Protein 4CCY (pdb70)

Sequence (569 aa):
VESGLRFYQAYDQSLSLWPIESEAFYVSTRFGKTHIIASGPKDAPSLILLHGGLFSSAMWYPNIAAWSSQFRTYAVDIIGDKNKSIPSAAMETRADFAEWMKDVFDSLGLETAHLAGLSLGGSHIVNFLLRAPERVERAVVISPAEAFISFHPDVYKYAAELTGARGAESYIKWITGDSYDLHPLLQRQIVAGVEWQDEQRSLKPTENGFPYVFTDQELKSIQVPVLLMFGEHEAMYHQQMAFERASVLVPGIQAEIVKNAGHLLSLEQPEYVNQRVLSFLGGIVESGLRFYQAYDQSLSLWPIESEAFYVSTRFGKTHIIASGPKDAPSLILLHGGLFSSAMWYPNIAAWSSQFRTYAVDIIGDKNKSIPSAAMETRADFAEWMKDVFDSLGLETAHLAGLSLGGSHIVNFLLRAPERVERAVVISPAEAFISFHPDVYKYAAELTGARGAESYIKWITGDSYDLHPLLQRQIVAGVEWQDEQRSLKPTENGFPYVFTDQELKSIQVPVLLMFGEHEAMYHQQMAFERASVLVPGIQAEIVKNAGHLLSLEQPEYVNQRVLSFLCGGI

Foldseek 3Di:
DVLLVQLVVLLVVLCVLQPDDWDWDWFDAPFFTKIKTWAADPPAAEEEEAEAALQALSLCSLQCVLVRPRHTYIYIGDFLALDDTDTDPAQFALVSLLRRVVRVCVRVVAQAHEYAYAADSLLSQLSNCLVPVRRYAAYEHALYNAQQHAWDPVVVVLLVQLQAQVSQVVNQPQQFDPQDDDDVSSSSSSRSSSHDDDNSNRDDHHDNHDDDHDDLVSQLPRDHEYEAEAEPAARTDDVVSSQVRNVVRHPNYHYDYDYPGYRSCCNRPVVVVSVVVVVRSVDD/DVLLVVLVVLLVVLCVLQPDDWDWDWFDAPFFTKIKIWAADPPAAEEEEEEAALQALSLCSLQCVLVRDRHGYIYIGDFLALYDTDTDPAQFALVSLLRRVVRVCVRVPAQAHEYEYAACSLLSQLSNCLVPVRRYAEYEHALHNAQQHAWDPVVVVLLVQLQALVSQVVNQPQQFDDPDDDDVSSNSSSRSSSHDDDNSNRDDDHDRHDDDHDDLVSQLPRDYEYEYEAEPAARTDDVVSSQVRSVVRHPNYHYDYDYPGYRSCCNRPVVCVNVVVVCRSPPDD

InterPro domains:
  IPR000073 Alpha/beta hydrolase fold-1 [PF12697] (57-285)
  IPR029058 Alpha/Beta hydrolase fold [G3DSA:3.40.50.1820] (1-296)
  IPR029058 Alpha/Beta hydrolase fold [SSF53474] (20-291)
  IPR050266 AB hydrolase superfamily [PTHR43798] (46-291)

B-factor: mean 20.13, std 6.88, range [7.76, 64.16]

CATH classification: 3.40.50.1820

Nearest PDB structures (foldseek):
  4ccy-assembly2_B  TM=1.004E+00  e=2.437E-64  Bacillus subtilis subsp. subtilis str. 168
  4ccw-assembly1_A  TM=9.733E-01  e=5.005E-43  Bacillus subtilis
  2r11-assembly1_A  TM=9.712E-01  e=9.746E-43  Bacillus subtilis
  6i8w-assembly2_B  TM=8.049E-01  e=2.258E-19  Pseudomonas aeruginosa
  4dmf-assembly2_D  TM=7.284E-01  e=9.651E-15  Pseudomonas aeruginosa UCBPP-PA14

Secondary structure (DSSP, 8-state):
-HHHHHHHHHHHHHGGG--S--EEEEE--TTEEEEEEEES-TTSPEEEEEPPTTT-GGGGHHHHHHHHHHSEEEEEPPTTSSSS-EESS---SHHHHHHHHHHHHHHHT-S-EEEEEETHHHHHHHHHHHH-GGGEEEEEEES-SEESSPPPTHHHHHHHTTTSHHHHHHHHHHHH-TT----HHHHHHHHHHHHS--GGGS----TTSSSEEPPHHHHHT--S-EEEEEETT-SSS-HHHHHHHHHHHSTT-EEEEETT--S-HHHHSHHHHHHHHHHH----/-HHHHHHHHHHHHHGGG--S--EEEEE--TTEEEEEEEES-TTSPEEEEEPPTTT-GGGGTTTHHHHTTTSEEEEEPPTTSSSS-EESS---SHHHHHHHHHHHHHHHT-S-EEEEEETHHHHHHHHHHHH-GGGEEEEEEES-SSBSSPPPTHHHHHHHTTTSHHHHHHHHHHHH-TT----HHHHHHHHHHHHS--GGGS----TTSSS-BPPHHHHHT--S-EEEEEETT-SSS-HHHHHHHHHHHSTT-EEEEETT--S-HHHHSHHHHHHHHHHHHT---

Solvent-accessible surface area: 22686 Å² total

Organism: Bacillus subtilis (strain 168) (NCBI:txid224308)

Radius of gyration: 26.54 Å; Cα contacts (8 Å, |Δi|>4): 1241; chains: 2; bounding box: 63×43×78 Å

Structure (mmCIF, N/CA/C/O backbone):
data_4CCY
#
_entry.id   4CCY
#
_cell.length_a   82.110
_cell.length_b   44.010
_cell.length_c   108.660
_cell.angle_alpha   90.00
_cell.angle_beta   91.87
_cell.angle_gamma   90.00
#
_symmetry.space_group_name_H-M   'P 1 2 1'
#
loop_
_entity.id
_entity.type
_entity.pdbx_description
1 polymer 'CARBOXYLESTERASE YBFK'
2 polymer 'CARBOXYLESTERASE YBFK'
3 non-polymer 'SODIUM ION'
4 water water
#
loop_
_atom_site.group_PDB
_atom_site.id
_atom_site.type_symbol
_atom_site.label_atom_id
_atom_site.label_alt_id
_atom_site.label_comp_id
_atom_site.label_asym_id
_atom_site.label_entity_id
_atom_site.label_seq_id
_atom_site.pdbx_PDB_ins_code
_atom_site.Cartn_x
_atom_site.Cartn_y
_atom_site.Cartn_z
_atom_site.occupancy
_atom_site.B_iso_or_equiv
_atom_site.auth_seq_id
_atom_site.auth_comp_id
_atom_site.auth_asym_id
_atom_site.auth_atom_id
_atom_site.pdbx_PDB_model_num
ATOM 1 N N . VAL A 1 11 ? 39.350 -12.823 51.171 1.00 41.51 12 VAL A N 1
ATOM 2 C CA . VAL A 1 11 ? 38.573 -14.005 50.665 1.00 41.76 12 VAL A CA 1
ATOM 3 C C . VAL A 1 11 ? 39.357 -15.318 50.831 1.00 39.52 12 VAL A C 1
ATOM 4 O O . VAL A 1 11 ? 40.225 -15.423 51.700 1.00 37.54 12 VAL A O 1
ATOM 8 N N . GLU A 1 12 ? 39.028 -16.310 50.004 1.00 40.26 13 GLU A N 1
ATOM 9 C CA . GLU A 1 12 ? 39.729 -17.592 49.957 1.00 39.36 13 GLU A CA 1
ATOM 10 C C . GLU A 1 12 ? 41.226 -17.404 49.646 1.00 35.50 13 GLU A C 1
ATOM 11 O O . GLU A 1 12 ? 42.094 -17.966 50.320 1.00 34.05 13 GLU A O 1
ATOM 17 N N . SER A 1 13 ? 41.513 -16.599 48.625 1.00 34.17 14 SER A N 1
ATOM 18 C CA . SER A 1 13 ? 42.881 -16.217 48.276 1.00 31.19 14 SER A CA 1
ATOM 19 C C . SER A 1 13 ? 43.579 -15.477 49.419 1.00 28.17 14 SER A C 1
ATOM 20 O O . SER A 1 13 ? 44.788 -15.647 49.630 1.00 26.03 14 SER A O 1
ATOM 23 N N . GLY A 1 14 ? 42.811 -14.657 50.141 1.00 27.78 15 GLY A N 1
ATOM 24 C CA . GLY A 1 14 ? 43.331 -13.881 51.263 1.00 25.74 15 GLY A CA 1
ATOM 25 C C . GLY A 1 14 ? 43.855 -14.777 52.363 1.00 24.65 15 GLY A C 1
ATOM 26 O O . GLY A 1 14 ? 44.928 -14.527 52.936 1.00 22.63 15 GLY A O 1
ATOM 27 N N . LEU A 1 15 ? 43.091 -15.829 52.654 1.00 25.96 16 LEU A N 1
ATOM 28 C CA . LEU A 1 15 ? 43.485 -16.823 53.639 1.00 26.43 16 LEU A CA 1
ATOM 29 C C . LEU A 1 15 ? 44.787 -17.509 53.229 1.00 25.01 16 LEU A C 1
ATOM 30 O O . LEU A 1 15 ? 45.688 -17.677 54.043 1.00 24.56 16 LEU A O 1
ATOM 35 N N . ARG A 1 16 ? 44.884 -17.890 51.960 1.00 25.58 17 ARG A N 1
ATOM 36 C CA . ARG A 1 16 ? 46.080 -18.545 51.457 1.00 25.48 17 ARG A CA 1
ATOM 37 C C . ARG A 1 16 ? 47.308 -17.634 51.573 1.00 22.85 17 ARG A C 1
ATOM 38 O O . ARG A 1 16 ? 48.408 -18.110 51.877 1.00 22.35 17 ARG A O 1
ATOM 46 N N . PHE A 1 17 ? 47.107 -16.333 51.353 1.00 21.24 18 PHE A N 1
ATOM 47 C CA . PHE A 1 17 ? 48.182 -15.355 51.523 1.00 20.22 18 PHE A CA 1
ATOM 48 C C . PHE A 1 17 ? 48.633 -15.196 52.986 1.00 19.39 18 PHE A C 1
ATOM 49 O O . PHE A 1 17 ? 49.829 -15.277 53.286 1.00 18.31 18 PHE A O 1
ATOM 57 N N . TYR A 1 18 ? 47.671 -14.957 53.875 1.00 20.41 19 TYR A N 1
ATOM 58 C CA . TYR A 1 18 ? 47.931 -14.893 55.310 1.00 21.20 19 TYR A CA 1
ATOM 59 C C . TYR A 1 18 ? 48.638 -16.165 55.785 1.00 20.93 19 TYR A C 1
ATOM 60 O O . TYR A 1 18 ? 49.588 -16.095 56.555 1.00 20.50 19 TYR A O 1
ATOM 69 N N . GLN A 1 19 ? 48.201 -17.321 55.284 1.00 21.85 20 GLN A N 1
ATOM 70 C CA . GLN A 1 19 ? 48.852 -18.584 55.611 1.00 22.85 20 GLN A CA 1
ATOM 71 C C . GLN A 1 19 ? 50.300 -18.610 55.118 1.00 21.07 20 GLN A C 1
ATOM 72 O O . GLN A 1 19 ? 51.199 -18.972 55.871 1.00 21.04 20 GLN A O 1
ATOM 78 N N . ALA A 1 20 ? 50.524 -18.205 53.869 1.00 19.71 21 ALA A N 1
ATOM 79 C CA . ALA A 1 20 ? 51.877 -18.144 53.319 1.00 19.52 21 ALA A CA 1
ATOM 80 C C . ALA A 1 20 ? 52.792 -17.183 54.103 1.00 18.14 21 ALA A C 1
ATOM 81 O O . ALA A 1 20 ? 53.952 -17.507 54.350 1.00 18.74 21 ALA A O 1
ATOM 83 N N . TYR A 1 21 ? 52.264 -16.007 54.470 1.00 17.16 22 TYR A N 1
ATOM 84 C CA . TYR A 1 21 ? 52.958 -15.014 55.311 1.00 16.38 22 TYR A CA 1
ATOM 85 C C . TYR A 1 21 ? 53.394 -15.635 56.645 1.00 16.93 22 TYR A C 1
ATOM 86 O O . TYR A 1 21 ? 54.540 -15.488 57.058 1.00 16.52 22 TYR A O 1
ATOM 95 N N . ASP A 1 22 ? 52.475 -16.318 57.326 1.00 18.60 23 ASP A N 1
ATOM 96 C CA . ASP A 1 22 ? 52.824 -16.988 58.584 1.00 20.64 23 ASP A CA 1
ATOM 97 C C . ASP A 1 22 ? 53.917 -18.040 58.387 1.00 21.11 23 ASP A C 1
ATOM 98 O O . ASP A 1 22 ? 54.808 -18.164 59.226 1.00 22.11 23 ASP A O 1
ATOM 103 N N . GLN A 1 23 ? 53.865 -18.772 57.273 1.00 21.09 24 GLN A N 1
ATOM 104 C CA . GLN A 1 23 ? 54.948 -19.702 56.917 1.00 22.89 24 GLN A CA 1
ATOM 105 C C . GLN A 1 23 ? 56.265 -18.961 56.832 1.00 21.45 24 GLN A C 1
ATOM 106 O O . GLN A 1 23 ? 57.253 -19.387 57.420 1.00 22.65 24 GLN A O 1
ATOM 112 N N . SER A 1 24 ? 56.267 -17.857 56.078 1.00 19.26 25 SER A N 1
ATOM 113 C CA . SER A 1 24 ? 57.495 -17.108 55.818 1.00 19.06 25 SER A CA 1
ATOM 114 C C . SER A 1 24 ? 58.134 -16.662 57.116 1.00 18.82 25 SER A C 1
ATOM 115 O O . SER A 1 24 ? 59.360 -16.603 57.216 1.00 19.83 25 SER A O 1
ATOM 118 N N . LEU A 1 25 ? 57.295 -16.389 58.114 1.00 18.08 26 LEU A N 1
ATOM 119 C CA . LEU A 1 25 ? 57.747 -15.876 59.400 1.00 18.80 26 LEU A CA 1
ATOM 120 C C . LEU A 1 25 ? 58.452 -16.908 60.294 1.00 20.91 26 LEU A C 1
ATOM 121 O O . LEU A 1 25 ? 59.082 -16.544 61.287 1.00 22.45 26 LEU A O 1
ATOM 126 N N . SER A 1 26 ? 58.369 -18.189 59.934 1.00 18.90 27 SER A N 1
ATOM 127 C CA . SER A 1 26 ? 59.186 -19.214 60.578 1.00 19.82 27 SER A CA 1
ATOM 128 C C . SER A 1 26 ? 60.686 -18.949 60.361 1.00 19.53 27 SER A C 1
ATOM 129 O O . SER A 1 26 ? 61.519 -19.479 61.086 1.00 20.35 27 SER A O 1
ATOM 132 N N . LEU A 1 27 ? 61.018 -18.127 59.370 1.00 18.66 28 LEU A N 1
ATOM 133 C CA . LEU A 1 27 ? 62.409 -17.774 59.099 1.00 18.61 28 LEU A CA 1
ATOM 134 C C . LEU A 1 27 ? 62.938 -16.711 60.061 1.00 18.25 28 LEU A C 1
ATOM 135 O O . LEU A 1 27 ? 64.132 -16.457 60.091 1.00 18.38 28 LEU A O 1
ATOM 140 N N . TRP A 1 28 ? 62.050 -16.090 60.836 1.00 17.93 29 TRP A N 1
ATOM 141 C CA . TRP A 1 28 ? 62.459 -15.079 61.809 1.00 17.79 29 TRP A CA 1
ATOM 142 C C . TRP A 1 28 ? 63.361 -15.726 62.836 1.00 18.63 29 TRP A C 1
ATOM 143 O O . TRP A 1 28 ? 62.935 -16.630 63.539 1.00 20.05 29 TRP A O 1
ATOM 154 N N . PRO A 1 29 ? 64.629 -15.291 62.914 1.00 18.51 30 PRO A N 1
ATOM 155 C CA . PRO A 1 29 ? 65.657 -15.965 63.697 1.00 19.44 30 PRO A CA 1
ATOM 156 C C . PRO A 1 29 ? 65.642 -15.622 65.197 1.00 20.34 30 PRO A C 1
ATOM 157 O O . PRO A 1 29 ? 66.393 -16.222 65.971 1.00 20.91 30 PRO A O 1
ATOM 161 N N . ILE A 1 30 ? 64.821 -14.652 65.593 1.00 20.22 31 ILE A N 1
ATOM 162 C CA . ILE A 1 30 ? 64.752 -14.208 66.987 1.00 21.47 31 ILE A CA 1
ATOM 163 C C . ILE A 1 30 ? 63.294 -14.048 67.426 1.00 22.12 31 ILE A C 1
ATOM 164 O O . ILE A 1 30 ? 62.383 -14.104 66.600 1.00 21.41 31 ILE A O 1
ATOM 169 N N . GLU A 1 31 ? 63.087 -13.853 68.727 1.00 23.75 32 GLU A N 1
ATOM 170 C CA . GLU A 1 31 ? 61.758 -13.577 69.288 1.00 25.11 32 GLU A CA 1
ATOM 171 C C . GLU A 1 31 ? 61.285 -12.202 68.854 1.00 23.71 32 GLU A C 1
ATOM 172 O O . GLU A 1 31 ? 62.095 -11.306 68.634 1.00 23.60 32 GLU A O 1
ATOM 178 N N . SER A 1 32 ? 59.976 -12.032 68.731 1.00 23.20 33 SER A N 1
ATOM 179 C CA . SER A 1 32 ? 59.419 -10.752 68.314 1.00 22.39 33 SER A CA 1
ATOM 180 C C . SER A 1 32 ? 57.968 -10.635 68.723 1.00 22.67 33 SER A C 1
ATOM 181 O O . SER A 1 32 ? 57.326 -11.627 69.061 1.00 23.63 33 SER A O 1
ATOM 184 N N . GLU A 1 33 ? 57.458 -9.414 68.683 1.00 22.49 34 GLU A N 1
ATOM 185 C CA . GLU A 1 33 ? 56.078 -9.135 69.052 1.00 23.01 34 GLU A CA 1
ATOM 186 C C . GLU A 1 33 ? 55.380 -8.589 67.822 1.00 20.98 34 GLU A C 1
ATOM 187 O O . GLU A 1 33 ? 55.818 -7.593 67.263 1.00 20.28 34 GLU A O 1
ATOM 193 N N . ALA A 1 34 ? 54.304 -9.238 67.396 1.00 20.02 35 ALA A N 1
ATOM 194 C CA . ALA A 1 34 ? 53.512 -8.720 66.276 1.00 18.60 35 ALA A CA 1
ATOM 195 C C . ALA A 1 34 ? 52.279 -8.030 66.838 1.00 18.36 35 ALA A C 1
ATOM 196 O O . ALA A 1 34 ? 51.668 -8.541 67.761 1.00 19.07 35 ALA A O 1
ATOM 198 N N . PHE A 1 35 ? 51.930 -6.858 66.311 1.00 17.61 36 PHE A N 1
ATOM 199 C CA . PHE A 1 35 ? 50.720 -6.125 66.756 1.00 17.96 36 PHE A CA 1
ATOM 200 C C . PHE A 1 35 ? 50.324 -5.058 65.730 1.00 17.45 36 PHE A C 1
ATOM 201 O O . PHE A 1 35 ? 51.031 -4.853 64.753 1.00 16.49 36 PHE A O 1
ATOM 209 N N . TYR A 1 36 ? 49.191 -4.393 65.946 1.00 18.14 37 TYR A N 1
ATOM 210 C CA . TYR A 1 36 ? 48.781 -3.318 65.047 1.00 18.23 37 TYR A CA 1
ATOM 211 C C . TYR A 1 36 ? 48.853 -1.981 65.749 1.00 18.31 37 TYR A C 1
ATOM 212 O O . TYR A 1 36 ? 48.645 -1.897 66.957 1.00 18.66 37 TYR A O 1
ATOM 221 N N . VAL A 1 37 ? 49.154 -0.939 64.982 1.00 17.71 38 VAL A N 1
ATOM 222 C CA . VAL A 1 37 ? 49.015 0.422 65.486 1.00 18.09 38 VAL A CA 1
ATOM 223 C C . VAL A 1 37 ? 47.984 1.182 64.671 1.00 18.24 38 VAL A C 1
ATOM 224 O O . VAL A 1 37 ? 47.784 0.905 63.479 1.00 17.61 38 VAL A O 1
ATOM 228 N N . SER A 1 38 ? 47.331 2.142 65.320 1.00 19.04 39 SER A N 1
ATOM 229 C CA . SER A 1 38 ? 46.328 2.963 64.661 1.00 18.93 39 SER A CA 1
ATOM 230 C C . SER A 1 38 ? 46.947 4.083 63.854 1.00 17.99 39 SER A C 1
ATOM 231 O O . SER A 1 38 ? 47.931 4.688 64.263 1.00 17.70 39 SER A O 1
ATOM 234 N N . THR A 1 39 ? 46.370 4.332 62.683 1.00 17.51 40 THR A N 1
ATOM 235 C CA . THR A 1 39 ? 46.774 5.445 61.828 1.00 17.04 40 THR A CA 1
ATOM 236 C C . THR A 1 39 ? 45.530 5.885 61.070 1.00 17.30 40 THR A C 1
ATOM 237 O O . THR A 1 39 ? 44.573 5.115 60.952 1.00 17.30 40 THR A O 1
ATOM 241 N N . ARG A 1 40 ? 45.536 7.104 60.542 1.00 17.49 41 ARG A N 1
ATOM 242 C CA . ARG A 1 40 ? 44.355 7.596 59.840 1.00 18.22 41 ARG A CA 1
ATOM 243 C C . ARG A 1 40 ? 44.159 6.916 58.476 1.00 17.91 41 ARG A C 1
ATOM 244 O O . ARG A 1 40 ? 43.203 7.202 57.759 1.00 18.29 41 ARG A O 1
ATOM 252 N N . PHE A 1 41 ? 45.066 6.008 58.135 1.00 17.04 42 PHE A N 1
ATOM 253 C CA . PHE A 1 41 ? 44.972 5.246 56.895 1.00 17.02 42 PHE A CA 1
ATOM 254 C C . PHE A 1 41 ? 44.757 3.767 57.171 1.00 16.60 42 PHE A C 1
ATOM 255 O O . PHE A 1 41 ? 44.798 2.952 56.249 1.00 16.73 42 PHE A O 1
ATOM 263 N N . GLY A 1 42 ? 44.506 3.442 58.438 1.00 16.69 43 GLY A N 1
ATOM 264 C CA . GLY A 1 42 ? 44.204 2.073 58.851 1.00 16.50 43 GLY A CA 1
ATOM 265 C C . GLY A 1 42 ? 45.169 1.432 59.835 1.00 16.29 43 GLY A C 1
ATOM 266 O O . GLY A 1 42 ? 46.282 1.938 60.079 1.00 15.82 43 GLY A O 1
ATOM 267 N N . LYS A 1 43 ? 44.738 0.292 60.376 1.00 16.57 44 LYS A N 1
ATOM 268 C CA . LYS A 1 43 ? 45.525 -0.521 61.298 1.00 16.44 44 LYS A CA 1
ATOM 269 C C . LYS A 1 43 ? 46.773 -1.047 60.589 1.00 15.40 44 LYS A C 1
ATOM 270 O O . LYS A 1 43 ? 46.678 -1.760 59.588 1.00 14.87 44 LYS A O 1
ATOM 276 N N . THR A 1 44 ? 47.939 -0.682 61.116 1.00 14.49 45 THR A N 1
ATOM 277 C CA . THR A 1 44 ? 49.224 -0.953 60.465 1.00 13.37 45 THR A CA 1
ATOM 278 C C . THR A 1 44 ? 49.952 -2.010 61.274 1.00 13.20 45 THR A C 1
ATOM 279 O O . THR A 1 44 ? 50.127 -1.850 62.490 1.00 13.17 45 THR A O 1
ATOM 283 N N . HIS A 1 45 ? 50.369 -3.083 60.596 1.00 12.79 46 HIS A N 1
ATOM 284 C CA . HIS A 1 45 ? 51.023 -4.218 61.254 1.00 13.04 46 HIS A CA 1
ATOM 285 C C . HIS A 1 45 ? 52.471 -3.938 61.530 1.00 12.78 46 HIS A C 1
ATOM 286 O O . HIS A 1 45 ? 53.184 -3.407 60.665 1.00 12.06 46 HIS A O 1
ATOM 293 N N . ILE A 1 46 ? 52.899 -4.269 62.755 1.00 13.12 47 ILE A N 1
ATOM 294 C CA . ILE A 1 46 ? 54.293 -4.100 63.198 1.00 13.07 47 ILE A CA 1
ATOM 295 C C . ILE A 1 46 ? 54.854 -5.427 63.711 1.00 13.38 47 ILE A C 1
ATOM 296 O O . ILE A 1 46 ? 54.187 -6.127 64.469 1.00 13.56 47 ILE A O 1
ATOM 301 N N . ILE A 1 47 ? 56.081 -5.763 63.311 1.00 13.08 48 ILE A N 1
ATOM 302 C CA .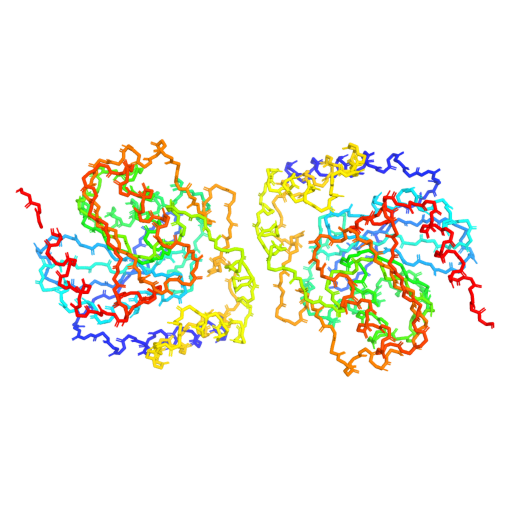 ILE A 1 47 ? 56.834 -6.805 63.987 1.00 13.47 48 ILE A CA 1
ATOM 303 C C . ILE A 1 47 ? 58.014 -6.150 64.710 1.00 13.81 48 ILE A C 1
ATOM 304 O O . ILE A 1 47 ? 58.884 -5.590 64.063 1.00 13.32 48 ILE A O 1
ATOM 309 N N . ALA A 1 48 ? 58.017 -6.219 66.044 1.00 14.55 49 ALA A N 1
ATOM 310 C CA . ALA A 1 48 ? 59.026 -5.550 66.879 1.00 15.40 49 ALA A CA 1
ATOM 311 C C . ALA A 1 48 ? 59.998 -6.534 67.542 1.00 16.19 49 ALA A C 1
ATOM 312 O O . ALA A 1 48 ? 59.586 -7.554 68.104 1.00 16.91 49 ALA A O 1
ATOM 314 N N . SER A 1 49 ? 61.286 -6.225 67.469 1.00 16.49 50 SER A N 1
ATOM 315 C CA . SER A 1 49 ? 62.325 -7.090 68.051 1.00 17.41 50 SER A CA 1
ATOM 316 C C . SER A 1 49 ? 63.423 -6.254 68.704 1.00 17.85 50 SER A C 1
ATOM 317 O O . SER A 1 49 ? 63.474 -5.046 68.516 1.00 17.29 50 SER A O 1
ATOM 320 N N . GLY A 1 50 ? 64.295 -6.899 69.475 1.00 18.76 51 GLY A N 1
ATOM 321 C CA . GLY A 1 50 ? 65.441 -6.205 70.043 1.00 19.84 51 GLY A CA 1
ATOM 322 C C . GLY A 1 50 ? 65.169 -5.624 71.413 1.00 21.05 51 GLY A C 1
ATOM 323 O O . GLY A 1 50 ? 64.025 -5.625 71.860 1.00 21.02 51 GLY A O 1
ATOM 324 N N . PRO A 1 51 ? 66.228 -5.124 72.089 1.00 22.19 52 PRO A N 1
ATOM 325 C CA . PRO A 1 51 ? 66.109 -4.658 73.473 1.00 23.52 52 PRO A CA 1
ATOM 326 C C . PRO A 1 51 ? 65.212 -3.432 73.565 1.00 23.69 52 PRO A C 1
ATOM 327 O O . PRO A 1 51 ? 65.346 -2.506 72.765 1.00 23.10 52 PRO A O 1
ATOM 331 N N . LYS A 1 52 ? 64.304 -3.431 74.537 1.00 24.86 53 LYS A N 1
ATOM 332 C CA . LYS A 1 52 ? 63.264 -2.404 74.602 1.00 25.10 53 LYS A CA 1
ATOM 333 C C . LYS A 1 52 ? 63.781 -1.011 74.978 1.00 26.11 53 LYS A C 1
ATOM 334 O O . LYS A 1 52 ? 63.101 -0.015 74.734 1.00 26.52 53 LYS A O 1
ATOM 340 N N . ASP A 1 53 ? 64.993 -0.943 75.534 1.00 26.77 54 ASP A N 1
ATOM 341 C CA . ASP A 1 53 ? 65.630 0.334 75.859 1.00 27.33 54 ASP A CA 1
ATOM 342 C C . ASP A 1 53 ? 66.642 0.829 74.801 1.00 26.07 54 ASP A C 1
ATOM 343 O O . ASP A 1 53 ? 67.268 1.864 74.986 1.00 26.84 54 ASP A O 1
ATOM 348 N N . ALA A 1 54 ? 66.778 0.108 73.692 1.00 24.32 55 ALA A N 1
ATOM 349 C CA . ALA A 1 54 ? 67.722 0.481 72.627 1.00 23.24 55 ALA A CA 1
ATOM 350 C C . ALA A 1 54 ? 67.122 1.529 71.671 1.00 22.15 55 ALA A C 1
ATOM 351 O O . ALA A 1 54 ? 65.890 1.635 71.577 1.00 21.82 55 ALA A O 1
ATOM 353 N N . PRO A 1 55 ? 67.978 2.308 70.954 1.00 21.48 56 PRO A N 1
ATOM 354 C CA . PRO A 1 55 ? 67.435 3.285 69.998 1.00 20.22 56 PRO A CA 1
ATOM 355 C C . PRO A 1 55 ? 66.516 2.635 68.951 1.00 18.32 56 PRO A C 1
ATOM 356 O O . PRO A 1 55 ? 66.692 1.464 68.596 1.00 17.58 56 PRO A O 1
ATOM 360 N N . SER A 1 56 ? 65.535 3.399 68.480 1.00 17.22 57 SER A N 1
ATOM 361 C CA . SER A 1 56 ? 64.528 2.891 67.551 1.00 15.90 57 SER A CA 1
ATOM 362 C C . SER A 1 56 ? 65.001 2.777 66.089 1.00 14.85 57 SER A C 1
ATOM 363 O O . SER A 1 56 ? 65.711 3.645 65.589 1.00 14.97 57 SER A O 1
ATOM 366 N N . LEU A 1 57 ? 64.605 1.696 65.417 1.00 13.80 58 LEU A N 1
ATOM 367 C CA . LEU A 1 57 ? 64.877 1.539 63.978 1.00 13.04 58 LEU A CA 1
ATOM 368 C C . LEU A 1 57 ? 63.648 1.015 63.252 1.00 12.28 58 LEU A C 1
ATOM 369 O O . LEU A 1 57 ? 63.222 -0.118 63.481 1.00 12.28 58 LEU A O 1
ATOM 374 N N . ILE A 1 58 ? 63.083 1.853 62.385 1.00 12.07 59 ILE A N 1
ATOM 375 C CA . ILE A 1 58 ? 61.913 1.515 61.578 1.00 11.52 59 ILE A CA 1
ATOM 376 C C . ILE A 1 58 ? 62.388 0.835 60.306 1.00 11.08 59 ILE A C 1
ATOM 377 O O . ILE A 1 58 ? 63.293 1.350 59.634 1.00 11.13 59 ILE A O 1
ATOM 382 N N . LEU A 1 59 ? 61.782 -0.305 59.969 1.00 10.32 60 LEU A N 1
ATOM 383 C CA . LEU A 1 59 ? 62.132 -1.013 58.734 1.00 10.04 60 LEU A CA 1
ATOM 384 C C . LEU A 1 59 ? 60.993 -0.989 57.731 1.00 9.86 60 LEU A C 1
ATOM 385 O O . LEU A 1 59 ? 59.858 -1.333 58.078 1.00 9.79 60 LEU A O 1
ATOM 390 N N . LEU A 1 60 ? 61.292 -0.604 56.487 1.00 9.79 61 LEU A N 1
ATOM 391 C CA . LEU A 1 60 ? 60.266 -0.566 55.440 1.00 9.78 61 LEU A CA 1
ATOM 392 C C . LEU A 1 60 ? 60.635 -1.458 54.246 1.00 9.95 61 LEU A C 1
ATOM 393 O O . LEU A 1 60 ? 61.641 -1.223 53.562 1.00 10.16 61 LEU A O 1
ATOM 398 N N . HIS A 1 61 ? 59.817 -2.493 54.034 1.00 9.91 62 HIS A N 1
ATOM 399 C CA . HIS A 1 61 ? 60.043 -3.525 53.004 1.00 10.34 62 HIS A CA 1
ATOM 400 C C . HIS A 1 61 ? 59.812 -3.024 51.593 1.00 10.54 62 HIS A C 1
ATOM 401 O O . HIS A 1 61 ? 59.231 -1.960 51.372 1.00 10.36 62 HIS A O 1
ATOM 408 N N . GLY A 1 62 ? 60.250 -3.802 50.610 1.00 10.93 63 GLY A N 1
ATOM 409 C CA . GLY A 1 62 ? 59.958 -3.485 49.227 1.00 11.35 63 GLY A CA 1
ATOM 410 C C . GLY A 1 62 ? 58.554 -3.937 48.879 1.00 11.50 63 GLY A C 1
ATOM 411 O O . GLY A 1 62 ? 57.951 -4.753 49.590 1.00 11.40 63 GLY A O 1
ATOM 412 N N . GLY A 1 63 ? 58.031 -3.404 47.782 1.00 12.03 64 GLY A N 1
ATOM 413 C CA . GLY A 1 63 ? 56.703 -3.749 47.299 1.00 12.53 64 GLY A CA 1
ATOM 414 C C . GLY A 1 63 ? 56.506 -5.241 47.132 1.00 12.81 64 GLY A C 1
ATOM 415 O O . GLY A 1 63 ? 57.372 -5.934 46.589 1.00 13.25 64 GLY A O 1
ATOM 416 N N . LEU A 1 64 ? 55.359 -5.725 47.612 1.00 12.92 65 LEU A N 1
ATOM 417 C CA . LEU A 1 64 ? 54.948 -7.145 47.512 1.00 13.42 65 LEU A CA 1
ATOM 418 C C . LEU A 1 64 ? 55.601 -8.108 48.520 1.00 13.37 65 LEU A C 1
ATOM 419 O O . LEU A 1 64 ? 55.103 -9.223 48.716 1.00 13.91 65 LEU A O 1
ATOM 424 N N . PHE A 1 65 ? 56.690 -7.682 49.163 1.00 13.15 66 PHE A N 1
ATOM 425 C CA . PHE A 1 65 ? 57.498 -8.565 50.027 1.00 13.08 66 PHE A CA 1
ATOM 426 C C . PHE A 1 65 ? 57.043 -8.663 51.474 1.00 12.69 66 PHE A C 1
ATOM 427 O O . PHE A 1 65 ? 57.265 -9.694 52.113 1.00 13.09 66 PHE A O 1
ATOM 435 N N . SER A 1 66 ? 56.405 -7.611 51.986 1.00 12.08 67 SER A N 1
ATOM 436 C CA . SER A 1 66 ? 56.017 -7.520 53.414 1.00 11.77 67 SER A CA 1
ATOM 437 C C . SER A 1 66 ? 57.246 -7.513 54.326 1.00 11.47 67 SER A C 1
ATOM 438 O O . SER A 1 66 ? 58.370 -7.719 53.866 1.00 11.29 67 SER A O 1
ATOM 441 N N . SER A 1 67 ? 57.013 -7.320 55.622 1.00 11.46 68 SER A N 1
ATOM 442 C CA . SER A 1 67 ? 58.082 -7.336 56.636 1.00 11.62 68 SER A CA 1
ATOM 443 C C . SER A 1 67 ? 58.842 -8.660 56.763 1.00 11.89 68 SER A C 1
ATOM 444 O O . SER A 1 67 ? 59.940 -8.696 57.337 1.00 11.72 68 SER A O 1
ATOM 447 N N . ALA A 1 68 ? 58.258 -9.733 56.228 1.00 12.29 69 ALA A N 1
ATOM 448 C CA . ALA A 1 68 ? 58.891 -11.063 56.225 1.00 12.84 69 ALA A CA 1
ATOM 449 C C . ALA A 1 68 ? 60.300 -11.073 55.593 1.00 12.81 69 ALA A C 1
ATOM 450 O O . ALA A 1 68 ? 61.157 -11.865 55.989 1.00 13.04 69 ALA A O 1
ATOM 452 N N . MET A 1 69 ? 60.528 -10.182 54.628 1.00 12.79 70 MET A N 1
ATOM 453 C CA . MET A 1 69 ? 61.799 -10.119 53.880 1.00 12.83 70 MET A CA 1
ATOM 454 C C . MET A 1 69 ? 63.019 -9.734 54.729 1.00 12.70 70 MET A C 1
ATOM 455 O O . MET A 1 69 ? 64.157 -9.945 54.307 1.00 12.91 70 MET A O 1
ATOM 460 N N . TRP A 1 70 ? 62.789 -9.195 55.922 1.00 12.48 71 TRP A N 1
ATOM 461 C CA . TRP A 1 70 ? 63.894 -8.857 56.821 1.00 12.72 71 TRP A CA 1
ATOM 462 C C . TRP A 1 70 ? 64.507 -10.006 57.601 1.00 13.33 71 TRP A C 1
ATOM 463 O O . TRP A 1 70 ? 65.409 -9.777 58.411 1.00 13.52 71 TRP A O 1
ATOM 474 N N . TYR A 1 71 ? 64.066 -11.244 57.375 1.00 13.63 72 TYR A N 1
ATOM 475 C CA . TYR A 1 71 ? 64.624 -12.383 58.150 1.00 14.38 72 TYR A CA 1
ATOM 476 C C . TYR A 1 71 ? 66.172 -12.490 58.153 1.00 14.50 72 TYR A C 1
ATOM 477 O O . TYR A 1 71 ? 66.742 -12.821 59.180 1.00 15.04 72 TYR A O 1
ATOM 486 N N . PRO A 1 72 ? 66.859 -12.201 57.023 1.00 14.56 73 PRO A N 1
ATOM 487 C CA . PRO A 1 72 ? 68.319 -12.405 57.124 1.00 15.01 73 PRO A CA 1
ATOM 488 C C . PRO A 1 72 ? 69.086 -11.178 57.638 1.00 14.61 73 PRO A C 1
ATOM 489 O O . PRO A 1 72 ? 70.308 -11.203 57.729 1.00 15.23 73 PRO A O 1
ATOM 493 N N . ASN A 1 73 ? 68.368 -10.107 57.955 1.00 13.98 74 ASN A N 1
ATOM 494 C CA . ASN A 1 73 ? 68.988 -8.898 58.478 1.00 13.49 74 ASN A CA 1
ATOM 495 C C . ASN A 1 73 ? 68.606 -8.630 59.933 1.00 13.56 74 ASN A C 1
ATOM 496 O O . ASN A 1 73 ? 69.321 -7.929 60.652 1.00 13.47 74 ASN A O 1
ATOM 501 N N . ILE A 1 74 ? 67.483 -9.204 60.363 1.00 13.36 75 ILE A N 1
ATOM 502 C CA . ILE A 1 74 ? 66.876 -8.796 61.627 1.00 13.59 75 ILE A CA 1
ATOM 503 C C . ILE A 1 74 ? 67.698 -9.135 62.875 1.00 14.30 75 ILE A C 1
ATOM 504 O O . ILE A 1 74 ? 67.731 -8.346 63.821 1.00 14.76 75 ILE A O 1
ATOM 509 N N . ALA A 1 75 ? 68.380 -10.276 62.881 1.00 14.76 76 ALA A N 1
ATOM 510 C CA . ALA A 1 75 ? 69.207 -10.612 64.054 1.00 15.63 76 ALA A CA 1
ATOM 511 C C . ALA A 1 75 ? 70.337 -9.593 64.263 1.00 15.80 76 ALA A C 1
ATOM 512 O O . ALA A 1 75 ? 70.529 -9.105 65.379 1.00 16.39 76 ALA A O 1
ATOM 514 N N . ALA A 1 76 ? 71.068 -9.266 63.198 1.00 15.41 77 ALA A N 1
ATOM 515 C CA . ALA A 1 76 ? 72.158 -8.276 63.295 1.00 15.79 77 ALA A CA 1
ATOM 516 C C . ALA A 1 76 ? 71.670 -6.914 63.810 1.00 15.82 77 ALA A C 1
ATOM 517 O O . ALA A 1 76 ? 72.261 -6.332 64.727 1.00 16.38 77 ALA A O 1
ATOM 519 N N . TRP A 1 77 ? 70.572 -6.420 63.240 1.00 15.25 78 TRP A N 1
ATOM 520 C CA . TRP A 1 77 ? 70.097 -5.080 63.579 1.00 15.48 78 TRP A CA 1
ATOM 521 C C . TRP A 1 77 ? 69.403 -4.982 64.913 1.00 16.39 78 TRP A C 1
ATOM 522 O O . TRP A 1 77 ? 69.384 -3.912 65.532 1.00 16.78 78 TRP A O 1
ATOM 533 N N . SER A 1 78 ? 68.857 -6.100 65.384 1.00 17.03 79 SER A N 1
ATOM 534 C CA . SER A 1 78 ? 68.116 -6.112 66.650 1.00 18.22 79 SER A CA 1
ATOM 535 C C . SER A 1 78 ? 68.974 -6.466 67.857 1.00 19.76 79 SER A C 1
ATOM 536 O O . SER A 1 78 ? 68.440 -6.638 68.951 1.00 20.14 79 SER A O 1
ATOM 539 N N . SER A 1 79 ? 70.293 -6.570 67.663 1.00 20.61 80 SER A N 1
ATOM 540 C CA . SER A 1 79 ? 71.223 -6.651 68.786 1.00 22.59 80 SER A CA 1
ATOM 541 C C . SER A 1 79 ? 71.336 -5.276 69.431 1.00 23.49 80 SER A C 1
ATOM 542 O O . SER A 1 79 ? 71.356 -5.161 70.654 1.00 25.09 80 SER A O 1
ATOM 545 N N . GLN A 1 80 ? 71.411 -4.237 68.604 1.00 23.06 81 GLN A N 1
ATOM 546 C CA . GLN A 1 80 ? 71.728 -2.890 69.079 1.00 23.22 81 GLN A CA 1
ATOM 547 C C . GLN A 1 80 ? 70.559 -1.930 68.975 1.00 21.96 81 GLN A C 1
ATOM 548 O O . GLN A 1 80 ? 70.612 -0.830 69.518 1.00 22.32 81 GLN A O 1
ATOM 554 N N . PHE A 1 81 ? 69.507 -2.343 68.273 1.00 20.06 82 PHE A N 1
ATOM 555 C CA . PHE A 1 81 ? 68.342 -1.483 68.076 1.00 18.90 82 PHE A CA 1
ATOM 556 C C . PHE A 1 81 ? 67.044 -2.191 68.419 1.00 18.02 82 PHE A C 1
ATOM 557 O O . PHE A 1 81 ? 66.917 -3.405 68.254 1.00 17.57 82 PHE A O 1
ATOM 565 N N . ARG A 1 82 ? 66.086 -1.417 68.901 1.00 17.79 83 ARG A N 1
ATOM 566 C CA . ARG A 1 82 ? 64.713 -1.868 68.953 1.00 17.20 83 ARG A CA 1
ATOM 567 C C . ARG A 1 82 ? 64.158 -1.651 67.544 1.00 16.01 83 ARG A C 1
ATOM 568 O O . ARG A 1 82 ? 63.922 -0.510 67.139 1.00 15.54 83 ARG A O 1
ATOM 576 N N . THR A 1 83 ? 64.007 -2.741 66.793 1.00 15.35 84 THR A N 1
ATOM 577 C CA . THR A 1 83 ? 63.533 -2.674 65.407 1.00 14.58 84 THR A CA 1
ATOM 578 C C . THR A 1 83 ? 62.028 -2.836 65.310 1.00 14.13 84 THR A C 1
ATOM 579 O O . THR A 1 83 ? 61.439 -3.705 65.955 1.00 14.48 84 THR A O 1
ATOM 583 N N . TYR A 1 84 ? 61.425 -1.998 64.481 1.00 13.63 85 TYR A N 1
ATOM 584 C CA . TYR A 1 84 ? 60.012 -2.056 64.181 1.00 13.29 85 TYR A CA 1
ATOM 585 C C . TYR A 1 84 ? 59.849 -2.279 62.681 1.00 12.53 85 TYR A C 1
ATOM 586 O O . TYR A 1 84 ? 60.072 -1.370 61.899 1.00 11.88 85 TYR A O 1
ATOM 595 N N . ALA A 1 85 ? 59.465 -3.490 62.287 1.00 12.25 86 ALA A N 1
ATOM 596 C CA . ALA A 1 85 ? 59.269 -3.801 60.875 1.00 11.85 86 ALA A CA 1
ATOM 597 C C . ALA A 1 85 ? 57.816 -3.511 60.512 1.00 11.87 86 ALA A C 1
ATOM 598 O O . ALA A 1 85 ? 56.885 -4.191 60.977 1.00 12.04 86 ALA A O 1
ATOM 600 N N . VAL A 1 86 ? 57.639 -2.496 59.676 1.00 11.67 87 VAL A N 1
ATOM 601 C CA . VAL A 1 86 ? 56.321 -1.922 59.407 1.00 11.59 87 VAL A CA 1
ATOM 602 C C . VAL A 1 86 ? 55.799 -2.394 58.043 1.00 11.31 87 VAL A C 1
ATOM 603 O O . VAL A 1 86 ? 56.492 -2.239 57.022 1.00 10.94 87 VAL A O 1
ATOM 607 N N . ASP A 1 87 ? 54.580 -2.947 58.033 1.00 11.01 88 ASP A N 1
ATOM 608 C CA . ASP A 1 87 ? 53.945 -3.405 56.787 1.00 11.07 88 ASP A CA 1
ATOM 609 C C . ASP A 1 87 ? 53.300 -2.212 56.110 1.00 10.75 88 ASP A C 1
ATOM 610 O O . ASP A 1 87 ? 52.401 -1.601 56.667 1.00 10.61 88 ASP A O 1
ATOM 615 N N . ILE A 1 88 ? 53.776 -1.871 54.918 1.00 10.45 89 ILE A N 1
ATOM 616 C CA . ILE A 1 88 ? 53.288 -0.670 54.239 1.00 10.45 89 ILE A CA 1
ATOM 617 C C . ILE A 1 88 ? 51.821 -0.863 53.878 1.00 10.70 89 ILE A C 1
ATOM 618 O O . ILE A 1 88 ? 51.463 -1.798 53.169 1.00 10.88 89 ILE A O 1
ATOM 623 N N . ILE A 1 89 ? 50.983 0.023 54.401 1.00 11.00 90 ILE A N 1
ATOM 624 C CA . ILE A 1 89 ? 49.555 -0.060 54.218 1.00 11.41 90 ILE A CA 1
ATOM 625 C C . ILE A 1 89 ? 49.207 0.217 52.751 1.00 11.83 90 ILE A C 1
ATOM 626 O O . ILE A 1 89 ? 49.772 1.130 52.131 1.00 11.68 90 ILE A O 1
ATOM 631 N N . GLY A 1 90 ? 48.331 -0.612 52.189 1.00 12.23 91 GLY A N 1
ATOM 632 C CA . GLY A 1 90 ? 47.975 -0.504 50.770 1.00 13.16 91 GLY A CA 1
ATOM 633 C C . GLY A 1 90 ? 48.773 -1.432 49.866 1.00 13.53 91 GLY A C 1
ATOM 634 O O . GLY A 1 90 ? 48.612 -1.421 48.640 1.00 14.18 91 GLY A O 1
ATOM 635 N N . ASP A 1 91 ? 49.622 -2.251 50.474 1.00 13.18 92 ASP A N 1
ATOM 636 C CA . ASP A 1 91 ? 50.355 -3.292 49.757 1.00 13.46 92 ASP A CA 1
ATOM 637 C C . ASP A 1 91 ? 49.930 -4.667 50.313 1.00 13.80 92 ASP A C 1
ATOM 638 O O . ASP A 1 91 ? 49.198 -4.746 51.314 1.00 13.77 92 ASP A O 1
ATOM 643 N N . LYS A 1 92 ? 50.371 -5.740 49.667 1.00 13.99 93 LYS A N 1
ATOM 644 C CA . LYS A 1 92 ? 49.957 -7.089 50.064 1.00 14.27 93 LYS A CA 1
ATOM 645 C C . LYS A 1 92 ? 50.726 -7.562 51.304 1.00 13.91 93 LYS A C 1
ATOM 646 O O . LYS A 1 92 ? 51.886 -7.993 51.224 1.00 13.43 93 LYS A O 1
ATOM 652 N N . ASN A 1 93 ? 50.049 -7.455 52.450 1.00 13.61 94 ASN A N 1
ATOM 653 C CA . ASN A 1 93 ? 50.627 -7.734 53.756 1.00 13.47 94 ASN A CA 1
ATOM 654 C C . ASN A 1 93 ? 49.504 -7.612 54.790 1.00 13.84 94 ASN A C 1
ATOM 655 O O . ASN A 1 93 ? 48.323 -7.606 54.412 1.00 14.27 94 ASN A O 1
ATOM 660 N N . LYS A 1 94 ? 49.850 -7.509 56.067 1.00 13.72 95 LYS A N 1
ATOM 661 C CA . LYS A 1 94 ? 48.846 -7.594 57.139 1.00 14.76 95 LYS A CA 1
ATOM 662 C C . LYS A 1 94 ? 48.246 -6.245 57.569 1.00 14.46 95 LYS A C 1
ATOM 663 O O . LYS A 1 94 ? 47.300 -6.191 58.375 1.00 15.30 95 LYS A O 1
ATOM 669 N N . SER A 1 95 ? 48.784 -5.150 57.051 1.00 13.30 96 SER A N 1
ATOM 670 C CA . SER A 1 95 ? 48.178 -3.849 57.313 1.00 13.02 96 SER A CA 1
ATOM 671 C C . SER A 1 95 ? 46.810 -3.760 56.614 1.00 13.40 96 SER A C 1
ATOM 672 O O . SER A 1 95 ? 46.627 -4.320 55.527 1.00 13.43 96 SER A O 1
ATOM 675 N N . ILE A 1 96 ? 45.847 -3.103 57.269 1.00 13.60 97 ILE A N 1
ATOM 676 C CA . ILE A 1 96 ? 44.440 -3.096 56.825 1.00 13.97 97 ILE A CA 1
ATOM 677 C C . ILE A 1 96 ? 43.976 -1.692 56.420 1.00 13.78 97 ILE A C 1
ATOM 678 O O . ILE A 1 96 ? 43.643 -0.868 57.272 1.00 14.06 97 ILE A O 1
ATOM 683 N N . PRO A 1 97 ? 43.942 -1.418 55.116 1.00 13.56 98 PRO A N 1
ATOM 684 C CA . PRO A 1 97 ? 43.633 -0.057 54.679 1.00 13.70 98 PRO A CA 1
ATOM 685 C C . PRO A 1 97 ? 42.216 0.403 55.057 1.00 14.38 98 PRO A C 1
ATOM 686 O O . PRO A 1 97 ? 41.261 -0.355 54.930 1.00 14.64 98 PRO A O 1
ATOM 690 N N . SER A 1 98 ? 42.117 1.627 55.566 1.00 14.61 99 SER A N 1
ATOM 691 C CA . SER A 1 98 ? 40.850 2.345 55.644 1.00 15.41 99 SER A CA 1
ATOM 692 C C . SER A 1 98 ? 40.847 3.363 54.493 1.00 15.58 99 SER A C 1
ATOM 693 O O . SER A 1 98 ? 40.765 2.956 53.346 1.00 15.37 99 SER A O 1
ATOM 696 N N . ALA A 1 99 ? 40.946 4.663 54.779 1.00 15.88 100 ALA A N 1
ATOM 697 C CA . ALA A 1 99 ? 41.157 5.664 53.724 1.00 16.48 100 ALA A CA 1
ATOM 698 C C . ALA A 1 99 ? 42.399 5.337 52.896 1.00 16.18 100 ALA A C 1
ATOM 699 O O . ALA A 1 99 ? 43.465 5.048 53.447 1.00 15.60 100 ALA A O 1
ATOM 701 N N . ALA A 1 100 ? 42.259 5.379 51.577 1.00 16.86 101 ALA A N 1
ATOM 702 C CA . ALA A 1 100 ? 43.384 5.127 50.686 1.00 17.15 101 ALA A CA 1
ATOM 703 C C . ALA A 1 100 ? 44.486 6.178 50.875 1.00 17.30 101 ALA A C 1
ATOM 704 O O . ALA A 1 100 ? 44.220 7.385 50.932 1.00 17.95 101 ALA A O 1
ATOM 706 N N . MET A 1 101 ? 45.718 5.698 50.976 1.00 16.92 102 MET A N 1
ATOM 707 C CA . MET A 1 101 ? 46.886 6.540 51.105 1.00 17.19 102 MET A CA 1
ATOM 708 C C . MET A 1 101 ? 47.362 6.849 49.694 1.00 18.25 102 MET A C 1
ATOM 709 O O . MET A 1 101 ? 47.771 5.937 48.977 1.00 18.71 102 MET A O 1
ATOM 714 N N . GLU A 1 102 ? 47.288 8.119 49.287 1.00 20.20 103 GLU A N 1
ATOM 715 C CA . GLU A 1 102 ? 47.358 8.483 47.855 1.00 21.43 103 GLU A CA 1
ATOM 716 C C . GLU A 1 102 ? 48.480 9.414 47.405 1.00 20.89 103 GLU A C 1
ATOM 717 O O . GLU A 1 102 ? 49.037 9.240 46.321 1.00 21.28 103 GLU A O 1
ATOM 723 N N . THR A 1 103 ? 48.779 10.426 48.210 1.00 19.45 104 THR A N 1
ATOM 724 C CA . THR A 1 103 ? 49.739 11.451 47.815 1.00 18.20 104 THR A CA 1
ATOM 725 C C . THR A 1 103 ? 50.991 11.287 48.667 1.00 16.99 104 THR A C 1
ATOM 726 O O . THR A 1 103 ? 50.957 10.603 49.692 1.00 16.08 104 THR A O 1
ATOM 730 N N . ARG A 1 104 ? 52.088 11.922 48.261 1.00 16.62 105 ARG A N 1
ATOM 731 C CA . ARG A 1 104 ? 53.323 11.875 49.065 1.00 15.83 105 ARG A CA 1
ATOM 732 C C . ARG A 1 104 ? 53.154 12.522 50.447 1.00 15.65 105 ARG A C 1
ATOM 733 O O . ARG A 1 104 ? 53.823 12.121 51.413 1.00 14.98 105 ARG A O 1
ATOM 741 N N . ALA A 1 105 ? 52.251 13.502 50.540 1.00 16.14 106 ALA A N 1
ATOM 742 C CA . ALA A 1 105 ? 51.873 14.092 51.828 1.00 16.35 106 ALA A CA 1
ATOM 743 C C . ALA A 1 105 ? 51.200 13.037 52.718 1.00 15.90 106 ALA A C 1
ATOM 744 O O . ALA A 1 105 ? 51.561 12.893 53.886 1.00 15.88 106 ALA A O 1
ATOM 746 N N . ASP A 1 106 ? 50.250 12.284 52.157 1.00 15.74 107 ASP A N 1
ATOM 747 C CA . ASP A 1 106 ? 49.639 11.141 52.851 1.00 15.49 107 ASP A CA 1
ATOM 748 C C . ASP A 1 106 ? 50.676 10.157 53.409 1.00 14.77 107 ASP A C 1
ATOM 749 O O . ASP A 1 106 ? 50.584 9.759 54.576 1.00 14.67 107 ASP A O 1
ATOM 754 N N . PHE A 1 107 ? 51.653 9.767 52.580 1.00 14.00 108 PHE A N 1
ATOM 755 C CA . PHE A 1 107 ? 52.660 8.788 52.995 1.00 13.36 108 PHE A CA 1
ATOM 756 C C . PHE A 1 107 ? 53.351 9.242 54.274 1.00 13.38 108 PHE A C 1
ATOM 757 O O . PHE A 1 107 ? 53.519 8.450 55.197 1.00 13.17 108 PHE A O 1
ATOM 765 N N . ALA A 1 108 ? 53.774 10.507 54.304 1.00 13.78 109 ALA A N 1
ATOM 766 C CA . ALA A 1 108 ? 54.466 11.057 55.471 1.00 14.20 109 ALA A CA 1
ATOM 767 C C . ALA A 1 108 ? 53.535 11.190 56.678 1.00 14.67 109 ALA A C 1
ATOM 768 O O . ALA A 1 108 ? 53.959 10.972 57.809 1.00 14.64 109 ALA A O 1
ATOM 770 N N . GLU A 1 109 ? 52.268 11.516 56.439 1.00 15.23 110 GLU A N 1
ATOM 771 C CA . GLU A 1 109 ? 51.286 11.548 57.535 1.00 16.05 110 GLU A CA 1
ATOM 772 C C . GLU A 1 109 ? 51.044 10.159 58.130 1.00 15.35 110 GLU A C 1
ATOM 773 O O . GLU A 1 109 ? 50.975 10.012 59.354 1.00 15.27 110 GLU A O 1
ATOM 779 N N . TRP A 1 110 ? 50.938 9.149 57.265 1.00 14.57 111 TRP A N 1
ATOM 780 C CA . TRP A 1 110 ? 50.846 7.751 57.694 1.00 14.30 111 TRP A CA 1
ATOM 781 C C . TRP A 1 110 ? 51.987 7.394 58.630 1.00 13.97 111 TRP A C 1
ATOM 782 O O . TRP A 1 110 ? 51.757 6.849 59.699 1.00 13.64 111 TRP A O 1
ATOM 793 N N . MET A 1 111 ? 53.220 7.724 58.235 1.00 14.11 112 MET A N 1
ATOM 794 C CA . MET A 1 111 ? 54.399 7.394 59.041 1.00 14.38 112 MET A CA 1
ATOM 795 C C . MET A 1 111 ? 54.465 8.158 60.359 1.00 14.86 112 MET A C 1
ATOM 796 O O . MET A 1 111 ? 54.917 7.597 61.359 1.00 14.66 112 MET A O 1
ATOM 801 N N . LYS A 1 112 ? 54.035 9.427 60.363 1.00 15.26 113 LYS A N 1
ATOM 802 C CA . LYS A 1 112 ? 53.921 10.191 61.614 1.00 16.07 113 LYS A CA 1
ATOM 803 C C . LYS A 1 112 ? 52.975 9.508 62.601 1.00 15.90 113 LYS A C 1
ATOM 804 O O . LYS A 1 112 ? 53.295 9.411 63.782 1.00 16.21 113 LYS A O 1
ATOM 810 N N . ASP A 1 113 ? 51.833 9.022 62.111 1.00 15.54 114 ASP A N 1
ATOM 811 C CA . ASP A 1 113 ? 50.880 8.266 62.944 1.00 15.69 114 ASP A CA 1
ATOM 812 C C . ASP A 1 113 ? 51.517 6.989 63.502 1.00 15.02 114 ASP A C 1
ATOM 813 O O . ASP A 1 113 ? 51.298 6.632 64.657 1.00 15.15 114 ASP A O 1
ATOM 818 N N . VAL A 1 114 ? 52.272 6.280 62.661 1.00 14.47 115 VAL A N 1
ATOM 819 C CA . VAL A 1 114 ? 52.985 5.078 63.113 1.00 14.13 115 VAL A CA 1
ATOM 820 C C . VAL A 1 114 ? 53.943 5.451 64.252 1.00 14.18 115 VAL A C 1
ATOM 821 O O . VAL A 1 114 ? 53.878 4.873 65.325 1.00 14.35 115 VAL A O 1
ATOM 825 N N . PHE A 1 115 ? 54.804 6.439 64.012 1.00 14.23 116 PHE A N 1
ATOM 826 C CA . PHE A 1 115 ? 55.707 6.971 65.045 1.00 14.75 116 PHE A CA 1
ATOM 827 C C . PHE A 1 115 ? 54.946 7.312 66.329 1.00 15.52 116 PHE A C 1
ATOM 828 O O . PHE A 1 115 ? 55.337 6.877 67.421 1.00 15.55 116 PHE A O 1
ATOM 836 N N . ASP A 1 116 ? 53.865 8.086 66.175 1.00 15.99 117 ASP A N 1
ATOM 837 C CA . ASP A 1 116 ? 53.036 8.527 67.300 1.00 17.16 117 ASP A CA 1
ATOM 838 C C . ASP A 1 116 ? 52.446 7.368 68.100 1.00 17.19 117 ASP A C 1
ATOM 839 O O . ASP A 1 116 ? 52.575 7.330 69.330 1.00 17.72 117 ASP A O 1
ATOM 844 N N . SER A 1 117 ? 51.821 6.422 67.405 1.00 16.85 118 SER A N 1
ATOM 845 C CA . SER A 1 117 ? 51.238 5.243 68.056 1.00 17.37 118 SER A CA 1
ATOM 846 C C . SER A 1 117 ? 52.288 4.343 68.726 1.00 17.53 118 SER A C 1
ATOM 847 O O . SER A 1 117 ? 51.968 3.579 69.645 1.00 18.30 118 SER A O 1
ATOM 850 N N . LEU A 1 118 ? 53.527 4.427 68.251 1.00 16.90 119 LEU A N 1
ATOM 851 C CA . LEU A 1 118 ? 54.649 3.682 68.833 1.00 17.14 119 LEU A CA 1
ATOM 852 C C . LEU A 1 118 ? 55.315 4.444 69.992 1.00 18.12 119 LEU A C 1
ATOM 853 O O . LEU A 1 118 ? 56.138 3.880 70.716 1.00 18.72 119 LEU A O 1
ATOM 858 N N . GLY A 1 119 ? 54.947 5.716 70.162 1.00 18.60 120 GLY A N 1
ATOM 859 C CA . GLY A 1 119 ? 55.486 6.570 71.216 1.00 19.56 120 GLY A CA 1
ATOM 860 C C . GLY A 1 119 ? 56.877 7.087 70.880 1.00 20.15 120 GLY A C 1
ATOM 861 O O . GLY A 1 119 ? 57.673 7.361 71.778 1.00 20.69 120 GLY A O 1
ATOM 862 N N . LEU A 1 120 ? 57.180 7.220 69.589 1.00 19.67 121 LEU A N 1
ATOM 863 C CA . LEU A 1 120 ? 58.521 7.599 69.177 1.00 20.11 121 LEU A CA 1
ATOM 864 C C . LEU A 1 120 ? 58.589 9.048 68.753 1.00 20.99 121 LEU A C 1
ATOM 865 O O . LEU A 1 120 ? 57.785 9.505 67.927 1.00 20.80 121 LEU A O 1
ATOM 870 N N . GLU A 1 121 ? 59.556 9.766 69.316 1.00 21.67 122 GLU A N 1
ATOM 871 C CA . GLU A 1 121 ? 59.843 11.118 68.880 1.00 22.15 122 GLU A CA 1
ATOM 872 C C . GLU A 1 121 ? 60.705 11.068 67.609 1.00 20.67 122 GLU A C 1
ATOM 873 O O . GLU A 1 121 ? 60.375 11.703 66.600 1.00 19.94 122 GLU A O 1
ATOM 879 N N . THR A 1 122 ? 61.799 10.306 67.654 1.00 19.33 123 THR A N 1
ATOM 880 C CA . THR A 1 122 ? 62.647 10.104 66.467 1.00 17.87 123 THR A CA 1
ATOM 881 C C . THR A 1 122 ? 63.025 8.631 66.284 1.00 16.77 123 THR A C 1
ATOM 882 O O . THR A 1 122 ? 62.802 7.802 67.183 1.00 16.61 123 THR A O 1
ATOM 886 N N . ALA A 1 123 ? 63.591 8.310 65.119 1.00 15.42 124 ALA A N 1
ATOM 887 C CA . ALA A 1 123 ? 64.063 6.960 64.835 1.00 14.79 124 ALA A CA 1
ATOM 888 C C . ALA A 1 123 ? 65.033 6.936 63.665 1.00 14.21 124 ALA A C 1
ATOM 889 O O . ALA A 1 123 ? 65.019 7.819 62.799 1.00 13.70 124 ALA A O 1
ATOM 891 N N . HIS A 1 124 ? 65.850 5.892 63.637 1.00 14.06 125 HIS A N 1
ATOM 892 C CA . HIS A 1 124 ? 66.539 5.501 62.413 1.00 13.68 125 HIS A CA 1
ATOM 893 C C . HIS A 1 124 ? 65.534 4.831 61.508 1.00 12.99 125 HIS A C 1
ATOM 894 O O . HIS A 1 124 ? 64.561 4.224 61.980 1.00 12.58 125 HIS A O 1
ATOM 901 N N . LEU A 1 125 ? 65.739 4.936 60.201 1.00 12.57 126 LEU A N 1
ATOM 902 C CA . LEU A 1 125 ? 64.916 4.198 59.254 1.00 12.12 126 LEU A CA 1
ATOM 903 C C . LEU A 1 125 ? 65.787 3.448 58.240 1.00 12.24 126 LEU A C 1
ATOM 904 O O . LEU A 1 125 ? 66.837 3.953 57.819 1.00 12.11 126 LEU A O 1
ATOM 909 N N . ALA A 1 126 ? 65.372 2.235 57.872 1.00 12.04 127 ALA A N 1
ATOM 910 C CA . ALA A 1 126 ? 66.052 1.502 56.794 1.00 12.04 127 ALA A CA 1
ATOM 911 C C . ALA A 1 126 ? 65.002 0.882 55.917 1.00 11.75 127 ALA A C 1
ATOM 912 O O . ALA A 1 126 ? 64.026 0.331 56.423 1.00 11.83 127 ALA A O 1
ATOM 914 N N . GLY A 1 127 ? 65.185 0.984 54.607 1.00 11.65 128 GLY A N 1
ATOM 915 C CA . GLY A 1 127 ? 64.170 0.506 53.689 1.00 11.75 128 GLY A CA 1
ATOM 916 C C . GLY A 1 127 ? 64.663 0.090 52.323 1.00 11.88 128 GLY A C 1
ATOM 917 O O . GLY A 1 127 ? 65.683 0.581 51.836 1.00 11.88 128 GLY A O 1
ATOM 918 N N . LEU A 1 128 ? 63.902 -0.801 51.697 1.00 12.00 129 LEU A N 1
ATOM 919 C CA . LEU A 1 128 ? 64.226 -1.299 50.377 1.00 12.31 129 LEU A CA 1
ATOM 920 C C . LEU A 1 128 ? 63.149 -0.937 49.364 1.00 12.40 129 LEU A C 1
ATOM 921 O O . LEU A 1 128 ? 61.964 -1.087 49.643 1.00 12.62 129 LEU A O 1
ATOM 926 N N . SER A 1 129 ? 63.569 -0.477 48.183 1.00 12.54 130 SER A N 1
ATOM 927 C CA . SER A 1 129 ? 62.661 -0.260 47.060 1.00 12.74 130 SER A CA 1
ATOM 928 C C . SER A 1 129 ? 61.556 0.737 47.443 1.00 12.64 130 SER A C 1
ATOM 929 O O . SER A 1 129 ? 61.871 1.880 47.790 1.00 12.50 130 SER A O 1
ATOM 932 N N . LEU A 1 130 ? 60.285 0.326 47.386 1.00 12.78 131 LEU A N 1
ATOM 933 C CA . LEU A 1 130 ? 59.163 1.164 47.878 1.00 12.75 131 LEU A CA 1
ATOM 934 C C . LEU A 1 130 ? 59.380 1.778 49.270 1.00 12.62 131 LEU A C 1
ATOM 935 O O . LEU A 1 130 ? 59.187 2.982 49.471 1.00 12.43 131 LEU A O 1
ATOM 940 N N . GLY A 1 131 ? 59.750 0.957 50.244 1.00 12.72 132 GLY A N 1
ATOM 941 C CA . GLY A 1 131 ? 60.047 1.488 51.567 1.00 12.57 132 GLY A CA 1
ATOM 942 C C . GLY A 1 131 ? 61.236 2.442 51.555 1.00 12.22 132 GLY A C 1
ATOM 943 O O . GLY A 1 131 ? 61.307 3.365 52.355 1.00 12.75 132 GLY A O 1
ATOM 944 N N . GLY A 1 132 ? 62.188 2.205 50.661 1.00 12.27 133 GLY A N 1
ATOM 945 C CA . GLY A 1 132 ? 63.291 3.144 50.472 1.00 11.76 133 GLY A CA 1
ATOM 946 C C . GLY A 1 132 ? 62.773 4.490 49.991 1.00 11.63 133 GLY A C 1
ATOM 947 O O . GLY A 1 132 ? 63.177 5.538 50.504 1.00 11.73 133 GLY A O 1
ATOM 948 N N . SER A 1 133 ? 61.870 4.472 49.010 1.00 11.55 134 SER A N 1
ATOM 949 C CA . SER A 1 133 ? 61.245 5.712 48.521 1.00 11.67 134 SER A CA 1
ATOM 950 C C . SER A 1 133 ? 60.362 6.374 49.573 1.00 11.40 134 SER A C 1
ATOM 951 O O . SER A 1 133 ? 60.323 7.587 49.652 1.00 11.88 134 SER A O 1
ATOM 954 N N . HIS A 1 134 ? 59.693 5.589 50.415 1.00 11.21 135 HIS A N 1
ATOM 955 C CA . HIS A 1 134 ? 58.986 6.167 51.576 1.00 11.38 135 HIS A CA 1
ATOM 956 C C . HIS A 1 134 ? 59.927 6.928 52.480 1.00 11.33 135 HIS A C 1
ATOM 957 O O . HIS A 1 134 ? 59.607 8.028 52.970 1.00 11.53 135 HIS A O 1
ATOM 964 N N . ILE A 1 135 ? 61.106 6.353 52.705 1.00 10.97 136 ILE A N 1
ATOM 965 C CA . ILE A 1 135 ? 62.078 6.956 53.610 1.00 10.95 136 ILE A CA 1
ATOM 966 C C . ILE A 1 135 ? 62.613 8.280 53.082 1.00 11.28 136 ILE A C 1
ATOM 967 O O . ILE A 1 135 ? 62.711 9.237 53.849 1.00 11.76 136 ILE A O 1
ATOM 972 N N . VAL A 1 136 ? 62.922 8.355 51.791 1.00 11.34 137 VAL A N 1
ATOM 973 C CA . VAL A 1 136 ? 63.376 9.613 51.199 1.00 11.93 137 VAL A CA 1
ATOM 974 C C . VAL A 1 136 ? 62.282 10.668 51.345 1.00 12.45 137 VAL A C 1
ATOM 975 O O . VAL A 1 136 ? 62.555 11.797 51.762 1.00 13.11 137 VAL A O 1
ATOM 979 N N . ASN A 1 137 ? 61.045 10.292 51.031 1.00 12.35 138 ASN A N 1
ATOM 980 C CA . ASN A 1 137 ? 59.897 11.186 51.201 1.00 12.76 138 ASN A CA 1
ATOM 981 C C . ASN A 1 137 ? 59.709 11.641 52.656 1.00 12.97 138 ASN A C 1
ATOM 982 O O . ASN A 1 137 ? 59.476 12.828 52.922 1.00 13.23 138 ASN A O 1
ATOM 987 N N . PHE A 1 138 ? 59.819 10.690 53.588 1.00 12.86 139 PHE A N 1
ATOM 988 C CA . PHE A 1 138 ? 59.713 10.989 55.026 1.00 13.00 139 PHE A CA 1
ATOM 989 C C . PHE A 1 138 ? 60.800 11.936 55.556 1.00 13.60 139 PHE A C 1
ATOM 990 O O . PHE A 1 138 ? 60.489 12.910 56.240 1.00 14.51 139 PHE A O 1
ATOM 998 N N . LEU A 1 139 ? 62.069 11.668 55.248 1.00 13.59 140 LEU A N 1
ATOM 999 C CA . LEU A 1 139 ? 63.153 12.519 55.748 1.00 14.07 140 LEU A CA 1
ATOM 1000 C C . LEU A 1 139 ? 63.080 13.944 55.164 1.00 14.83 140 LEU A C 1
ATOM 1001 O O . LEU A 1 139 ? 63.535 14.896 55.802 1.00 15.59 140 LEU A O 1
ATOM 1006 N N . LEU A 1 140 ? 62.505 14.085 53.965 1.00 14.92 141 LEU A N 1
ATOM 1007 C CA . LEU A 1 140 ? 62.266 15.402 53.369 1.00 15.82 141 LEU A CA 1
ATOM 1008 C C . LEU A 1 140 ? 61.124 16.136 54.056 1.00 16.79 141 LEU A C 1
ATOM 1009 O O . LEU A 1 140 ? 61.217 17.333 54.318 1.00 18.04 141 LEU A O 1
ATOM 1014 N N . ARG A 1 141 ? 60.032 15.430 54.322 1.00 16.50 142 ARG A N 1
ATOM 1015 C CA . ARG A 1 141 ? 58.839 16.071 54.883 1.00 17.18 142 ARG A CA 1
ATOM 1016 C C . ARG A 1 141 ? 58.822 16.087 56.404 1.00 17.26 142 ARG A C 1
ATOM 1017 O O . ARG A 1 141 ? 58.099 16.877 56.996 1.00 18.00 142 ARG A O 1
ATOM 1025 N N . ALA A 1 142 ? 59.577 15.192 57.036 1.00 16.54 143 ALA A N 1
ATOM 1026 C CA . ALA A 1 142 ? 59.602 15.143 58.500 1.00 16.82 143 ALA A CA 1
ATOM 1027 C C . ALA A 1 142 ? 61.003 14.921 59.045 1.00 16.85 143 ALA A C 1
ATOM 1028 O O . ALA A 1 142 ? 61.206 14.021 59.857 1.00 16.71 143 ALA A O 1
ATOM 1030 N N . PRO A 1 143 ? 61.971 15.772 58.627 1.00 17.31 144 PRO A N 1
ATOM 1031 C CA . PRO A 1 143 ? 63.359 15.549 59.029 1.00 17.33 144 PRO A CA 1
ATOM 1032 C C . PRO A 1 143 ? 63.535 15.561 60.538 1.00 17.80 144 PRO A C 1
ATOM 1033 O O . PRO A 1 143 ? 64.434 14.911 61.042 1.00 17.77 144 PRO A O 1
ATOM 1037 N N . GLU A 1 144 ? 62.675 16.294 61.242 1.00 18.37 145 GLU A N 1
ATOM 1038 C CA . GLU A 1 144 ? 62.751 16.401 62.698 1.00 19.17 145 GLU A CA 1
ATOM 1039 C C . GLU A 1 144 ? 62.483 15.073 63.413 1.00 18.37 145 GLU A C 1
ATOM 1040 O O . GLU A 1 144 ? 62.808 14.923 64.593 1.00 18.60 145 GLU A O 1
ATOM 1046 N N . ARG A 1 145 ? 61.893 14.116 62.693 1.00 17.42 146 ARG A N 1
ATOM 1047 C CA . ARG A 1 145 ? 61.558 12.817 63.263 1.00 17.03 146 ARG A CA 1
ATOM 1048 C C . ARG A 1 145 ? 62.575 11.736 62.890 1.00 16.29 146 ARG A C 1
ATOM 1049 O O . ARG A 1 145 ? 62.449 10.593 63.308 1.00 15.93 146 ARG A O 1
ATOM 1057 N N . VAL A 1 146 ? 63.592 12.112 62.126 1.00 16.18 147 VAL A N 1
ATOM 1058 C CA . VAL A 1 146 ? 64.568 11.150 61.613 1.00 15.96 147 VAL A CA 1
ATOM 1059 C C . VAL A 1 146 ? 65.934 11.328 62.262 1.00 16.74 147 VAL A C 1
ATOM 1060 O O . VAL A 1 146 ? 66.465 12.446 62.296 1.00 17.32 147 VAL A O 1
ATOM 1064 N N . GLU A 1 147 ? 66.498 10.224 62.757 1.00 16.90 148 GLU A N 1
ATOM 1065 C CA . GLU A 1 147 ? 67.915 10.172 63.125 1.00 17.52 148 GLU A CA 1
ATOM 1066 C C . GLU A 1 147 ? 68.765 9.958 61.852 1.00 17.03 148 GLU A C 1
ATOM 1067 O O . GLU A 1 147 ? 69.128 10.922 61.189 1.00 17.26 148 GLU A O 1
ATOM 1073 N N . ARG A 1 148 ? 69.051 8.701 61.500 1.00 16.40 149 ARG A N 1
ATOM 1074 C CA . ARG A 1 148 ? 69.813 8.364 60.286 1.00 16.14 149 ARG A CA 1
ATOM 1075 C C . ARG A 1 148 ? 68.981 7.516 59.338 1.00 14.91 149 ARG A C 1
ATOM 1076 O O . ARG A 1 148 ? 68.134 6.745 59.778 1.00 14.87 149 ARG A O 1
ATOM 1084 N N . ALA A 1 149 ? 69.216 7.653 58.039 1.00 13.97 150 ALA A N 1
ATOM 1085 C CA . ALA A 1 149 ? 68.346 7.022 57.051 1.00 12.94 150 ALA A CA 1
ATOM 1086 C C . ALA A 1 149 ? 69.137 6.150 56.076 1.00 12.43 150 ALA A C 1
ATOM 1087 O O . ALA A 1 149 ? 70.153 6.588 55.538 1.00 12.37 150 ALA A O 1
ATOM 1089 N N . VAL A 1 150 ? 68.650 4.928 55.862 1.00 11.75 151 VAL A N 1
ATOM 1090 C CA . VAL A 1 150 ? 69.258 3.963 54.940 1.00 11.73 151 VAL A CA 1
ATOM 1091 C C . VAL A 1 150 ? 68.285 3.631 53.810 1.00 11.36 151 VAL A C 1
ATOM 1092 O O . VAL A 1 150 ? 67.181 3.117 54.046 1.00 11.22 151 VAL A O 1
ATOM 1096 N N . VAL A 1 151 ? 68.709 3.904 52.584 1.00 11.31 152 VAL A N 1
ATOM 1097 C CA . VAL A 1 151 ? 67.880 3.707 51.411 1.00 11.25 152 VAL A CA 1
ATOM 1098 C C . VAL A 1 151 ? 68.525 2.671 50.484 1.00 11.42 152 VAL A C 1
ATOM 1099 O O . VAL A 1 151 ? 69.589 2.913 49.910 1.00 11.73 152 VAL A O 1
ATOM 1103 N N . ILE A 1 152 ? 67.880 1.517 50.349 1.00 11.35 153 ILE A N 1
ATOM 1104 C CA . ILE A 1 152 ? 68.422 0.403 49.542 1.00 11.73 153 ILE A CA 1
ATOM 1105 C C . ILE A 1 152 ? 67.554 0.138 48.305 1.00 11.77 153 ILE A C 1
ATOM 1106 O O . ILE A 1 152 ? 66.352 -0.079 48.427 1.00 11.48 153 ILE A O 1
ATOM 1111 N N . SER A 1 153 ? 68.179 0.175 47.127 1.00 12.30 154 SER A N 1
ATOM 1112 C CA . SER A 1 153 ? 67.524 -0.104 45.844 1.00 12.68 154 SER A CA 1
ATOM 1113 C C . SER A 1 153 ? 66.176 0.605 45.710 1.00 12.76 154 SER A C 1
ATOM 1114 O O . SER A 1 153 ? 65.146 -0.048 45.475 1.00 12.63 154 SER A O 1
ATOM 1117 N N . PRO A 1 154 ? 66.177 1.945 45.853 1.00 12.75 155 PRO A N 1
ATOM 1118 C CA . PRO A 1 154 ? 64.902 2.671 45.933 1.00 12.74 155 PRO A CA 1
ATOM 1119 C C . PRO A 1 154 ? 64.072 2.543 44.647 1.00 13.16 155 PRO A C 1
ATOM 1120 O O . PRO A 1 154 ? 64.624 2.365 43.540 1.00 13.06 155 PRO A O 1
ATOM 1124 N N . ALA A 1 155 ? 62.754 2.555 44.821 1.00 13.32 156 ALA A N 1
ATOM 1125 C CA . ALA A 1 155 ? 61.814 2.547 43.704 1.00 14.04 156 ALA A CA 1
ATOM 1126 C C . ALA A 1 155 ? 61.807 3.965 43.117 1.00 14.44 156 ALA A C 1
ATOM 1127 O O . ALA A 1 155 ? 61.189 4.878 43.687 1.00 14.92 156 ALA A O 1
ATOM 1129 N N . GLU A 1 156 ? 62.519 4.144 42.003 1.00 14.70 157 GLU A N 1
ATOM 1130 C CA . GLU A 1 156 ? 62.824 5.474 41.453 1.00 14.92 157 GLU A CA 1
ATOM 1131 C C . GLU A 1 156 ? 63.495 6.359 42.496 1.00 14.47 157 GLU A C 1
ATOM 1132 O O . GLU A 1 156 ? 64.547 5.992 43.026 1.00 14.45 157 GLU A O 1
ATOM 1138 N N . ALA A 1 157 ? 62.890 7.513 42.788 1.00 14.45 158 ALA A N 1
ATOM 1139 C CA . ALA A 1 157 ? 63.424 8.477 43.753 1.00 14.23 158 ALA A CA 1
ATOM 1140 C C . ALA A 1 157 ? 64.617 9.265 43.213 1.00 14.79 158 ALA A C 1
ATOM 1141 O O . ALA A 1 157 ? 64.582 10.497 43.203 1.00 14.98 158 ALA A O 1
ATOM 1143 N N . PHE A 1 158 ? 65.664 8.566 42.760 1.00 14.68 159 PHE A N 1
ATOM 1144 C CA . PHE A 1 158 ? 66.865 9.243 42.244 1.00 15.07 159 PHE A CA 1
ATOM 1145 C C . PHE A 1 158 ? 67.000 9.259 40.726 1.00 15.95 159 PHE A C 1
ATOM 1146 O O . PHE A 1 158 ? 67.715 10.100 40.185 1.00 16.57 159 PHE A O 1
ATOM 1154 N N . ILE A 1 159 ? 66.316 8.330 40.055 1.00 16.01 160 ILE A N 1
ATOM 1155 C CA . ILE A 1 159 ? 66.293 8.254 38.600 1.00 16.81 160 ILE A CA 1
ATOM 1156 C C . ILE A 1 159 ? 65.007 7.531 38.144 1.00 16.78 160 ILE A C 1
ATOM 1157 O O . ILE A 1 159 ? 64.376 6.827 38.940 1.00 15.96 160 ILE A O 1
ATOM 1162 N N . SER A 1 160 ? 64.607 7.747 36.886 1.00 17.60 161 SER A N 1
ATOM 1163 C CA . SER A 1 160 ? 63.403 7.127 36.295 1.00 17.61 161 SER A CA 1
ATOM 1164 C C . SER A 1 160 ? 63.565 5.629 36.062 1.00 17.21 161 SER A C 1
ATOM 1165 O O . SER A 1 160 ? 64.670 5.165 35.770 1.00 17.12 161 SER A O 1
ATOM 1168 N N . PHE A 1 161 ? 62.464 4.884 36.170 1.00 17.02 162 PHE A N 1
ATOM 1169 C CA . PHE A 1 161 ? 62.445 3.445 35.856 1.00 17.18 162 PHE A CA 1
ATOM 1170 C C . PHE A 1 161 ? 62.726 3.234 34.380 1.00 18.20 162 PHE A C 1
ATOM 1171 O O . PHE A 1 161 ? 62.450 4.124 33.563 1.00 18.67 162 PHE A O 1
ATOM 1179 N N . HIS A 1 162 ? 63.251 2.056 34.033 1.00 18.48 163 HIS A N 1
ATOM 1180 C CA . HIS A 1 162 ? 63.185 1.596 32.644 1.00 19.83 163 HIS A CA 1
ATOM 1181 C C . HIS A 1 162 ? 61.732 1.440 32.329 1.00 20.57 163 HIS A C 1
ATOM 1182 O O . HIS A 1 162 ? 60.977 1.007 33.193 1.00 19.37 163 HIS A O 1
ATOM 1189 N N . PRO A 1 163 ? 61.316 1.817 31.097 1.00 22.31 164 PRO A N 1
ATOM 1190 C CA . PRO A 1 163 ? 59.966 1.590 30.574 1.00 23.46 164 PRO A CA 1
ATOM 1191 C C . PRO A 1 163 ? 59.410 0.178 30.866 1.00 24.17 164 PRO A C 1
ATOM 1192 O O . PRO A 1 163 ? 58.218 0.048 31.146 1.00 24.93 164 PRO A O 1
ATOM 1196 N N . ASP A 1 164 ? 60.280 -0.840 30.809 1.00 24.87 165 ASP A N 1
ATOM 1197 C CA . ASP A 1 164 ? 59.995 -2.241 31.198 1.00 25.36 165 ASP A CA 1
ATOM 1198 C C . ASP A 1 164 ? 59.222 -2.373 32.503 1.00 24.31 165 ASP A C 1
ATOM 1199 O O . ASP A 1 164 ? 58.307 -3.211 32.615 1.00 23.93 165 ASP A O 1
ATOM 1204 N N . VAL A 1 165 ? 59.614 -1.568 33.498 1.00 22.45 166 VAL A N 1
ATOM 1205 C CA . VAL A 1 165 ? 59.099 -1.719 34.861 1.00 21.54 166 VAL A CA 1
ATOM 1206 C C . VAL A 1 165 ? 57.572 -1.709 34.891 1.00 21.91 166 VAL A C 1
ATOM 1207 O O . VAL A 1 165 ? 56.940 -2.491 35.607 1.00 21.57 166 VAL A O 1
ATOM 1211 N N . TYR A 1 166 ? 56.987 -0.840 34.077 1.00 20.90 167 TYR A N 1
ATOM 1212 C CA . TYR A 1 166 ? 55.542 -0.726 34.007 1.00 20.91 167 TYR A CA 1
ATOM 1213 C C . TYR A 1 166 ? 54.863 -1.952 33.380 1.00 20.75 167 TYR A C 1
ATOM 1214 O O . TYR A 1 166 ? 53.748 -2.285 33.768 1.00 20.34 167 TYR A O 1
ATOM 1223 N N . LYS A 1 167 ? 55.525 -2.627 32.435 1.00 21.40 168 LYS A N 1
ATOM 1224 C CA . LYS A 1 167 ? 54.965 -3.868 31.870 1.00 22.07 168 LYS A CA 1
ATOM 1225 C C . LYS A 1 167 ? 54.881 -4.957 32.948 1.00 20.87 168 LYS A C 1
ATOM 1226 O O . LYS A 1 167 ? 53.853 -5.625 33.074 1.00 20.90 168 LYS A O 1
ATOM 1232 N N . TYR A 1 168 ? 55.960 -5.120 33.711 1.00 19.91 169 TYR A N 1
ATOM 1233 C CA . TYR A 1 168 ? 56.016 -6.083 34.814 1.00 19.43 169 TYR A CA 1
ATOM 1234 C C . TYR A 1 168 ? 54.980 -5.761 35.885 1.00 19.25 169 TYR A C 1
ATOM 1235 O O . TYR A 1 168 ? 54.266 -6.655 36.365 1.00 19.69 169 TYR A O 1
ATOM 1244 N N . ALA A 1 169 ? 54.897 -4.485 36.255 1.00 19.40 170 ALA A N 1
ATOM 1245 C CA . ALA A 1 169 ? 53.883 -4.014 37.201 1.00 19.41 170 ALA A CA 1
ATOM 1246 C C . ALA A 1 169 ? 52.460 -4.300 36.692 1.00 19.95 170 ALA A C 1
ATOM 1247 O O . ALA A 1 169 ? 51.622 -4.820 37.427 1.00 20.79 170 ALA A O 1
ATOM 1249 N N . ALA A 1 170 ? 52.198 -3.997 35.424 1.00 20.58 171 ALA A N 1
ATOM 1250 C CA . ALA A 1 170 ? 50.847 -4.138 34.860 1.00 21.43 171 ALA A CA 1
ATOM 1251 C C . ALA A 1 170 ? 50.366 -5.587 34.809 1.00 21.84 171 ALA A C 1
ATOM 1252 O O . ALA A 1 170 ? 49.163 -5.848 34.808 1.00 22.80 171 ALA A O 1
ATOM 1254 N N . GLU A 1 171 ? 51.310 -6.522 34.767 1.00 21.53 172 GLU A N 1
ATOM 1255 C CA . GLU A 1 171 ? 50.986 -7.947 34.686 1.00 22.32 172 GLU A CA 1
ATOM 1256 C C . GLU A 1 171 ? 50.864 -8.664 36.045 1.00 21.64 172 GLU A C 1
ATOM 1257 O O . GLU A 1 171 ? 50.730 -9.889 36.101 1.00 22.40 172 GLU A O 1
ATOM 1263 N N . LEU A 1 172 ? 50.855 -7.897 37.131 1.00 20.65 173 LEU A N 1
ATOM 1264 C CA . LEU A 1 172 ? 50.706 -8.480 38.470 1.00 20.58 173 LEU A CA 1
ATOM 1265 C C . LEU A 1 172 ? 49.239 -8.739 38.799 1.00 21.32 173 LEU A C 1
ATOM 1266 O O . LEU A 1 172 ? 48.679 -8.177 39.740 1.00 21.55 173 LEU A O 1
ATOM 1271 N N . THR A 1 173 ? 48.624 -9.608 38.006 1.00 22.22 174 THR A N 1
ATOM 1272 C CA . THR A 1 173 ? 47.187 -9.857 38.081 1.00 23.13 174 THR A CA 1
ATOM 1273 C C . THR A 1 173 ? 46.870 -11.300 38.475 1.00 24.21 174 THR A C 1
ATOM 1274 O O . THR A 1 173 ? 45.713 -11.654 38.662 1.00 25.41 174 THR A O 1
ATOM 1278 N N . GLY A 1 174 ? 47.915 -12.116 38.590 1.00 24.02 175 GLY A N 1
ATOM 1279 C CA . GLY A 1 174 ? 47.798 -13.533 38.921 1.00 25.33 175 GLY A CA 1
ATOM 1280 C C . GLY A 1 174 ? 49.175 -14.148 39.063 1.00 25.05 175 GLY A C 1
ATOM 1281 O O . GLY A 1 174 ? 50.179 -13.429 39.063 1.00 23.35 175 GLY A O 1
ATOM 1282 N N . ALA A 1 175 ? 49.225 -15.475 39.164 1.00 26.72 176 ALA A N 1
ATOM 1283 C CA . ALA A 1 175 ? 50.467 -16.208 39.438 1.00 27.29 176 ALA A CA 1
ATOM 1284 C C . ALA A 1 175 ? 51.532 -16.058 38.349 1.00 27.14 176 ALA A C 1
ATOM 1285 O O . ALA A 1 175 ? 52.686 -15.768 38.662 1.00 26.31 176 ALA A O 1
ATOM 1287 N N . ARG A 1 176 ? 51.146 -16.255 37.087 1.00 28.84 177 ARG A N 1
ATOM 1288 C CA . ARG A 1 176 ? 52.053 -16.091 35.946 1.00 29.01 177 ARG A CA 1
ATOM 1289 C C . ARG A 1 176 ? 52.791 -14.760 35.998 1.00 26.23 177 ARG A C 1
ATOM 1290 O O . ARG A 1 176 ? 54.004 -14.711 35.783 1.00 25.38 177 ARG A O 1
ATOM 1298 N N . GLY A 1 177 ? 52.054 -13.685 36.277 1.00 24.62 178 GLY A N 1
ATOM 1299 C CA . GLY A 1 177 ? 52.634 -12.347 36.352 1.00 22.71 178 GLY A CA 1
ATOM 1300 C C . GLY A 1 177 ? 53.635 -12.192 37.487 1.00 21.47 178 GLY A C 1
ATOM 1301 O O . GLY A 1 177 ? 54.682 -11.568 37.326 1.00 20.68 178 GLY A O 1
ATOM 1302 N N . ALA A 1 178 ? 53.302 -12.772 38.636 1.00 21.69 179 ALA A N 1
ATOM 1303 C CA . ALA A 1 178 ? 54.145 -12.714 39.817 1.00 20.75 179 ALA A CA 1
ATOM 1304 C C . ALA A 1 178 ? 55.478 -13.453 39.601 1.00 21.05 179 ALA A C 1
ATOM 1305 O O . ALA A 1 178 ? 56.532 -12.935 39.948 1.00 19.58 179 ALA A O 1
ATOM 1307 N N . GLU A 1 179 ? 55.412 -14.650 39.014 1.00 22.72 180 GLU A N 1
ATOM 1308 C CA . GLU A 1 179 ? 56.605 -15.441 38.692 1.00 24.34 180 GLU A CA 1
ATOM 1309 C C . GLU A 1 179 ? 57.489 -14.710 37.696 1.00 23.77 180 GLU A C 1
ATOM 1310 O O . GLU A 1 179 ? 58.712 -14.705 37.832 1.00 24.06 180 GLU A O 1
ATOM 1316 N N . SER A 1 180 ? 56.863 -14.134 36.672 1.00 23.58 181 SER A N 1
ATOM 1317 C CA . SER A 1 180 ? 57.573 -13.343 35.674 1.00 23.19 181 SER A CA 1
ATOM 1318 C C . SER A 1 180 ? 58.284 -12.156 36.343 1.00 21.15 181 SER A C 1
ATOM 1319 O O . SER A 1 180 ? 59.449 -11.894 36.070 1.00 20.93 181 SER A O 1
ATOM 1322 N N . TYR A 1 181 ? 57.583 -11.469 37.238 1.00 20.13 182 TYR A N 1
ATOM 1323 C CA . TYR A 1 181 ? 58.165 -10.356 37.990 1.00 19.09 182 TYR A CA 1
ATOM 1324 C C . TYR A 1 181 ? 59.360 -10.807 38.814 1.00 18.25 182 TYR A C 1
ATOM 1325 O O . TYR A 1 181 ? 60.410 -10.170 38.808 1.00 17.30 182 TYR A O 1
ATOM 1334 N N . ILE A 1 182 ? 59.172 -11.913 39.529 1.00 18.49 183 ILE A N 1
ATOM 1335 C CA . ILE A 1 182 ? 60.181 -12.445 40.444 1.00 18.55 183 ILE A CA 1
ATOM 1336 C C . ILE A 1 182 ? 61.438 -12.850 39.670 1.00 19.28 183 ILE A C 1
ATOM 1337 O O . ILE A 1 182 ? 62.550 -12.510 40.073 1.00 18.96 183 ILE A O 1
ATOM 1342 N N . LYS A 1 183 ? 61.244 -13.549 38.554 1.00 20.16 184 LYS A N 1
ATOM 1343 C CA . LYS A 1 183 ? 62.340 -14.049 37.736 1.00 22.24 184 LYS A CA 1
ATOM 1344 C C . LYS A 1 183 ? 63.202 -12.888 37.234 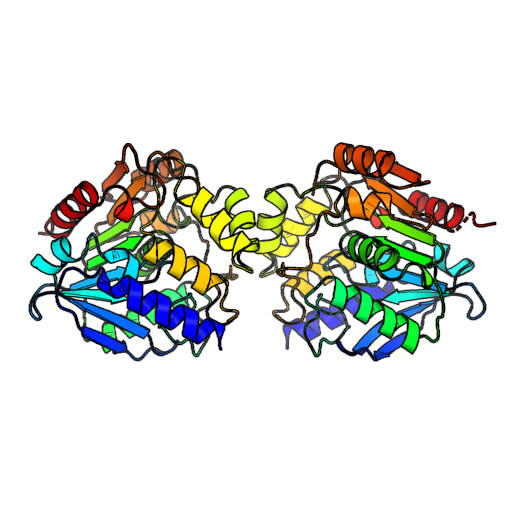1.00 21.84 184 LYS A C 1
ATOM 1345 O O . LYS A 1 183 ? 64.429 -12.971 37.182 1.00 22.56 184 LYS A O 1
ATOM 1351 N N . TRP A 1 184 ? 62.531 -11.798 36.897 1.00 20.62 185 TRP A N 1
ATOM 1352 C CA . TRP A 1 184 ? 63.155 -10.613 36.354 1.00 20.52 185 TRP A CA 1
ATOM 1353 C C . TRP A 1 184 ? 63.869 -9.820 37.413 1.00 19.80 185 TRP A C 1
ATOM 1354 O O . TRP A 1 184 ? 65.005 -9.412 37.217 1.00 20.37 185 TRP A O 1
ATOM 1365 N N . ILE A 1 185 ? 63.206 -9.602 38.546 1.00 22.67 186 ILE A N 1
ATOM 1366 C CA . ILE A 1 185 ? 63.751 -8.764 39.614 1.00 22.31 186 ILE A CA 1
ATOM 1367 C C . ILE A 1 185 ? 64.926 -9.425 40.362 1.00 22.33 186 ILE A C 1
ATOM 1368 O O . ILE A 1 185 ? 65.879 -8.747 40.750 1.00 22.75 186 ILE A O 1
ATOM 1373 N N . THR A 1 186 ? 64.860 -10.744 40.544 1.00 21.78 187 THR A N 1
ATOM 1374 C CA . THR A 1 186 ? 65.934 -11.472 41.225 1.00 22.39 187 THR A CA 1
ATOM 1375 C C . THR A 1 186 ? 67.195 -11.532 40.384 1.00 25.09 187 THR A C 1
ATOM 1376 O O . THR A 1 186 ? 68.290 -11.403 40.918 1.00 26.84 187 THR A O 1
ATOM 1380 N N . GLY A 1 187 ? 67.032 -11.717 39.074 1.00 26.80 188 GLY A N 1
ATOM 1381 C CA . GLY A 1 187 ? 68.157 -11.919 38.164 1.00 29.49 188 GLY A CA 1
ATOM 1382 C C . GLY A 1 187 ? 68.570 -13.379 38.137 1.00 30.61 188 GLY A C 1
ATOM 1383 O O . GLY A 1 187 ? 68.053 -14.199 38.904 1.00 29.36 188 GLY A O 1
ATOM 1384 N N . ASP A 1 188 ? 69.508 -13.714 37.260 1.00 33.07 189 ASP A N 1
ATOM 1385 C CA . ASP A 1 188 ? 69.882 -15.110 37.058 1.00 34.13 189 ASP A CA 1
ATOM 1386 C C . ASP A 1 188 ? 70.766 -15.697 38.159 1.00 33.21 189 ASP A C 1
ATOM 1387 O O . ASP A 1 188 ? 70.998 -16.899 38.181 1.00 33.51 189 ASP A O 1
ATOM 1392 N N . SER A 1 189 ? 71.227 -14.853 39.077 1.00 32.56 190 SER A N 1
ATOM 1393 C CA . SER A 1 189 ? 72.153 -15.278 40.129 1.00 32.16 190 SER A CA 1
ATOM 1394 C C . SER A 1 189 ? 71.507 -15.513 41.490 1.00 29.51 190 SER A C 1
ATOM 1395 O O . SER A 1 189 ? 72.146 -16.053 42.389 1.00 29.86 190 SER A O 1
ATOM 1398 N N . TYR A 1 190 ? 70.256 -15.104 41.656 1.00 26.86 191 TYR A N 1
ATOM 1399 C CA . TYR A 1 190 ? 69.619 -15.217 42.958 1.00 24.15 191 TYR A CA 1
ATOM 1400 C C . TYR A 1 190 ? 68.224 -15.827 42.877 1.00 22.32 191 TYR A C 1
ATOM 1401 O O . TYR A 1 190 ? 67.428 -15.461 42.012 1.00 22.10 191 TYR A O 1
ATOM 1410 N N . ASP A 1 191 ? 67.957 -16.780 43.767 1.00 21.06 192 ASP A N 1
ATOM 1411 C CA . ASP A 1 191 ? 66.618 -17.333 43.970 1.00 19.64 192 ASP A CA 1
ATOM 1412 C C . ASP A 1 191 ? 66.160 -16.951 45.360 1.00 18.50 192 ASP A C 1
ATOM 1413 O O . ASP A 1 191 ? 66.910 -17.100 46.322 1.00 18.62 192 ASP A O 1
ATOM 1418 N N . LEU A 1 192 ? 64.919 -16.487 45.466 1.00 17.22 193 LEU A N 1
ATOM 1419 C CA . LEU A 1 192 ? 64.312 -16.256 46.765 1.00 16.49 193 LEU A CA 1
ATOM 1420 C C . LEU A 1 192 ? 64.258 -17.571 47.527 1.00 16.57 193 LEU A C 1
ATOM 1421 O O . LEU A 1 192 ? 64.232 -18.639 46.911 1.00 16.63 193 LEU A O 1
ATOM 1426 N N . HIS A 1 193 ? 64.246 -17.489 48.860 1.00 16.22 194 HIS A N 1
ATOM 1427 C CA . HIS A 1 193 ? 63.870 -18.643 49.664 1.00 16.58 194 HIS A CA 1
ATOM 1428 C C . HIS A 1 193 ? 62.503 -19.101 49.186 1.00 16.36 194 HIS A C 1
ATOM 1429 O O . HIS A 1 193 ? 61.657 -18.282 48.874 1.00 15.74 194 HIS A O 1
ATOM 1436 N N . PRO A 1 194 ? 62.275 -20.423 49.098 1.00 17.21 195 PRO A N 1
ATOM 1437 C CA . PRO A 1 194 ? 60.961 -20.910 48.636 1.00 17.32 195 PRO A CA 1
ATOM 1438 C C . PRO A 1 194 ? 59.734 -20.334 49.381 1.00 17.08 195 PRO A C 1
ATOM 1439 O O . PRO A 1 194 ? 58.670 -20.161 48.776 1.00 16.68 195 PRO A O 1
ATOM 1443 N N . LEU A 1 195 ? 59.877 -20.052 50.675 1.00 17.35 196 LEU A N 1
ATOM 1444 C CA . LEU A 1 195 ? 58.769 -19.498 51.447 1.00 17.64 196 LEU A CA 1
ATOM 1445 C C . LEU A 1 195 ? 58.398 -18.111 50.950 1.00 17.12 196 LEU A C 1
ATOM 1446 O O . LEU A 1 195 ? 57.214 -17.812 50.786 1.00 17.50 196 LEU A O 1
ATOM 1451 N N . LEU A 1 196 ? 59.403 -17.279 50.673 1.00 17.05 197 LEU A N 1
ATOM 1452 C CA . LEU A 1 196 ? 59.156 -15.935 50.149 1.00 16.98 197 LEU A CA 1
ATOM 1453 C C . LEU A 1 196 ? 58.596 -15.943 48.732 1.00 17.03 197 LEU A C 1
ATOM 1454 O O . LEU A 1 196 ? 57.695 -15.166 48.424 1.00 16.77 197 LEU A O 1
ATOM 1459 N N . GLN A 1 197 ? 59.132 -16.823 47.888 1.00 17.64 198 GLN A N 1
ATOM 1460 C CA . GLN A 1 197 ? 58.611 -17.053 46.541 1.00 17.88 198 GLN A CA 1
ATOM 1461 C C . GLN A 1 197 ? 57.111 -17.309 46.615 1.00 18.55 198 GLN A C 1
ATOM 1462 O O . GLN A 1 197 ? 56.318 -16.658 45.923 1.00 18.75 198 GLN A O 1
ATOM 1468 N N . ARG A 1 198 ? 56.728 -18.229 47.494 1.00 19.08 199 ARG A N 1
ATOM 1469 C CA . ARG A 1 198 ? 55.342 -18.643 47.622 1.00 19.94 199 ARG A CA 1
ATOM 1470 C C . ARG A 1 198 ? 54.434 -17.499 48.089 1.00 18.81 199 ARG A C 1
ATOM 1471 O O . ARG A 1 198 ? 53.358 -17.283 47.523 1.00 18.61 199 ARG A O 1
ATOM 1479 N N . GLN A 1 199 ? 54.890 -16.768 49.108 1.00 17.90 200 GLN A N 1
ATOM 1480 C CA . GLN A 1 199 ? 54.118 -15.691 49.709 1.00 17.25 200 GLN A CA 1
ATOM 1481 C C . GLN A 1 199 ? 53.821 -14.576 48.711 1.00 16.60 200 GLN A C 1
ATOM 1482 O O . GLN A 1 199 ? 52.680 -14.130 48.594 1.00 16.80 200 GLN A O 1
ATOM 1488 N N . ILE A 1 200 ? 54.852 -14.138 47.997 1.00 15.84 201 ILE A N 1
ATOM 1489 C CA . ILE A 1 200 ? 54.715 -13.087 46.997 1.00 15.65 201 ILE A CA 1
ATOM 1490 C C . ILE A 1 200 ? 53.740 -13.489 45.878 1.00 16.00 201 ILE A C 1
ATOM 1491 O O . ILE A 1 200 ? 52.901 -12.679 45.463 1.00 15.91 201 ILE A O 1
ATOM 1496 N N . VAL A 1 201 ? 53.851 -14.733 45.405 1.00 16.55 202 VAL A N 1
ATOM 1497 C CA . VAL A 1 201 ? 52.935 -15.276 44.393 1.00 17.35 202 VAL A CA 1
ATOM 1498 C C . VAL A 1 201 ? 51.501 -15.267 44.912 1.00 17.82 202 VAL A C 1
ATOM 1499 O O . VAL A 1 201 ? 50.602 -14.783 44.233 1.00 18.34 202 VAL A O 1
ATOM 1503 N N . ALA A 1 202 ? 51.308 -15.754 46.137 1.00 18.34 203 ALA A N 1
ATOM 1504 C CA . ALA A 1 202 ? 49.982 -15.812 46.767 1.00 19.03 203 ALA A CA 1
ATOM 1505 C C . ALA A 1 202 ? 49.433 -14.411 47.042 1.00 18.77 203 ALA A C 1
ATOM 1506 O O . ALA A 1 202 ? 48.222 -14.191 47.010 1.00 19.79 203 ALA A O 1
ATOM 1508 N N . GLY A 1 203 ? 50.334 -13.468 47.309 1.00 18.09 204 GLY A N 1
ATOM 1509 C CA . GLY A 1 203 ? 49.970 -12.066 47.485 1.00 17.15 204 GLY A CA 1
ATOM 1510 C C . GLY A 1 203 ? 49.330 -11.505 46.232 1.00 17.43 204 GLY A C 1
ATOM 1511 O O . GLY A 1 203 ? 48.281 -10.869 46.296 1.00 17.27 204 GLY A O 1
ATOM 1512 N N . VAL A 1 204 ? 49.972 -11.759 45.096 1.00 17.47 205 VAL A N 1
ATOM 1513 C CA . VAL A 1 204 ? 49.492 -11.323 43.799 1.00 18.48 205 VAL A CA 1
ATOM 1514 C C . VAL A 1 204 ? 48.190 -12.052 43.402 1.00 19.96 205 VAL A C 1
ATOM 1515 O O . VAL A 1 204 ? 47.288 -11.447 42.825 1.00 20.99 205 VAL A O 1
ATOM 1519 N N . GLU A 1 205 ? 48.089 -13.341 43.724 1.00 21.04 206 GLU A N 1
ATOM 1520 C CA . GLU A 1 205 ? 46.855 -14.104 43.469 1.00 23.04 206 GLU A CA 1
ATOM 1521 C C . GLU A 1 205 ? 45.646 -13.538 44.211 1.00 23.08 206 GLU A C 1
ATOM 1522 O O . GLU A 1 205 ? 44.531 -13.568 43.702 1.00 23.91 206 GLU A O 1
ATOM 1528 N N . TRP A 1 206 ? 45.883 -13.021 45.411 1.00 22.16 207 TRP A N 1
ATOM 1529 C CA . TRP A 1 206 ? 44.834 -12.403 46.199 1.00 22.99 207 TRP A CA 1
ATOM 1530 C C . TRP A 1 206 ? 44.383 -11.133 45.540 1.00 23.30 207 TRP A C 1
ATOM 1531 O O . TRP A 1 206 ? 45.127 -10.168 45.482 1.00 22.13 207 TRP A O 1
ATOM 1542 N N . GLN A 1 207 ? 43.155 -11.134 45.031 1.00 26.18 208 GLN A N 1
ATOM 1543 C CA . GLN A 1 207 ? 42.601 -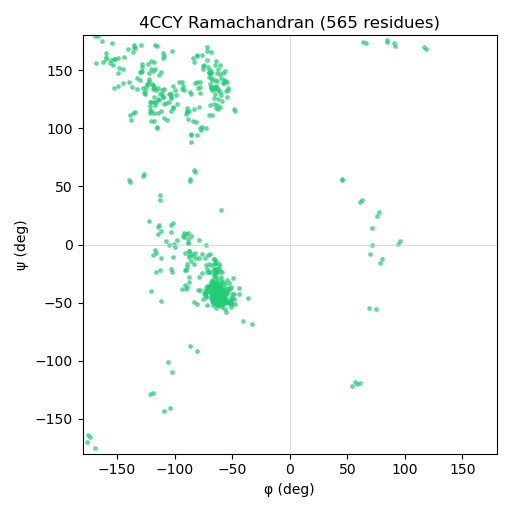9.964 44.363 1.00 28.09 208 GLN A CA 1
ATOM 1544 C C . GLN A 1 207 ? 41.961 -9.012 45.370 1.00 28.13 208 GLN A C 1
ATOM 1545 O O . GLN A 1 207 ? 40.798 -9.170 45.733 1.00 30.30 208 GLN A O 1
ATOM 1551 N N . ASP A 1 208 ? 42.729 -8.028 45.822 1.00 26.41 209 ASP A N 1
ATOM 1552 C CA . ASP A 1 208 ? 42.234 -7.037 46.769 1.00 26.17 209 ASP A CA 1
ATOM 1553 C C . ASP A 1 208 ? 42.747 -5.660 46.344 1.00 24.65 209 ASP A C 1
ATOM 1554 O O . ASP A 1 208 ? 43.938 -5.352 46.472 1.00 22.70 209 ASP A O 1
ATOM 1559 N N . GLU A 1 209 ? 41.848 -4.837 45.818 1.00 25.37 210 GLU A N 1
ATOM 1560 C CA . GLU A 1 209 ? 42.272 -3.575 45.197 1.00 26.03 210 GLU A CA 1
ATOM 1561 C C . GLU A 1 209 ? 42.839 -2.552 46.193 1.00 24.30 210 GLU A C 1
ATOM 1562 O O . GLU A 1 209 ? 43.729 -1.764 45.836 1.00 23.79 210 GLU A O 1
ATOM 1568 N N . GLN A 1 210 ? 42.345 -2.591 47.431 1.00 22.76 211 GLN A N 1
ATOM 1569 C CA . GLN A 1 210 ? 42.841 -1.735 48.511 1.00 21.83 211 GLN A CA 1
ATOM 1570 C C . GLN A 1 210 ? 44.287 -2.042 48.911 1.00 20.30 211 GLN A C 1
ATOM 1571 O O . GLN A 1 210 ? 44.954 -1.213 49.519 1.00 19.26 211 GLN A O 1
ATOM 1577 N N . ARG A 1 211 ? 44.748 -3.246 48.588 1.00 19.68 212 ARG A N 1
ATOM 1578 C CA . ARG A 1 211 ? 46.099 -3.681 48.913 1.00 18.86 212 ARG A CA 1
ATOM 1579 C C . ARG A 1 211 ? 46.937 -3.893 47.641 1.00 18.95 212 ARG A C 1
ATOM 1580 O O . ARG A 1 211 ? 48.014 -4.505 47.680 1.00 18.14 212 ARG A O 1
ATOM 1588 N N . SER A 1 212 ? 46.440 -3.371 46.522 1.00 19.70 213 SER A N 1
ATOM 1589 C CA . SER A 1 212 ? 47.161 -3.428 45.260 1.00 20.68 213 SER A CA 1
ATOM 1590 C C . SER A 1 212 ? 47.889 -2.115 45.039 1.00 21.38 213 SER A C 1
ATOM 1591 O O . SER A 1 212 ? 47.267 -1.052 45.017 1.00 22.24 213 SER A O 1
ATOM 1594 N N . LEU A 1 213 ? 49.208 -2.186 44.902 1.00 24.14 214 LEU A N 1
ATOM 1595 C CA . LEU A 1 213 ? 50.002 -1.006 44.619 1.00 23.43 214 LEU A CA 1
ATOM 1596 C C . LEU A 1 213 ? 49.645 -0.492 43.242 1.00 24.34 214 LEU A C 1
ATOM 1597 O O . LEU A 1 213 ? 49.526 -1.273 42.295 1.00 24.96 214 LEU A O 1
ATOM 1602 N N . LYS A 1 214 ? 49.444 0.815 43.140 1.00 24.87 215 LYS A N 1
ATOM 1603 C CA . LYS A 1 214 ? 49.145 1.453 41.857 1.00 26.41 215 LYS A CA 1
ATOM 1604 C C . LYS A 1 214 ? 49.692 2.882 41.820 1.00 25.43 215 LYS A C 1
ATOM 1605 O O . LYS A 1 214 ? 49.761 3.543 42.860 1.00 25.18 215 LYS A O 1
ATOM 1611 N N . PRO A 1 215 ? 50.101 3.353 40.632 1.00 25.27 216 PRO A N 1
ATOM 1612 C CA . PRO A 1 215 ? 50.551 4.740 40.487 1.00 25.23 216 PRO A CA 1
ATOM 1613 C C . PRO A 1 215 ? 49.421 5.729 40.769 1.00 25.67 216 PRO A C 1
ATOM 1614 O O . PRO A 1 215 ? 48.290 5.521 40.327 1.00 26.21 216 PRO A O 1
ATOM 1618 N N . THR A 1 216 ? 49.718 6.779 41.529 1.00 25.87 217 THR A N 1
ATOM 1619 C CA . THR A 1 216 ? 48.728 7.824 41.812 1.00 26.25 217 THR A CA 1
ATOM 1620 C C . THR A 1 216 ? 49.301 9.196 41.495 1.00 26.59 217 THR A C 1
ATOM 1621 O O . THR A 1 216 ? 50.511 9.425 41.645 1.00 26.41 217 THR A O 1
ATOM 1625 N N . GLU A 1 217 ? 48.417 10.105 41.093 1.00 27.46 218 GLU A N 1
ATOM 1626 C CA . GLU A 1 217 ? 48.768 11.469 40.664 1.00 28.41 218 GLU A CA 1
ATOM 1627 C C . GLU A 1 217 ? 49.990 12.120 41.357 1.00 26.93 218 GLU A C 1
ATOM 1628 O O . GLU A 1 217 ? 51.029 12.359 40.726 1.00 27.80 218 GLU A O 1
ATOM 1634 N N . ASN A 1 218 ? 49.863 12.419 42.640 1.00 24.54 219 ASN A N 1
ATOM 1635 C CA . ASN A 1 218 ? 50.958 13.052 43.358 1.00 22.64 219 ASN A CA 1
ATOM 1636 C C . ASN A 1 218 ? 51.541 12.105 44.409 1.00 20.50 219 ASN A C 1
ATOM 1637 O O . ASN A 1 218 ? 51.820 12.514 45.530 1.00 20.02 219 ASN A O 1
ATOM 1642 N N . GLY A 1 219 ? 51.706 10.837 44.024 1.00 19.22 220 GLY A N 1
ATOM 1643 C CA . GLY A 1 219 ? 52.278 9.802 44.895 1.00 17.84 220 GLY A CA 1
ATOM 1644 C C . GLY A 1 219 ? 53.518 9.156 44.302 1.00 16.89 220 GLY A C 1
ATOM 1645 O O . GLY A 1 219 ? 54.453 9.842 43.903 1.00 16.38 220 GLY A O 1
ATOM 1646 N N . PHE A 1 220 ? 53.519 7.827 44.255 1.00 16.59 221 PHE A N 1
ATOM 1647 C CA . PHE A 1 220 ? 54.597 7.066 43.652 1.00 16.02 221 PHE A CA 1
ATOM 1648 C C . PHE A 1 220 ? 54.129 6.396 42.353 1.00 16.18 221 PHE A C 1
ATOM 1649 O O . PHE A 1 220 ? 52.936 6.255 42.138 1.00 16.77 221 PHE A O 1
ATOM 1657 N N . PRO A 1 221 ? 55.069 6.003 41.472 1.00 16.12 222 PRO A N 1
ATOM 1658 C CA . PRO A 1 221 ? 56.516 6.243 41.597 1.00 15.46 222 PRO A CA 1
ATOM 1659 C C . PRO A 1 221 ? 56.860 7.708 41.387 1.00 15.11 222 PRO A C 1
ATOM 1660 O O . PRO A 1 221 ? 56.126 8.414 40.697 1.00 15.17 222 PRO A O 1
ATOM 1664 N N . TYR A 1 222 ? 57.960 8.156 41.990 1.00 14.25 223 TYR A N 1
ATOM 1665 C CA . TYR A 1 222 ? 58.357 9.549 41.892 1.00 14.44 223 TYR A CA 1
ATOM 1666 C C . TYR A 1 222 ? 59.878 9.712 41.850 1.00 14.26 223 TYR A C 1
ATOM 1667 O O . TYR A 1 222 ? 60.603 9.013 42.547 1.00 14.11 223 TYR A O 1
ATOM 1676 N N . VAL A 1 223 ? 60.346 10.613 40.995 1.00 14.50 224 VAL A N 1
ATOM 1677 C CA . VAL A 1 223 ? 61.759 11.022 40.982 1.00 14.39 224 VAL A CA 1
ATOM 1678 C C . VAL A 1 223 ? 61.872 12.379 41.688 1.00 14.43 224 VAL A C 1
ATOM 1679 O O . VAL A 1 223 ? 61.289 13.374 41.255 1.00 14.71 224 VAL A O 1
ATOM 1683 N N . PHE A 1 224 ? 62.610 12.420 42.785 1.00 14.06 225 PHE A N 1
ATOM 1684 C CA . PHE A 1 224 ? 62.768 13.677 43.520 1.00 14.36 225 PHE A CA 1
ATOM 1685 C C . PHE A 1 224 ? 63.574 14.667 42.687 1.00 14.86 225 PHE A C 1
ATOM 1686 O O . PHE A 1 224 ? 64.499 14.264 41.979 1.00 15.02 225 PHE A O 1
ATOM 1694 N N . THR A 1 225 ? 63.195 15.945 42.731 1.00 15.28 226 THR A N 1
ATOM 1695 C CA . THR A 1 225 ? 63.857 16.964 41.910 1.00 15.96 226 THR A CA 1
ATOM 1696 C C . THR A 1 225 ? 65.210 17.329 42.517 1.00 16.01 226 THR A C 1
ATOM 1697 O O . THR A 1 225 ? 65.458 17.032 43.683 1.00 15.35 226 THR A O 1
ATOM 1701 N N . ASP A 1 226 ? 66.078 17.962 41.725 1.00 16.49 227 ASP A N 1
ATOM 1702 C CA . ASP A 1 226 ? 67.329 18.512 42.258 1.00 16.96 227 ASP A CA 1
ATOM 1703 C C . ASP A 1 226 ? 67.019 19.376 43.472 1.00 17.11 227 ASP A C 1
ATOM 1704 O O . ASP A 1 226 ? 67.665 19.251 44.499 1.00 16.94 227 ASP A O 1
ATOM 1709 N N . GLN A 1 227 ? 66.008 20.231 43.335 1.00 17.59 228 GLN A N 1
ATOM 1710 C CA . GLN A 1 227 ? 65.548 21.118 44.402 1.00 18.23 228 GLN A CA 1
ATOM 1711 C C . GLN A 1 227 ? 65.281 20.371 45.711 1.00 17.52 228 GLN A C 1
ATOM 1712 O O . GLN A 1 227 ? 65.762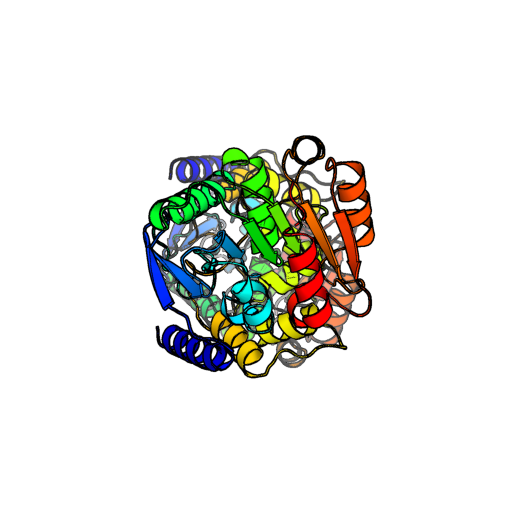 20.782 46.769 1.00 17.69 228 GLN A O 1
ATOM 1718 N N . GLU A 1 228 ? 64.534 19.270 45.642 1.00 16.95 229 GLU A N 1
ATOM 1719 C CA . GLU A 1 228 ? 64.227 18.502 46.847 1.00 16.65 229 GLU A CA 1
ATOM 1720 C C . GLU A 1 228 ? 65.466 17.824 47.410 1.00 16.03 229 GLU A C 1
ATOM 1721 O O . GLU A 1 228 ? 65.706 17.896 48.603 1.00 15.83 229 GLU A O 1
ATOM 1727 N N . LEU A 1 229 ? 66.259 17.200 46.539 1.00 15.74 230 LEU A N 1
ATOM 1728 C CA . LEU A 1 229 ? 67.419 16.414 46.971 1.00 15.51 230 LEU A CA 1
ATOM 1729 C C . LEU A 1 229 ? 68.507 17.275 47.623 1.00 16.33 230 LEU A C 1
ATOM 1730 O O . LEU A 1 229 ? 69.120 16.862 48.615 1.00 16.17 230 LEU A O 1
ATOM 1735 N N . LYS A 1 230 ? 68.731 18.472 47.077 1.00 16.97 231 LYS A N 1
ATOM 1736 C CA . LYS A 1 230 ? 69.709 19.403 47.643 1.00 18.17 231 LYS A CA 1
ATOM 1737 C C . LYS A 1 230 ? 69.320 19.870 49.046 1.00 18.33 231 LYS A C 1
ATOM 1738 O O . LYS A 1 230 ? 70.186 20.302 49.805 1.00 18.88 231 LYS A O 1
ATOM 1744 N N . SER A 1 231 ? 68.027 19.766 49.383 1.00 17.96 232 SER A N 1
ATOM 1745 C CA . SER A 1 231 ? 67.497 20.244 50.669 1.00 18.24 232 SER A CA 1
ATOM 1746 C C . SER A 1 231 ? 67.564 19.223 51.802 1.00 17.93 232 SER A C 1
ATOM 1747 O O . SER A 1 231 ? 67.243 19.551 52.938 1.00 18.22 232 SER A O 1
ATOM 1750 N N . ILE A 1 232 ? 67.974 17.991 51.501 1.00 17.40 233 ILE A N 1
ATOM 1751 C CA . ILE A 1 232 ? 68.090 16.942 52.526 1.00 17.04 233 ILE A CA 1
ATOM 1752 C C . ILE A 1 232 ? 69.080 17.356 53.624 1.00 17.78 233 ILE A C 1
ATOM 1753 O O . ILE A 1 232 ? 70.213 17.755 53.334 1.00 17.92 233 ILE A O 1
ATOM 1758 N N . GLN A 1 233 ? 68.627 17.251 54.873 1.00 18.12 234 GLN A N 1
ATOM 1759 C CA . GLN A 1 233 ? 69.369 17.692 56.046 1.00 19.12 234 GLN A CA 1
ATOM 1760 C C . GLN A 1 233 ? 69.617 16.578 57.075 1.00 18.76 234 GLN A C 1
ATOM 1761 O O . GLN A 1 233 ? 69.854 16.881 58.250 1.00 19.44 234 GLN A O 1
ATOM 1767 N N . VAL A 1 234 ? 69.540 15.311 56.659 1.00 17.54 235 VAL A N 1
ATOM 1768 C CA . VAL A 1 234 ? 69.850 14.181 57.565 1.00 17.18 235 VAL A CA 1
ATOM 1769 C C . VAL A 1 234 ? 70.859 13.236 56.905 1.00 16.41 235 VAL A C 1
ATOM 1770 O O . VAL A 1 234 ? 70.949 13.208 55.678 1.00 15.94 235 VAL A O 1
ATOM 1774 N N . PRO A 1 235 ? 71.628 12.472 57.711 1.00 15.81 236 PRO A N 1
ATOM 1775 C CA . PRO A 1 235 ? 72.556 11.503 57.126 1.00 15.15 236 PRO A CA 1
ATOM 1776 C C . PRO A 1 235 ? 71.836 10.376 56.391 1.00 14.17 236 PRO A C 1
ATOM 1777 O O . PRO A 1 235 ? 70.972 9.690 56.968 1.00 13.78 236 PRO A O 1
ATOM 1781 N N . VAL A 1 236 ? 72.211 10.187 55.128 1.00 13.48 237 VAL A N 1
ATOM 1782 C CA . VAL A 1 236 ? 71.632 9.170 54.285 1.00 12.77 237 VAL A CA 1
ATOM 1783 C C . VAL A 1 236 ? 72.732 8.196 53.848 1.00 12.70 237 VAL A C 1
ATOM 1784 O O . VAL A 1 236 ? 73.825 8.620 53.450 1.00 13.07 237 VAL A O 1
ATOM 1788 N N . LEU A 1 237 ? 72.434 6.901 53.954 1.00 12.16 238 LEU A N 1
ATOM 1789 C CA . LEU A 1 237 ? 73.197 5.852 53.284 1.00 12.04 238 LEU A CA 1
ATOM 1790 C C . LEU A 1 237 ? 72.364 5.302 52.123 1.00 11.81 238 LEU A C 1
ATOM 1791 O O . LEU A 1 237 ? 71.241 4.821 52.332 1.00 11.48 238 LEU A O 1
ATOM 1796 N N . LEU A 1 238 ? 72.915 5.386 50.914 1.00 11.97 239 LEU A N 1
ATOM 1797 C CA . LEU A 1 238 ? 72.245 4.943 49.692 1.00 11.91 239 LEU A CA 1
ATOM 1798 C C . LEU A 1 238 ? 72.993 3.780 49.032 1.00 12.35 239 LEU A C 1
ATOM 1799 O O . LEU A 1 238 ? 74.180 3.906 48.687 1.00 12.70 239 LEU A O 1
ATOM 1804 N N . MET A 1 239 ? 72.294 2.662 48.844 1.00 12.09 240 MET A N 1
ATOM 1805 C CA . MET A 1 239 ? 72.915 1.459 48.308 1.00 12.60 240 MET A CA 1
ATOM 1806 C C . MET A 1 239 ? 72.173 0.938 47.082 1.00 12.46 240 MET A C 1
ATOM 1807 O O . MET A 1 239 ? 70.962 0.773 47.102 1.00 12.26 240 MET A O 1
ATOM 1812 N N . PHE A 1 240 ? 72.916 0.686 46.017 1.00 12.84 241 PHE A N 1
ATOM 1813 C CA . PHE A 1 240 ? 72.374 0.013 44.840 1.00 13.02 241 PHE A CA 1
ATOM 1814 C C . PHE A 1 240 ? 73.154 -1.266 44.597 1.00 13.54 241 PHE A C 1
ATOM 1815 O O . PHE A 1 240 ? 74.310 -1.395 45.030 1.00 13.85 241 PHE A O 1
ATOM 1823 N N . GLY A 1 241 ? 72.533 -2.201 43.882 1.00 13.77 242 GLY A N 1
ATOM 1824 C CA . GLY A 1 241 ? 73.206 -3.412 43.421 1.00 14.33 242 GLY A CA 1
ATOM 1825 C C . GLY A 1 241 ? 73.676 -3.210 41.988 1.00 15.05 242 GLY A C 1
ATOM 1826 O O . GLY A 1 241 ? 72.961 -2.623 41.172 1.00 14.61 242 GLY A O 1
ATOM 1827 N N . GLU A 1 242 ? 74.876 -3.702 41.668 1.00 15.85 243 GLU A N 1
ATOM 1828 C CA . GLU A 1 242 ? 75.421 -3.507 40.313 1.00 16.74 243 GLU A CA 1
ATOM 1829 C C . GLU A 1 242 ? 74.547 -4.072 39.190 1.00 17.09 243 GLU A C 1
ATOM 1830 O O . GLU A 1 242 ? 74.642 -3.616 38.050 1.00 17.92 243 GLU A O 1
ATOM 1836 N N . HIS A 1 243 ? 73.699 -5.053 39.524 1.00 16.87 244 HIS A N 1
ATOM 1837 C CA . HIS A 1 243 ? 72.819 -5.735 38.561 1.00 17.30 244 HIS A CA 1
ATOM 1838 C C . HIS A 1 243 ? 71.362 -5.294 38.607 1.00 16.80 244 HIS A C 1
ATOM 1839 O O . HIS A 1 243 ? 70.496 -5.985 38.080 1.00 17.11 244 HIS A O 1
ATOM 1846 N N . GLU A 1 244 ? 71.094 -4.141 39.228 1.00 16.02 245 GLU A N 1
ATOM 1847 C CA . GLU A 1 244 ? 69.748 -3.551 39.358 1.00 15.50 245 GLU A CA 1
ATOM 1848 C C . GLU A 1 244 ? 68.964 -3.524 38.043 1.00 16.26 245 GLU A C 1
ATOM 1849 O O . GLU A 1 244 ? 69.355 -2.820 37.099 1.00 16.59 245 GLU A O 1
ATOM 1855 N N . ALA A 1 245 ? 67.859 -4.274 37.995 1.00 16.45 246 ALA A N 1
ATOM 1856 C CA . ALA A 1 245 ? 67.115 -4.489 36.746 1.00 17.36 246 ALA A CA 1
ATOM 1857 C C . ALA A 1 245 ? 66.128 -3.362 36.405 1.00 17.23 246 ALA A C 1
ATOM 1858 O O . ALA A 1 245 ? 65.684 -3.251 35.265 1.00 17.80 246 ALA A O 1
ATOM 1860 N N . MET A 1 246 ? 65.808 -2.534 37.393 1.00 16.49 247 MET A N 1
ATOM 1861 C CA . MET A 1 246 ? 64.712 -1.573 37.292 1.00 16.67 247 MET A CA 1
ATOM 1862 C C . MET A 1 246 ? 65.085 -0.202 36.721 1.00 16.68 247 MET A C 1
ATOM 1863 O O . MET A 1 246 ? 64.206 0.544 36.288 1.00 16.80 247 MET A O 1
ATOM 1868 N N . TYR A 1 247 ? 66.376 0.132 36.743 1.00 16.70 248 TYR A N 1
ATOM 1869 C CA . TYR A 1 247 ? 66.870 1.414 36.240 1.00 16.86 248 TYR A CA 1
ATOM 1870 C C . TYR A 1 247 ? 68.386 1.408 36.085 1.00 17.39 248 TYR A C 1
ATOM 1871 O O . TYR A 1 247 ? 69.045 0.389 36.367 1.00 16.94 248 TYR A O 1
ATOM 1880 N N . HIS A 1 248 ? 68.932 2.536 35.621 1.00 17.79 249 HIS A N 1
ATOM 1881 C CA . HIS A 1 248 ? 70.383 2.699 35.513 1.00 18.49 249 HIS A CA 1
ATOM 1882 C C . HIS A 1 248 ? 70.921 3.182 36.820 1.00 17.69 249 HIS A C 1
ATOM 1883 O O . HIS A 1 248 ? 70.947 4.390 37.091 1.00 17.24 249 HIS A O 1
ATOM 1890 N N . GLN A 1 249 ? 71.388 2.246 37.638 1.00 17.57 250 GLN A N 1
ATOM 1891 C CA . GLN A 1 249 ? 71.853 2.597 38.987 1.00 17.17 250 GLN A CA 1
ATOM 1892 C C . GLN A 1 249 ? 73.090 3.499 38.981 1.00 17.74 250 GLN A C 1
ATOM 1893 O O . GLN A 1 249 ? 73.313 4.232 39.937 1.00 17.39 250 GLN A O 1
ATOM 1899 N N . GLN A 1 250 ? 73.879 3.471 37.904 1.00 18.85 251 GLN A N 1
ATOM 1900 C CA . GLN A 1 250 ? 75.022 4.385 37.792 1.00 19.76 251 GLN A CA 1
ATOM 1901 C C . GLN A 1 250 ? 74.560 5.855 37.800 1.00 19.45 251 GLN A C 1
ATOM 1902 O O . GLN A 1 250 ? 75.051 6.659 38.596 1.00 19.17 251 GLN A O 1
ATOM 1908 N N . MET A 1 251 ? 73.608 6.186 36.928 1.00 19.44 252 MET A N 1
ATOM 1909 C CA . MET A 1 251 ? 73.012 7.521 36.870 1.00 19.34 252 MET A CA 1
ATOM 1910 C C . MET A 1 251 ? 72.338 7.939 38.187 1.00 18.20 252 MET A C 1
ATOM 1911 O O . MET A 1 251 ? 72.435 9.085 38.586 1.00 18.28 252 MET A O 1
ATOM 1916 N N . ALA A 1 252 ? 71.639 7.016 38.843 1.00 17.27 253 ALA A N 1
ATOM 1917 C CA . ALA A 1 252 ? 71.009 7.304 40.131 1.00 16.22 253 ALA A CA 1
ATOM 1918 C C . ALA A 1 252 ? 72.081 7.612 41.178 1.00 16.22 253 ALA A C 1
ATOM 1919 O O . ALA A 1 252 ? 71.972 8.594 41.918 1.00 16.11 253 ALA A O 1
ATOM 1921 N N . PHE A 1 253 ? 73.120 6.775 41.215 1.00 16.08 254 PHE A N 1
ATOM 1922 C CA . PHE A 1 253 ? 74.294 6.987 42.070 1.00 16.39 254 PHE A CA 1
ATOM 1923 C C . PHE A 1 253 ? 74.974 8.348 41.833 1.00 17.23 254 PHE A C 1
ATOM 1924 O O . PHE A 1 253 ? 75.145 9.137 42.774 1.00 16.67 254 PHE A O 1
ATOM 1932 N N . GLU A 1 254 ? 75.351 8.621 40.582 1.00 18.75 255 GLU A N 1
ATOM 1933 C CA . GLU A 1 254 ? 75.959 9.904 40.220 1.00 20.29 255 GLU A CA 1
ATOM 1934 C C . GLU A 1 254 ? 75.104 11.109 40.655 1.00 19.78 255 GLU A C 1
ATOM 1935 O O . GLU A 1 254 ? 75.603 12.048 41.305 1.00 19.45 255 GLU A O 1
ATOM 1941 N N . ARG A 1 255 ? 73.816 11.064 40.313 1.00 18.79 256 ARG A N 1
ATOM 1942 C CA . ARG A 1 255 ? 72.874 12.126 40.677 1.00 18.55 256 ARG A CA 1
ATOM 1943 C C . ARG A 1 255 ? 72.772 12.331 42.202 1.00 17.82 256 ARG A C 1
ATOM 1944 O O . ARG A 1 255 ? 72.911 13.453 42.695 1.00 18.24 256 ARG A O 1
ATOM 1952 N N . ALA A 1 256 ? 72.546 11.251 42.941 1.00 17.01 257 ALA A N 1
ATOM 1953 C CA . ALA A 1 256 ? 72.451 11.329 44.400 1.00 16.61 257 ALA A CA 1
ATOM 1954 C C . ALA A 1 256 ? 73.736 11.882 45.027 1.00 16.95 257 ALA A C 1
ATOM 1955 O O . ALA A 1 256 ? 73.685 12.751 45.900 1.00 16.82 257 ALA A O 1
ATOM 1957 N N . SER A 1 257 ? 74.881 11.366 44.569 1.00 17.41 258 SER A N 1
ATOM 1958 C CA . SER A 1 257 ? 76.186 11.784 45.065 1.00 17.95 258 SER A CA 1
ATOM 1959 C C . SER A 1 257 ? 76.414 13.277 44.881 1.00 18.63 258 SER A C 1
ATOM 1960 O O . SER A 1 257 ? 76.977 13.921 45.753 1.00 19.27 258 SER A O 1
ATOM 1963 N N . VAL A 1 258 ? 75.954 13.819 43.760 1.00 18.90 259 VAL A N 1
ATOM 1964 C CA . VAL A 1 258 ? 76.145 15.237 43.453 1.00 19.66 259 VAL A CA 1
ATOM 1965 C C . VAL A 1 258 ? 75.223 16.120 44.301 1.00 19.14 259 VAL A C 1
ATOM 1966 O O . VAL A 1 258 ? 75.653 17.155 44.813 1.00 19.34 259 VAL A O 1
ATOM 1970 N N . LEU A 1 259 ? 73.967 15.703 44.450 1.00 18.07 260 LEU A N 1
ATOM 1971 C CA . LEU A 1 259 ? 72.932 16.573 45.005 1.00 17.89 260 LEU A CA 1
ATOM 1972 C C . LEU A 1 259 ? 72.749 16.519 46.522 1.00 17.44 260 LEU A C 1
ATOM 1973 O O . LEU A 1 259 ? 72.507 17.546 47.141 1.00 18.23 260 LEU A O 1
ATOM 1978 N N . VAL A 1 260 ? 72.859 15.334 47.122 1.00 16.60 261 VAL A N 1
ATOM 1979 C CA . VAL A 1 260 ? 72.517 15.157 48.534 1.00 15.89 261 VAL A CA 1
ATOM 1980 C C . VAL A 1 260 ? 73.721 15.424 49.451 1.00 16.50 261 VAL A C 1
ATOM 1981 O O . VAL A 1 260 ? 74.686 14.668 49.414 1.00 16.38 261 VAL A O 1
ATOM 1985 N N . PRO A 1 261 ? 73.650 16.478 50.299 1.00 17.24 262 PRO A N 1
ATOM 1986 C CA . PRO A 1 261 ? 74.749 16.839 51.210 1.00 18.07 262 PRO A CA 1
ATOM 1987 C C . PRO A 1 261 ? 75.153 15.729 52.199 1.00 17.84 262 PRO A C 1
ATOM 1988 O O . PRO A 1 261 ? 74.325 15.225 52.959 1.00 17.56 262 PRO A O 1
ATOM 1992 N N . GLY A 1 262 ? 76.429 15.359 52.176 1.00 18.32 263 GLY A N 1
ATOM 1993 C CA . GLY A 1 262 ? 76.977 14.370 53.102 1.00 17.60 263 GLY A CA 1
ATOM 1994 C C . GLY A 1 262 ? 76.545 12.936 52.859 1.00 16.66 263 GLY A C 1
ATOM 1995 O O . GLY A 1 262 ? 76.749 12.086 53.719 1.00 16.33 263 GLY A O 1
ATOM 1996 N N . ILE A 1 263 ? 75.965 12.652 51.687 1.00 16.23 264 ILE A N 1
ATOM 1997 C CA . ILE A 1 263 ? 75.473 11.296 51.384 1.00 15.45 264 ILE A CA 1
ATOM 1998 C C . ILE A 1 263 ? 76.610 10.274 51.317 1.00 15.79 264 ILE A C 1
ATOM 1999 O O . ILE A 1 263 ? 77.701 10.564 50.819 1.00 16.30 264 ILE A O 1
ATOM 2004 N N . GLN A 1 264 ? 76.334 9.079 51.826 1.00 15.44 265 GLN A N 1
ATOM 2005 C CA . GLN A 1 264 ? 77.179 7.932 51.560 1.00 15.66 265 GLN A CA 1
ATOM 2006 C C . GLN A 1 264 ? 76.417 7.039 50.589 1.00 15.18 265 GLN A C 1
ATOM 2007 O O . GLN A 1 264 ? 75.407 6.420 50.947 1.00 14.90 265 GLN A O 1
ATOM 2013 N N . ALA A 1 265 ? 76.877 7.029 49.347 1.00 15.03 266 ALA A N 1
ATOM 2014 C CA . ALA A 1 265 ? 76.234 6.255 48.289 1.00 14.46 266 ALA A CA 1
ATOM 2015 C C . ALA A 1 265 ? 77.237 5.277 47.691 1.00 14.70 266 ALA A C 1
ATOM 2016 O O . ALA A 1 265 ? 78.419 5.610 47.544 1.00 14.96 266 ALA A O 1
ATOM 2018 N N . GLU A 1 266 ? 76.758 4.075 47.357 1.00 14.16 267 GLU A N 1
ATOM 2019 C CA . GLU A 1 266 ? 77.598 3.022 46.818 1.00 14.33 267 GLU A CA 1
ATOM 2020 C C . GLU A 1 266 ? 76.826 2.067 45.925 1.00 14.28 267 GLU A C 1
ATOM 2021 O O . GLU A 1 266 ? 75.597 1.956 46.015 1.00 13.75 267 GLU A O 1
ATOM 2027 N N . ILE A 1 267 ? 77.567 1.353 45.084 1.00 14.68 268 ILE A N 1
ATOM 2028 C CA . ILE A 1 267 ? 77.014 0.310 44.246 1.00 14.92 268 ILE A CA 1
ATOM 2029 C C . ILE A 1 267 ? 77.740 -1.002 44.579 1.00 15.60 268 ILE A C 1
ATOM 2030 O O . ILE A 1 267 ? 78.960 -1.112 44.420 1.00 16.34 268 ILE A O 1
ATOM 2035 N N . VAL A 1 268 ? 76.976 -1.987 45.041 1.00 15.40 269 VAL A N 1
ATOM 2036 C CA . VAL A 1 268 ? 77.519 -3.239 45.565 1.00 15.96 269 VAL A CA 1
ATOM 2037 C C . VAL A 1 268 ? 77.624 -4.308 44.461 1.00 16.87 269 VAL A C 1
ATOM 2038 O O . VAL A 1 268 ? 76.694 -4.502 43.665 1.00 16.92 269 VAL A O 1
ATOM 2042 N N . LYS A 1 269 ? 78.786 -4.958 44.399 1.00 18.00 270 LYS A N 1
ATOM 2043 C CA . LYS A 1 269 ? 79.064 -6.017 43.436 1.00 19.07 270 LYS A CA 1
ATOM 2044 C C . LYS A 1 269 ? 78.278 -7.272 43.730 1.00 18.94 270 LYS A C 1
ATOM 2045 O O . LYS A 1 269 ? 78.008 -7.593 44.889 1.00 18.40 270 LYS A O 1
ATOM 2051 N N . ASN A 1 270 ? 77.936 -7.979 42.655 1.00 19.78 271 ASN A N 1
ATOM 2052 C CA . ASN A 1 270 ? 77.332 -9.311 42.717 1.00 20.12 271 ASN A CA 1
ATOM 2053 C C . ASN A 1 270 ? 75.980 -9.275 43.399 1.00 18.99 271 ASN A C 1
ATOM 2054 O O . ASN A 1 270 ? 75.625 -10.170 44.179 1.00 19.14 271 ASN A O 1
ATOM 2059 N N . ALA A 1 271 ? 75.235 -8.213 43.121 1.00 17.92 272 ALA A N 1
ATOM 2060 C CA . ALA A 1 271 ? 73.873 -8.115 43.608 1.00 17.16 272 ALA A CA 1
ATOM 2061 C C . ALA A 1 271 ? 73.027 -7.345 42.626 1.00 16.66 272 ALA A C 1
ATOM 2062 O O . ALA A 1 271 ? 73.532 -6.506 41.884 1.00 16.46 272 ALA A O 1
ATOM 2064 N N . GLY A 1 272 ? 71.735 -7.656 42.616 1.00 16.47 273 GLY A N 1
ATOM 2065 C CA . GLY A 1 272 ? 70.762 -6.871 41.860 1.00 16.15 273 GLY A CA 1
ATOM 2066 C C . GLY A 1 272 ? 69.940 -5.970 42.761 1.00 15.18 273 GLY A C 1
ATOM 2067 O O . GLY A 1 272 ? 70.455 -5.385 43.722 1.00 15.02 273 GLY A O 1
ATOM 2068 N N . HIS A 1 273 ? 68.654 -5.871 42.437 1.00 14.92 274 HIS A N 1
ATOM 2069 C CA . HIS A 1 273 ? 67.674 -5.086 43.186 1.00 14.03 274 HIS A CA 1
ATOM 2070 C C . HIS A 1 273 ? 67.532 -5.504 44.625 1.00 13.74 274 HIS A C 1
ATOM 2071 O O . HIS A 1 273 ? 67.444 -4.651 45.521 1.00 13.16 274 HIS A O 1
ATOM 2078 N N . LEU A 1 274 ? 67.503 -6.819 44.863 1.00 13.82 275 LEU A N 1
ATOM 2079 C CA . LEU A 1 274 ? 67.158 -7.365 46.176 1.00 13.60 275 LEU A CA 1
ATOM 2080 C C . LEU A 1 274 ? 68.374 -7.470 47.099 1.00 13.50 275 LEU A C 1
ATOM 2081 O O . LEU A 1 274 ? 68.678 -8.530 47.651 1.00 13.66 275 LEU A O 1
ATOM 2086 N N . LEU A 1 275 ? 69.033 -6.331 47.288 1.00 13.18 276 LEU A N 1
ATOM 2087 C CA . LEU A 1 275 ? 70.357 -6.264 47.894 1.00 13.30 276 LEU A CA 1
ATOM 2088 C C . LEU A 1 275 ? 70.419 -6.777 49.335 1.00 13.19 276 LEU A C 1
ATOM 2089 O O . LEU A 1 275 ? 71.395 -7.437 49.714 1.00 13.78 276 LEU A O 1
ATOM 2094 N N . SER A 1 276 ? 69.400 -6.488 50.137 1.00 12.68 277 SER A N 1
ATOM 2095 C CA . SER A 1 276 ? 69.411 -6.942 51.527 1.00 12.70 277 SER A CA 1
ATOM 2096 C C . SER A 1 276 ? 69.231 -8.462 51.630 1.00 13.35 277 SER A C 1
ATOM 2097 O O . SER A 1 276 ? 69.638 -9.072 52.628 1.00 13.43 277 SER A O 1
ATOM 2100 N N . LEU A 1 277 ? 68.621 -9.063 50.604 1.00 13.70 278 LEU A N 1
ATOM 2101 C CA . LEU A 1 277 ? 68.413 -10.511 50.561 1.00 14.63 278 LEU A CA 1
ATOM 2102 C C . LEU A 1 277 ? 69.585 -11.258 49.921 1.00 15.53 278 LEU A C 1
ATOM 2103 O O . LEU A 1 277 ? 69.923 -12.367 50.348 1.00 16.01 278 LEU A O 1
ATOM 2108 N N . GLU A 1 278 ? 70.184 -10.646 48.903 1.00 15.56 279 GLU A N 1
ATOM 2109 C CA . GLU A 1 278 ? 71.301 -11.233 48.146 1.00 16.53 279 GLU A CA 1
ATOM 2110 C C . GLU A 1 278 ? 72.658 -11.170 48.833 1.00 16.55 279 GLU A C 1
ATOM 2111 O O . GLU A 1 278 ? 73.463 -12.090 48.707 1.00 17.15 279 GLU A O 1
ATOM 2117 N N . GLN A 1 279 ? 72.931 -10.052 49.500 1.00 15.88 280 GLN A N 1
ATOM 2118 C CA . GLN A 1 279 ? 74.203 -9.859 50.197 1.00 16.10 280 GLN A CA 1
ATOM 2119 C C . GLN A 1 279 ? 73.953 -9.451 51.644 1.00 15.72 280 GLN A C 1
ATOM 2120 O O . GLN A 1 279 ? 74.403 -8.372 52.069 1.00 15.32 280 GLN A O 1
ATOM 2126 N N . PRO A 1 280 ? 73.234 -10.307 52.406 1.00 15.80 281 PRO A N 1
ATOM 2127 C CA . PRO A 1 280 ? 72.840 -9.917 53.754 1.00 15.60 281 PRO A CA 1
ATOM 2128 C C . PRO A 1 280 ? 74.037 -9.673 54.688 1.00 15.95 281 PRO A C 1
ATOM 2129 O O . PRO A 1 280 ? 73.967 -8.773 55.518 1.00 15.38 281 PRO A O 1
ATOM 2133 N N . GLU A 1 281 ? 75.105 -10.464 54.558 1.00 16.62 282 GLU A N 1
ATOM 2134 C CA . GLU A 1 281 ? 76.288 -10.311 55.423 1.00 17.23 282 GLU A CA 1
ATOM 2135 C C . GLU A 1 281 ? 76.862 -8.893 55.282 1.00 16.27 282 GLU A C 1
ATOM 2136 O O . GLU A 1 281 ? 77.078 -8.197 56.287 1.00 16.36 282 GLU A O 1
ATOM 2142 N N . TYR A 1 282 ? 77.106 -8.475 54.040 1.00 15.40 283 TYR A N 1
ATOM 2143 C CA . TYR A 1 282 ? 77.609 -7.128 53.778 1.00 14.65 283 TYR A CA 1
ATOM 2144 C C . TYR A 1 282 ? 76.648 -6.011 54.207 1.00 13.80 283 TYR A C 1
ATOM 2145 O O . TYR A 1 282 ? 77.055 -5.093 54.930 1.00 13.64 283 TYR A O 1
ATOM 2154 N N . VAL A 1 283 ? 75.395 -6.091 53.752 1.00 13.11 284 VAL A N 1
ATOM 2155 C CA . VAL A 1 283 ? 74.366 -5.100 54.087 1.00 12.41 284 VAL A CA 1
ATOM 2156 C C . VAL A 1 283 ? 74.169 -5.002 55.600 1.00 12.43 284 VAL A C 1
ATOM 2157 O O . VAL A 1 283 ? 74.090 -3.895 56.132 1.00 12.16 284 VAL A O 1
ATOM 2161 N N . ASN A 1 284 ? 74.101 -6.144 56.290 1.00 12.80 285 ASN A N 1
ATOM 2162 C CA . ASN A 1 284 ? 73.942 -6.153 57.752 1.00 13.02 285 ASN A CA 1
ATOM 2163 C C . ASN A 1 284 ? 74.969 -5.264 58.468 1.00 13.26 285 ASN A C 1
ATOM 2164 O O . ASN A 1 284 ? 74.603 -4.364 59.239 1.00 13.11 285 ASN A O 1
ATOM 2169 N N . GLN A 1 285 ? 76.250 -5.501 58.183 1.00 13.61 286 GLN A N 1
ATOM 2170 C CA . GLN A 1 285 ? 77.325 -4.758 58.838 1.00 13.86 286 GLN A CA 1
ATOM 2171 C C . GLN A 1 285 ? 77.428 -3.305 58.357 1.00 13.54 286 GLN A C 1
ATOM 2172 O O . GLN A 1 285 ? 77.653 -2.400 59.170 1.00 13.82 286 GLN A O 1
ATOM 2178 N N . ARG A 1 286 ? 77.243 -3.079 57.058 1.00 13.20 287 ARG A N 1
ATOM 2179 C CA . ARG A 1 286 ? 77.321 -1.730 56.493 1.00 12.95 287 ARG A CA 1
ATOM 2180 C C . ARG A 1 286 ? 76.297 -0.799 57.136 1.00 12.80 287 ARG A C 1
ATOM 2181 O O . ARG A 1 286 ? 76.593 0.352 57.452 1.00 12.91 287 ARG A O 1
ATOM 2189 N N . VAL A 1 287 ? 75.088 -1.310 57.313 1.00 12.68 288 VAL A N 1
ATOM 2190 C CA . VAL A 1 287 ? 74.031 -0.563 57.977 1.00 12.78 288 VAL A CA 1
ATOM 2191 C C . VAL A 1 287 ? 74.347 -0.349 59.462 1.00 13.41 288 VAL A C 1
ATOM 2192 O O . VAL A 1 287 ? 74.182 0.756 59.957 1.00 13.68 288 VAL A O 1
ATOM 2196 N N . LEU A 1 288 ? 74.806 -1.385 60.163 1.00 14.21 289 LEU A N 1
ATOM 2197 C CA . LEU A 1 288 ? 75.197 -1.217 61.579 1.00 15.14 289 LEU A CA 1
ATOM 2198 C C . LEU A 1 288 ? 76.258 -0.120 61.728 1.00 15.67 289 LEU A C 1
ATOM 2199 O O . LEU A 1 288 ? 76.137 0.757 62.585 1.00 16.15 289 LEU A O 1
ATOM 2204 N N . SER A 1 289 ? 77.286 -0.178 60.878 1.00 15.96 290 SER A N 1
ATOM 2205 C CA . SER A 1 289 ? 78.367 0.820 60.846 1.00 16.58 290 SER A CA 1
ATOM 2206 C C . SER A 1 289 ? 77.838 2.238 60.608 1.00 16.62 290 SER A C 1
ATOM 2207 O O . SER A 1 289 ? 78.229 3.183 61.302 1.00 16.96 290 SER A O 1
ATOM 2210 N N . PHE A 1 290 ? 76.951 2.379 59.623 1.00 16.01 291 PHE A N 1
ATOM 2211 C CA . PHE A 1 290 ? 76.368 3.670 59.329 1.00 16.41 291 PHE A CA 1
ATOM 2212 C C . PHE A 1 290 ? 75.471 4.146 60.481 1.00 17.04 291 PHE A C 1
ATOM 2213 O O . PHE A 1 290 ? 75.605 5.272 60.942 1.00 17.59 291 PHE A O 1
ATOM 2221 N N . LEU A 1 291 ? 74.572 3.287 60.949 1.00 17.15 292 LEU A N 1
ATOM 2222 C CA . LEU A 1 291 ? 73.627 3.701 61.991 1.00 18.04 292 LEU A CA 1
ATOM 2223 C C . LEU A 1 291 ? 74.294 4.157 63.285 1.00 19.68 292 LEU A C 1
ATOM 2224 O O . LEU A 1 291 ? 73.783 5.057 63.944 1.00 19.83 292 LEU A O 1
ATOM 2236 N N . GLY A 1 293 ? 77.180 5.524 63.360 1.00 25.77 294 GLY A N 1
ATOM 2237 C CA . GLY A 1 293 ? 78.145 6.561 62.970 1.00 27.92 294 GLY A CA 1
ATOM 2238 C C . GLY A 1 293 ? 77.895 7.964 63.514 1.00 30.64 294 GLY A C 1
ATOM 2239 O O . GLY A 1 293 ? 78.733 8.848 63.346 1.00 30.67 294 GLY A O 1
ATOM 2240 N N . GLY A 1 294 ? 76.749 8.186 64.156 1.00 24.28 295 GLY A N 1
ATOM 2241 C CA . GLY A 1 294 ? 76.426 9.516 64.689 1.00 29.19 295 GLY A CA 1
ATOM 2242 C C . GLY A 1 294 ? 77.312 9.940 65.856 1.00 33.61 295 GLY A C 1
ATOM 2243 O O . GLY A 1 294 ? 77.766 9.099 66.636 1.00 34.69 295 GLY A O 1
ATOM 2244 N N . ILE A 1 295 ? 77.564 11.246 65.967 1.00 37.70 296 ILE A N 1
ATOM 2245 C CA . ILE A 1 295 ? 78.316 11.806 67.093 1.00 40.81 296 ILE A CA 1
ATOM 2246 C C . ILE A 1 295 ? 77.403 12.381 68.172 1.00 41.40 296 ILE A C 1
ATOM 2247 O O . ILE A 1 295 ? 77.467 11.952 69.324 1.00 42.42 296 ILE A O 1
ATOM 2252 N N . VAL B 2 11 ? 32.789 13.107 40.421 1.00 49.44 12 VAL B N 1
ATOM 2253 C CA . VAL B 2 11 ? 31.391 13.613 40.593 1.00 51.05 12 VAL B CA 1
ATOM 2254 C C . VAL B 2 11 ? 31.274 15.000 39.957 1.00 49.45 12 VAL B C 1
ATOM 2255 O O . VAL B 2 11 ? 30.547 15.181 38.976 1.00 46.87 12 VAL B O 1
ATOM 2259 N N . GLU B 2 12 ? 31.986 15.971 40.530 1.00 51.09 13 GLU B N 1
ATOM 2260 C CA . GLU B 2 12 ? 32.170 17.278 39.908 1.00 50.27 13 GLU B CA 1
ATOM 2261 C C . GLU B 2 12 ? 32.907 17.138 38.565 1.00 45.25 13 GLU B C 1
ATOM 2262 O O . GLU B 2 12 ? 32.491 17.711 37.554 1.00 43.25 13 GLU B O 1
ATOM 2268 N N . SER B 2 13 ? 33.995 16.371 38.564 1.00 43.25 14 SER B N 1
ATOM 2269 C CA . SER B 2 13 ? 34.738 16.091 37.335 1.00 39.56 14 SER B 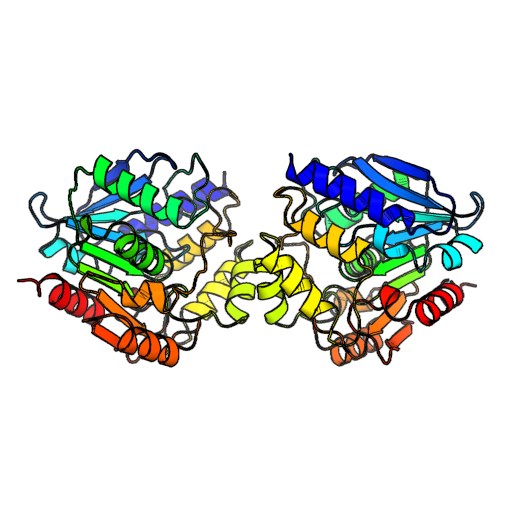CA 1
ATOM 2270 C C . SER B 2 13 ? 33.976 15.139 36.403 1.00 35.38 14 SER B C 1
ATOM 2271 O O . SER B 2 13 ? 34.235 15.109 35.197 1.00 32.56 14 SER B O 1
ATOM 2274 N N . GLY B 2 14 ? 33.028 14.386 36.967 1.00 35.02 15 GLY B N 1
ATOM 2275 C CA . GLY B 2 14 ? 32.118 13.547 36.182 1.00 32.13 15 GLY B CA 1
ATOM 2276 C C . GLY B 2 14 ? 31.223 14.398 35.300 1.00 30.72 15 GLY B C 1
ATOM 2277 O O . GLY B 2 14 ? 31.115 14.157 34.086 1.00 27.54 15 GLY B O 1
ATOM 2278 N N . LEU B 2 15 ? 30.599 15.407 35.918 1.00 31.98 16 LEU B N 1
ATOM 2279 C CA . LEU B 2 15 ? 29.773 16.389 35.216 1.00 31.79 16 LEU B CA 1
ATOM 2280 C C . LEU B 2 15 ? 30.561 17.125 34.135 1.00 29.31 16 LEU B C 1
ATOM 2281 O O . LEU B 2 15 ? 30.039 17.369 33.040 1.00 28.08 16 LEU B O 1
ATOM 2286 N N . ARG B 2 16 ? 31.813 17.467 34.447 1.00 29.07 17 ARG B N 1
ATOM 2287 C CA . ARG B 2 16 ? 32.711 18.136 33.504 1.00 28.01 17 ARG B CA 1
ATOM 2288 C C . ARG B 2 16 ? 33.023 17.254 32.298 1.00 24.40 17 ARG B C 1
ATOM 2289 O O . ARG B 2 16 ? 33.092 17.748 31.170 1.00 23.45 17 ARG B O 1
ATOM 2297 N N . PHE B 2 17 ? 33.201 15.953 32.541 1.00 22.77 18 PHE B N 1
ATOM 2298 C CA . PHE B 2 17 ? 33.401 14.990 31.464 1.00 20.65 18 PHE B CA 1
ATOM 2299 C C . PHE B 2 17 ? 32.154 14.869 30.585 1.00 20.07 18 PHE B C 1
ATOM 2300 O O . PHE B 2 17 ? 32.253 14.868 29.353 1.00 18.60 18 PHE B O 1
ATOM 2308 N N . TYR B 2 18 ? 30.991 14.755 31.227 1.00 21.52 19 TYR B N 1
ATOM 2309 C CA . TYR B 2 18 ? 29.713 14.653 30.518 1.00 22.69 19 TYR B CA 1
ATOM 2310 C C . TYR B 2 18 ? 29.469 15.879 29.633 1.00 22.23 19 TYR B C 1
ATOM 2311 O O . TYR B 2 18 ? 29.088 15.742 28.472 1.00 22.19 19 TYR B O 1
ATOM 2320 N N . GLN B 2 19 ? 29.733 17.064 30.183 1.00 23.06 20 GLN B N 1
ATOM 2321 C CA . GLN B 2 19 ? 29.657 18.318 29.444 1.00 23.82 20 GLN B CA 1
ATOM 2322 C C . GLN B 2 19 ? 30.613 18.354 28.247 1.00 21.79 20 GLN B C 1
ATOM 2323 O O . GLN B 2 19 ? 30.245 18.829 27.182 1.00 22.14 20 GLN B O 1
ATOM 2329 N N . ALA B 2 20 ? 31.832 17.855 28.423 1.00 20.63 21 ALA B N 1
ATOM 2330 C CA . ALA B 2 20 ? 32.815 17.851 27.336 1.00 20.18 21 ALA B CA 1
ATOM 2331 C C . ALA B 2 20 ? 32.443 16.855 26.217 1.00 19.02 21 ALA B C 1
ATOM 2332 O O . ALA B 2 20 ? 32.658 17.132 25.035 1.00 20.04 21 ALA B O 1
ATOM 2334 N N . TYR B 2 21 ? 31.883 15.706 26.607 1.00 18.25 22 TYR B N 1
ATOM 2335 C CA . TYR B 2 21 ? 31.354 14.693 25.687 1.00 18.04 22 TYR B CA 1
ATOM 2336 C C . TYR B 2 21 ? 30.196 15.282 24.869 1.00 18.64 22 TYR B C 1
ATOM 2337 O O . TYR B 2 21 ? 30.196 15.206 23.638 1.00 18.75 22 TYR B O 1
ATOM 2346 N N . ASP B 2 22 ? 29.212 15.867 25.550 1.00 19.59 23 ASP B N 1
ATOM 2347 C CA . ASP B 2 22 ? 28.087 16.507 24.850 1.00 21.50 23 ASP B CA 1
ATOM 2348 C C . ASP B 2 22 ? 28.543 17.567 23.846 1.00 21.45 23 ASP B C 1
ATOM 2349 O O . ASP B 2 22 ? 27.969 17.683 22.761 1.00 22.84 23 ASP B O 1
ATOM 2354 N N . GLN B 2 23 ? 29.572 18.330 24.210 1.00 20.97 24 GLN B N 1
ATOM 2355 C CA . GLN B 2 23 ? 30.160 19.313 23.293 1.00 22.19 24 GLN B CA 1
ATOM 2356 C C . GLN B 2 23 ? 30.871 18.644 22.109 1.00 21.25 24 GLN B C 1
ATOM 2357 O O . GLN B 2 23 ? 30.741 19.103 20.983 1.00 22.46 24 GLN B O 1
ATOM 2363 N N . SER B 2 24 ? 31.581 17.543 22.352 1.00 19.88 25 SER B N 1
ATOM 2364 C CA . SER B 2 24 ? 32.194 16.790 21.250 1.00 20.26 25 SER B CA 1
ATOM 2365 C C . SER B 2 24 ? 31.132 16.332 20.246 1.00 21.02 25 SER B C 1
ATOM 2366 O O . SER B 2 24 ? 31.358 16.354 19.040 1.00 22.57 25 SER B O 1
ATOM 2369 N N . LEU B 2 25 ? 29.962 15.962 20.756 1.00 20.75 26 LEU B N 1
ATOM 2370 C CA . LEU B 2 25 ? 28.866 15.483 19.923 1.00 22.72 26 LEU B CA 1
ATOM 2371 C C . LEU B 2 25 ? 28.254 16.522 18.961 1.00 24.43 26 LEU B C 1
ATOM 2372 O O . LEU B 2 25 ? 27.512 16.151 18.057 1.00 26.64 26 LEU B O 1
ATOM 2377 N N . SER B 2 26 ? 28.579 17.806 19.141 1.00 22.01 27 SER B N 1
ATOM 2378 C CA . SER B 2 26 ? 28.229 18.834 18.152 1.00 22.99 27 SER B CA 1
ATOM 2379 C C . SER B 2 26 ? 28.940 18.611 16.806 1.00 22.76 27 SER B C 1
ATOM 2380 O O . SER B 2 26 ? 28.563 19.211 15.797 1.00 23.23 27 SER B O 1
ATOM 2383 N N . LEU B 2 27 ? 29.958 17.748 16.799 1.00 21.75 28 LEU B N 1
ATOM 2384 C CA . LEU B 2 27 ? 30.690 17.432 15.567 1.00 21.70 28 LEU B CA 1
ATOM 2385 C C . LEU B 2 27 ? 29.992 16.351 14.758 1.00 21.17 28 LEU B C 1
ATOM 2386 O O . LEU B 2 27 ? 30.360 16.105 13.621 1.00 21.28 28 LEU B O 1
ATOM 2391 N N . TRP B 2 28 ? 28.980 15.713 15.344 1.00 20.91 29 TRP B N 1
ATOM 2392 C CA . TRP B 2 28 ? 28.200 14.708 14.628 1.00 20.64 29 TRP B CA 1
ATOM 2393 C C . TRP B 2 28 ? 27.545 15.363 13.432 1.00 21.54 29 TRP B C 1
ATOM 2394 O O . TRP B 2 28 ? 26.758 16.290 13.597 1.00 22.66 29 TRP B O 1
ATOM 2405 N N . PRO B 2 29 ? 27.877 14.907 12.209 1.00 21.53 30 PRO B N 1
ATOM 2406 C CA . PRO B 2 29 ? 27.439 15.609 11.000 1.00 22.83 30 PRO B CA 1
ATOM 2407 C C . PRO B 2 29 ? 26.004 15.301 10.558 1.00 23.79 30 PRO B C 1
ATOM 2408 O O . PRO B 2 29 ? 25.480 15.983 9.677 1.00 24.59 30 PRO B O 1
ATOM 2412 N N . ILE B 2 30 ? 25.388 14.279 11.146 1.00 23.59 31 ILE B N 1
ATOM 2413 C CA . ILE B 2 30 ? 24.043 13.847 10.747 1.00 24.75 31 ILE B CA 1
ATOM 2414 C C . ILE B 2 30 ? 23.118 13.715 11.961 1.00 25.63 31 ILE B C 1
ATOM 2415 O O . ILE B 2 30 ? 23.568 13.814 13.108 1.00 25.13 31 ILE B O 1
ATOM 2420 N N . GLU B 2 31 ? 21.832 13.494 11.699 1.00 27.26 32 GLU B N 1
ATOM 2421 C CA . GLU B 2 31 ? 20.851 13.209 12.750 1.00 28.47 32 GLU B CA 1
ATOM 2422 C C . GLU B 2 31 ? 21.103 11.839 13.370 1.00 26.86 32 GLU B C 1
ATOM 2423 O O . GLU B 2 31 ? 21.565 10.917 12.693 1.00 26.19 32 GLU B O 1
ATOM 2429 N N . SER B 2 32 ? 20.796 11.717 14.658 1.00 26.23 33 SER B N 1
ATOM 2430 C CA . SER B 2 32 ? 21.029 10.485 15.410 1.00 25.51 33 SER B CA 1
ATOM 2431 C C . SER B 2 32 ? 20.160 10.437 16.665 1.00 25.97 33 SER B C 1
ATOM 2432 O O . SER B 2 32 ? 19.646 11.461 17.096 1.00 26.52 33 SER B O 1
ATOM 2435 N N . GLU B 2 33 ? 19.989 9.241 17.222 1.00 26.27 34 GLU B N 1
ATOM 2436 C CA . GLU B 2 33 ? 19.311 9.049 18.504 1.00 27.16 34 GLU B CA 1
ATOM 2437 C C . GLU B 2 33 ? 20.298 8.476 19.509 1.00 25.43 34 GLU B C 1
ATOM 2438 O O . GLU B 2 33 ? 21.005 7.510 19.209 1.00 24.24 34 GLU B O 1
ATOM 2444 N N . ALA B 2 34 ? 20.326 9.056 20.707 1.00 25.05 35 ALA B N 1
ATOM 2445 C CA . ALA B 2 34 ? 21.133 8.523 21.800 1.00 23.61 35 ALA B CA 1
ATOM 2446 C C . ALA B 2 34 ? 20.228 7.825 22.816 1.00 23.85 35 ALA B C 1
ATOM 2447 O O . ALA B 2 34 ? 19.221 8.394 23.248 1.00 25.31 35 ALA B O 1
ATOM 2449 N N . PHE B 2 35 ? 20.572 6.593 23.185 1.00 22.51 36 PHE B N 1
ATOM 2450 C CA . PHE B 2 35 ? 19.788 5.826 24.162 1.00 22.40 36 PHE B CA 1
ATOM 2451 C C . PHE B 2 35 ? 20.651 4.787 24.887 1.00 21.58 36 PHE B C 1
ATOM 2452 O O . PHE B 2 35 ? 21.822 4.596 24.548 1.00 20.46 36 PHE B O 1
ATOM 2460 N N . TYR B 2 36 ? 20.065 4.129 25.885 1.00 22.11 37 TYR B N 1
ATOM 2461 C CA . TYR B 2 36 ? 20.753 3.084 26.640 1.00 21.71 37 TYR B CA 1
ATOM 2462 C C . TYR B 2 36 ? 20.119 1.724 26.397 1.00 21.59 37 TYR B C 1
ATOM 2463 O O . TYR B 2 36 ? 18.906 1.630 26.201 1.00 22.41 37 TYR B O 1
ATOM 2472 N N . VAL B 2 37 ? 20.947 0.679 26.397 1.00 20.39 38 VAL B N 1
ATOM 2473 C CA . VAL B 2 37 ? 20.454 -0.703 26.351 1.00 20.23 38 VAL B CA 1
ATOM 2474 C C . VAL B 2 37 ? 20.899 -1.508 27.565 1.00 19.97 38 VAL B C 1
ATOM 2475 O O . VAL B 2 37 ? 21.950 -1.239 28.160 1.00 19.21 38 VAL B O 1
ATOM 2479 N N . SER B 2 38 ? 20.074 -2.487 27.931 1.00 20.72 39 SER B N 1
ATOM 2480 C CA . SER B 2 38 ? 20.343 -3.363 29.059 1.00 20.70 39 SER B CA 1
ATOM 2481 C C . SER B 2 38 ? 21.357 -4.432 28.693 1.00 20.13 39 SER B C 1
ATOM 2482 O O . SER B 2 38 ? 21.293 -5.014 27.605 1.00 19.82 39 SER B O 1
ATOM 2485 N N . THR B 2 39 ? 22.311 -4.651 29.598 1.00 19.54 40 THR B N 1
ATOM 2486 C CA . THR B 2 39 ? 23.255 -5.770 29.523 1.00 19.38 40 THR B CA 1
ATOM 2487 C C . THR B 2 39 ? 23.535 -6.266 30.943 1.00 19.88 40 THR B C 1
ATOM 2488 O O . THR B 2 39 ? 23.308 -5.539 31.922 1.00 19.67 40 THR B O 1
ATOM 2492 N N . ARG B 2 40 ? 24.047 -7.485 31.061 1.00 20.27 41 ARG B N 1
ATOM 2493 C CA . ARG B 2 40 ? 24.364 -8.018 32.381 1.00 21.18 41 ARG B CA 1
ATOM 2494 C C . ARG B 2 40 ? 25.559 -7.293 33.037 1.00 20.02 41 ARG B C 1
ATOM 2495 O O . ARG B 2 40 ? 25.851 -7.511 34.205 1.00 20.08 41 ARG B O 1
ATOM 2503 N N . PHE B 2 41 ? 26.223 -6.423 32.278 1.00 18.36 42 PHE B N 1
ATOM 2504 C CA . PHE B 2 41 ? 27.355 -5.648 32.786 1.00 17.89 42 PHE B CA 1
ATOM 2505 C C . PHE B 2 41 ? 27.042 -4.153 32.888 1.00 17.49 42 PHE B C 1
ATOM 2506 O O . PHE B 2 41 ? 27.944 -3.345 33.109 1.00 17.14 42 PHE B O 1
ATOM 2514 N N . GLY B 2 42 ? 25.762 -3.802 32.745 1.00 17.65 43 GLY B N 1
ATOM 2515 C CA . GLY B 2 42 ? 25.288 -2.434 32.982 1.00 17.71 43 GLY B CA 1
ATOM 2516 C C . GLY B 2 42 ? 24.714 -1.731 31.765 1.00 17.60 43 GLY B C 1
ATOM 2517 O O . GLY B 2 42 ? 24.852 -2.213 30.629 1.00 16.73 43 GLY B O 1
ATOM 2518 N N . LYS B 2 43 ? 24.089 -0.576 32.011 1.00 18.01 44 LYS B N 1
ATOM 2519 C CA . LYS B 2 43 ? 23.458 0.233 30.962 1.00 18.42 44 LYS B CA 1
ATOM 2520 C C . LYS B 2 43 ? 24.474 0.750 29.953 1.00 17.59 44 LYS B C 1
ATOM 2521 O O . LYS B 2 43 ? 25.367 1.529 30.297 1.00 17.43 44 LYS B O 1
ATOM 2527 N N . THR B 2 44 ? 24.310 0.330 28.707 1.00 17.17 45 THR B N 1
ATOM 2528 C CA . THR B 2 44 ? 25.262 0.627 27.647 1.00 16.52 45 THR B CA 1
ATOM 2529 C C . THR B 2 44 ? 24.717 1.712 26.719 1.00 16.64 45 THR B C 1
ATOM 2530 O O . THR B 2 44 ? 23.633 1.570 26.131 1.00 16.83 45 THR B O 1
ATOM 2534 N N . HIS B 2 45 ? 25.485 2.788 26.597 1.00 16.68 46 HIS B N 1
ATOM 2535 C CA . HIS B 2 45 ? 25.109 3.921 25.762 1.00 17.55 46 HIS B CA 1
ATOM 2536 C C . HIS B 2 45 ? 25.352 3.658 24.296 1.00 17.28 46 HIS B C 1
ATOM 2537 O O . HIS B 2 45 ? 26.438 3.207 23.903 1.00 17.22 46 HIS B O 1
ATOM 2544 N N . ILE B 2 46 ? 24.325 3.937 23.487 1.00 17.84 47 ILE B N 1
ATOM 2545 C CA . ILE B 2 46 ? 24.339 3.746 22.024 1.00 17.79 47 ILE B CA 1
ATOM 2546 C C . ILE B 2 46 ? 23.994 5.056 21.322 1.00 18.03 47 ILE B C 1
ATOM 2547 O O . ILE B 2 46 ? 23.089 5.764 21.767 1.00 18.31 47 ILE B O 1
ATOM 2552 N N . ILE B 2 47 ? 24.710 5.362 20.233 1.00 17.54 48 ILE B N 1
ATOM 2553 C CA . ILE B 2 47 ? 24.308 6.397 19.268 1.00 17.81 48 ILE B CA 1
ATOM 2554 C C . ILE B 2 47 ? 23.986 5.752 17.916 1.00 18.05 48 ILE B C 1
ATOM 2555 O O . ILE B 2 47 ? 24.876 5.199 17.243 1.00 17.29 48 ILE B O 1
ATOM 2560 N N . ALA B 2 48 ? 22.709 5.815 17.543 1.00 18.55 49 ALA B N 1
ATOM 2561 C CA . ALA B 2 48 ? 22.200 5.179 16.332 1.00 19.36 49 ALA B CA 1
ATOM 2562 C C . ALA B 2 48 ? 21.969 6.196 15.225 1.00 20.18 49 ALA B C 1
ATOM 2563 O O . ALA B 2 48 ? 21.310 7.225 15.438 1.00 20.75 49 ALA B O 1
ATOM 2565 N N . SER B 2 49 ? 22.504 5.893 14.047 1.00 20.23 50 SER B N 1
ATOM 2566 C CA . SER B 2 49 ? 22.332 6.746 12.864 1.00 21.41 50 SER B CA 1
ATOM 2567 C C . SER B 2 49 ? 22.007 5.898 11.632 1.00 21.93 50 SER B C 1
ATOM 2568 O O . SER B 2 49 ? 22.192 4.675 11.642 1.00 21.17 50 SER B O 1
ATOM 2571 N N . GLY B 2 50 ? 21.533 6.554 10.575 1.00 22.94 51 GLY B N 1
ATOM 2572 C CA . GLY B 2 50 ? 21.292 5.887 9.293 1.00 23.61 51 GLY B CA 1
ATOM 2573 C C . GLY B 2 50 ? 19.896 5.318 9.159 1.00 24.71 51 GLY B C 1
ATOM 2574 O O . GLY B 2 50 ? 19.131 5.328 10.128 1.00 24.61 51 GLY B O 1
ATOM 2575 N N . PRO B 2 51 ? 19.555 4.805 7.958 1.00 25.96 52 PRO B N 1
ATOM 2576 C CA . PRO B 2 51 ? 18.177 4.395 7.684 1.00 27.90 52 PRO B CA 1
ATOM 2577 C C . PRO B 2 51 ? 17.812 3.179 8.510 1.00 28.61 52 PRO B C 1
ATOM 2578 O O . PRO B 2 51 ? 18.608 2.239 8.614 1.00 28.32 52 PRO B O 1
ATOM 2582 N N . LYS B 2 52 ? 16.619 3.208 9.099 1.00 30.06 53 LYS B N 1
ATOM 2583 C CA . LYS B 2 52 ? 16.218 2.206 10.085 1.00 31.07 53 LYS B CA 1
ATOM 2584 C C . LYS B 2 52 ? 16.111 0.794 9.520 1.00 31.89 53 LYS B C 1
ATOM 2585 O O . LYS B 2 52 ? 16.185 -0.174 10.277 1.00 32.66 53 LYS B O 1
ATOM 2591 N N . ASP B 2 53 ? 15.965 0.676 8.199 1.00 32.69 54 ASP B N 1
ATOM 2592 C CA . ASP B 2 53 ? 15.861 -0.630 7.535 1.00 33.07 54 ASP B CA 1
ATOM 2593 C C . ASP B 2 53 ? 17.149 -1.080 6.807 1.00 31.21 54 ASP B C 1
ATOM 2594 O O . ASP B 2 53 ? 17.134 -2.048 6.052 1.00 31.84 54 ASP B O 1
ATOM 2599 N N . ALA B 2 54 ? 18.256 -0.382 7.039 1.00 28.55 55 ALA B N 1
ATOM 2600 C CA . ALA B 2 54 ? 19.538 -0.734 6.413 1.00 27.01 55 ALA B CA 1
ATOM 2601 C C . ALA B 2 54 ? 20.259 -1.833 7.210 1.00 25.71 55 ALA B C 1
ATOM 2602 O O . ALA B 2 54 ? 19.947 -2.043 8.390 1.00 25.36 55 ALA B O 1
ATOM 2604 N N . PRO B 2 55 ? 21.220 -2.545 6.577 1.00 25.01 56 PRO B N 1
ATOM 2605 C CA . PRO B 2 55 ? 22.002 -3.537 7.336 1.00 23.79 56 PRO B CA 1
ATOM 2606 C C . PRO B 2 55 ? 22.735 -2.902 8.525 1.00 21.85 56 PRO B C 1
ATOM 2607 O O . PRO B 2 55 ? 23.135 -1.742 8.449 1.00 21.08 56 PRO B O 1
ATOM 2611 N N . SER B 2 56 ? 22.897 -3.666 9.604 1.00 20.97 57 SER B N 1
ATOM 2612 C CA . SER B 2 56 ? 23.459 -3.159 10.852 1.00 19.53 57 SER B CA 1
ATOM 2613 C C . SER B 2 56 ? 24.989 -3.118 10.878 1.00 18.29 57 SER B C 1
ATOM 2614 O O . SER B 2 56 ? 25.662 -4.052 10.434 1.00 18.22 57 SER B O 1
ATOM 2617 N N . LEU B 2 57 ? 25.518 -2.038 11.445 1.00 17.05 58 LEU B N 1
ATOM 2618 C CA . LEU B 2 57 ? 26.951 -1.863 11.643 1.00 16.16 58 LEU B CA 1
ATOM 2619 C C . LEU B 2 57 ? 27.232 -1.352 13.055 1.00 15.28 58 LEU B C 1
ATOM 2620 O O . LEU B 2 57 ? 26.864 -0.240 13.393 1.00 15.34 58 LEU B O 1
ATOM 2625 N N . ILE B 2 58 ? 27.887 -2.180 13.858 1.00 15.20 59 ILE B N 1
ATOM 2626 C CA . ILE B 2 58 ? 28.286 -1.841 15.226 1.00 14.74 59 ILE B CA 1
ATOM 2627 C C . ILE B 2 58 ? 29.630 -1.114 15.180 1.00 13.91 59 ILE B C 1
ATOM 2628 O O . ILE B 2 58 ? 30.566 -1.630 14.575 1.00 13.58 59 ILE B O 1
ATOM 2633 N N . LEU B 2 59 ? 29.733 0.049 15.836 1.00 13.01 60 LEU B N 1
ATOM 2634 C CA . LEU B 2 59 ? 31.008 0.775 15.917 1.00 12.45 60 LEU B CA 1
ATOM 2635 C C . LEU B 2 59 ? 31.604 0.762 17.330 1.00 12.15 60 LEU B C 1
ATOM 2636 O O . LEU B 2 59 ? 30.927 1.126 18.308 1.00 12.04 60 LEU B O 1
ATOM 2641 N N . LEU B 2 60 ? 32.865 0.338 17.446 1.00 11.93 61 LEU B N 1
ATOM 2642 C CA . LEU B 2 60 ? 33.541 0.306 18.758 1.00 11.74 61 LEU B CA 1
ATOM 2643 C C . LEU B 2 60 ? 34.810 1.163 18.808 1.00 11.71 61 LEU B C 1
ATOM 2644 O O . LEU B 2 60 ? 35.792 0.882 18.129 1.00 12.16 61 LEU B O 1
ATOM 2649 N N . HIS B 2 61 ? 34.776 2.201 19.636 1.00 11.62 62 HIS B N 1
ATOM 2650 C CA . HIS B 2 61 ? 35.833 3.218 19.707 1.00 12.05 62 HIS B CA 1
ATOM 2651 C C . HIS B 2 61 ? 37.113 2.715 20.352 1.00 12.19 62 HIS B C 1
ATOM 2652 O O . HIS B 2 61 ? 37.150 1.625 20.935 1.00 12.23 62 HIS B O 1
ATOM 2659 N N . GLY B 2 62 ? 38.169 3.516 20.266 1.00 12.25 63 GLY B N 1
ATOM 2660 C CA . GLY B 2 62 ? 39.397 3.236 20.990 1.00 12.54 63 GLY B CA 1
ATOM 2661 C C . GLY B 2 62 ? 39.319 3.672 22.437 1.00 12.91 63 GLY B C 1
ATOM 2662 O O . GLY B 2 62 ? 38.456 4.483 22.811 1.00 12.77 63 GLY B O 1
ATOM 2663 N N . GLY B 2 63 ? 40.226 3.140 23.259 1.00 13.54 64 GLY B N 1
ATOM 2664 C CA . GLY B 2 63 ? 40.261 3.455 24.684 1.00 13.91 64 GLY B CA 1
ATOM 2665 C C . GLY B 2 63 ? 40.314 4.955 24.939 1.00 14.37 64 GLY B C 1
ATOM 2666 O O . GLY B 2 63 ? 41.092 5.669 24.307 1.00 14.61 64 GLY B O 1
ATOM 2667 N N . LEU B 2 64 ? 39.466 5.423 25.858 1.00 14.82 65 LEU B N 1
ATOM 2668 C CA . LEU B 2 64 ? 39.416 6.837 26.310 1.00 15.59 65 LEU B CA 1
ATOM 2669 C C . LEU B 2 64 ? 38.658 7.795 25.387 1.00 15.51 65 LEU B C 1
ATOM 2670 O O . LEU B 2 64 ? 38.347 8.922 25.786 1.00 16.30 65 LEU B O 1
ATOM 2675 N N . PHE B 2 65 ? 38.351 7.341 24.171 1.00 14.89 66 PHE B N 1
ATOM 2676 C CA . PHE B 2 65 ? 37.797 8.195 23.109 1.00 14.56 66 PHE B CA 1
ATOM 2677 C C . PHE B 2 65 ? 36.282 8.341 23.095 1.00 13.91 66 PHE B C 1
ATOM 2678 O O . PHE B 2 65 ? 35.773 9.388 22.695 1.00 14.16 66 PHE B O 1
ATOM 2686 N N . SER B 2 66 ? 35.568 7.295 23.507 1.00 13.11 67 SER B N 1
ATOM 2687 C CA . SER B 2 66 ? 34.103 7.237 23.407 1.00 12.96 67 SER B CA 1
ATOM 2688 C C . SER B 2 66 ? 33.655 7.213 21.941 1.00 12.85 67 SER B C 1
ATOM 2689 O O . SER B 2 66 ? 34.469 7.373 21.034 1.00 12.65 67 SER B O 1
ATOM 2692 N N . SER B 2 67 ? 32.353 7.029 21.728 1.00 12.97 68 SER B N 1
ATOM 2693 C CA . SER B 2 67 ? 31.761 6.993 20.383 1.00 13.18 68 SER B CA 1
ATOM 2694 C C . SER B 2 67 ? 31.807 8.330 19.640 1.00 13.33 68 SER B C 1
ATOM 2695 O O . SER B 2 67 ? 31.640 8.366 18.409 1.00 13.05 68 SER B O 1
ATOM 2698 N N . ALA B 2 68 ? 32.028 9.415 20.391 1.00 13.64 69 ALA B N 1
ATOM 2699 C CA . ALA B 2 68 ? 32.256 10.750 19.806 1.00 14.35 69 ALA B CA 1
ATOM 2700 C C . ALA B 2 68 ? 33.315 10.757 18.701 1.00 14.27 69 ALA B C 1
ATOM 2701 O O . ALA B 2 68 ? 33.248 11.581 17.798 1.00 14.89 69 ALA B O 1
ATOM 2703 N N . MET B 2 69 ? 34.280 9.839 18.771 1.00 14.23 70 MET B N 1
ATOM 2704 C CA . MET B 2 69 ? 35.425 9.832 17.829 1.00 14.62 70 MET B CA 1
ATOM 2705 C C . MET B 2 69 ? 35.073 9.423 16.387 1.00 14.46 70 MET B C 1
ATOM 2706 O O . MET B 2 69 ? 35.917 9.532 15.494 1.00 14.34 70 MET B O 1
ATOM 2711 N N . TRP B 2 70 ? 33.848 8.943 16.172 1.00 14.58 71 TRP B N 1
ATOM 2712 C CA . TRP B 2 70 ? 33.397 8.546 14.825 1.00 14.83 71 TRP B CA 1
ATOM 2713 C C . TRP B 2 70 ? 32.837 9.658 13.979 1.00 15.48 71 TRP B C 1
ATOM 2714 O O . TRP B 2 70 ? 32.329 9.388 12.882 1.00 15.49 71 TRP B O 1
ATOM 2725 N N . TYR B 2 71 ? 32.927 10.906 14.453 1.00 15.93 72 TYR B N 1
ATOM 2726 C CA . TYR B 2 71 ? 32.374 12.056 13.695 1.00 16.71 72 TYR B CA 1
ATOM 2727 C C . TYR B 2 71 ? 32.843 12.202 12.232 1.00 16.65 72 TYR B C 1
ATOM 2728 O O . TYR B 2 71 ? 32.042 12.595 11.395 1.00 17.08 72 TYR B O 1
ATOM 2737 N N . PRO B 2 72 ? 34.124 11.897 11.910 1.00 16.42 73 PRO B N 1
ATOM 2738 C CA . PRO B 2 72 ? 34.456 12.140 10.497 1.00 16.63 73 PRO B CA 1
ATOM 2739 C C . PRO B 2 72 ? 34.237 10.911 9.589 1.00 16.31 73 PRO B C 1
ATOM 2740 O O . PRO B 2 72 ? 34.573 10.947 8.408 1.00 16.78 73 PRO B O 1
ATOM 2744 N N . ASN B 2 73 ? 33.667 9.845 10.150 1.00 15.98 74 ASN B N 1
ATOM 2745 C CA . ASN B 2 73 ? 33.389 8.605 9.423 1.00 15.51 74 ASN B CA 1
ATOM 2746 C C . ASN B 2 73 ? 31.901 8.319 9.332 1.00 15.77 74 ASN B C 1
ATOM 2747 O O . ASN B 2 73 ? 31.452 7.613 8.433 1.00 15.93 74 ASN B O 1
ATOM 2752 N N . ILE B 2 74 ? 31.131 8.870 10.268 1.00 16.03 75 ILE B N 1
ATOM 2753 C CA . ILE B 2 74 ? 29.743 8.430 10.448 1.00 16.21 75 ILE B CA 1
ATOM 2754 C C . ILE B 2 74 ? 28.797 8.782 9.287 1.00 16.97 75 ILE B C 1
ATOM 2755 O O . ILE B 2 74 ? 27.897 7.997 8.966 1.00 17.06 75 ILE B O 1
ATOM 2760 N N . ALA B 2 75 ? 28.996 9.931 8.648 1.00 17.41 76 ALA B N 1
ATOM 2761 C CA . ALA B 2 75 ? 28.152 10.283 7.504 1.00 18.63 76 ALA B CA 1
ATOM 2762 C C . ALA B 2 75 ? 28.331 9.257 6.393 1.00 18.37 76 ALA B C 1
ATOM 2763 O O . ALA B 2 75 ? 27.358 8.725 5.882 1.00 18.95 76 ALA B O 1
ATOM 2765 N N . ALA B 2 76 ? 29.577 8.948 6.051 1.00 18.23 77 ALA B N 1
ATOM 2766 C CA . ALA B 2 76 ? 29.847 7.969 4.994 1.00 18.51 77 ALA B CA 1
ATOM 2767 C C . ALA B 2 76 ? 29.212 6.614 5.328 1.00 18.28 77 ALA B C 1
ATOM 2768 O O . ALA B 2 76 ? 28.565 6.004 4.480 1.00 18.65 77 ALA B O 1
ATOM 2770 N N . TRP B 2 77 ? 29.357 6.166 6.573 1.00 17.72 78 TRP B N 1
ATOM 2771 C CA . TRP B 2 77 ? 28.893 4.824 6.922 1.00 17.94 78 TRP B CA 1
ATOM 2772 C C . TRP B 2 77 ? 27.402 4.719 7.146 1.00 19.16 78 TRP B C 1
ATOM 2773 O O . TRP B 2 77 ? 26.803 3.665 6.896 1.00 20.02 78 TRP B O 1
ATOM 2784 N N . SER B 2 78 ? 26.776 5.814 7.570 1.00 20.01 79 SER B N 1
ATOM 2785 C CA . SER B 2 78 ? 25.340 5.806 7.868 1.00 21.03 79 SER B CA 1
ATOM 2786 C C . SER B 2 78 ? 24.503 6.118 6.643 1.00 22.92 79 SER B C 1
ATOM 2787 O O . SER B 2 78 ? 23.274 6.232 6.720 1.00 23.59 79 SER B O 1
ATOM 2790 N N . SER B 2 79 ? 25.187 6.244 5.513 1.00 23.63 80 SER B N 1
ATOM 2791 C CA . SER B 2 79 ? 24.548 6.385 4.231 1.00 25.55 80 SER B CA 1
ATOM 2792 C C . SER B 2 79 ? 23.935 5.052 3.820 1.00 26.60 80 SER B C 1
ATOM 2793 O O . SER B 2 79 ? 22.825 5.020 3.312 1.00 28.29 80 SER B O 1
ATOM 2796 N N . GLN B 2 80 ? 24.654 3.954 4.056 1.00 26.36 81 GLN B N 1
ATOM 2797 C CA . GLN B 2 80 ? 24.211 2.628 3.624 1.00 26.41 81 GLN B CA 1
ATOM 2798 C C . GLN B 2 80 ? 23.939 1.654 4.766 1.00 25.27 81 GLN B C 1
ATOM 2799 O O . GLN B 2 80 ? 23.434 0.554 4.539 1.00 25.65 81 GLN B O 1
ATOM 2805 N N . PHE B 2 81 ? 24.268 2.053 5.991 1.00 23.43 82 PHE B N 1
ATOM 2806 C CA . PHE B 2 81 ? 24.125 1.157 7.133 1.00 22.27 82 PHE B CA 1
ATOM 2807 C C . PHE B 2 81 ? 23.358 1.804 8.279 1.00 21.26 82 PHE B C 1
ATOM 2808 O O . PHE B 2 81 ? 23.401 3.020 8.464 1.00 20.69 82 PHE B O 1
ATOM 2816 N N . ARG B 2 82 ? 22.628 0.988 9.028 1.00 21.26 83 ARG B N 1
ATOM 2817 C CA . ARG B 2 82 ? 22.068 1.447 10.294 1.00 20.79 83 ARG B CA 1
ATOM 2818 C C . ARG B 2 82 ? 23.192 1.261 11.312 1.00 19.50 83 ARG B C 1
ATOM 2819 O O . ARG B 2 82 ? 23.539 0.135 11.684 1.00 18.82 83 ARG B O 1
ATOM 2827 N N . THR B 2 83 ? 23.798 2.373 11.712 1.00 18.70 84 THR B N 1
ATOM 2828 C CA . THR B 2 83 ? 24.992 2.317 12.545 1.00 17.72 84 THR B CA 1
ATOM 2829 C C . THR B 2 83 ? 24.696 2.544 14.020 1.00 17.14 84 THR B C 1
ATOM 2830 O O . THR B 2 83 ? 23.982 3.481 14.393 1.00 17.21 84 THR B O 1
ATOM 2834 N N . TYR B 2 84 ? 25.274 1.680 14.843 1.00 16.09 85 TYR B N 1
ATOM 2835 C CA . TYR B 2 84 ? 25.164 1.776 16.284 1.00 15.69 85 TYR B CA 1
ATOM 2836 C C . TYR B 2 84 ? 26.554 1.986 16.880 1.00 14.98 85 TYR B C 1
ATOM 2837 O O . TYR B 2 84 ? 27.371 1.061 16.901 1.00 14.36 85 TYR B O 1
ATOM 2846 N N . ALA B 2 85 ? 26.835 3.205 17.334 1.00 14.50 86 ALA B N 1
ATOM 2847 C CA . ALA B 2 85 ? 28.112 3.478 17.957 1.00 14.13 86 ALA B CA 1
ATOM 2848 C C . ALA B 2 85 ? 27.980 3.158 19.441 1.00 14.16 86 ALA B C 1
ATOM 2849 O O . ALA B 2 85 ? 27.212 3.797 20.162 1.00 14.63 86 ALA B O 1
ATOM 2851 N N . VAL B 2 86 ? 28.728 2.151 19.880 1.00 13.84 87 VAL B N 1
ATOM 2852 C CA . VAL B 2 86 ? 28.574 1.584 21.222 1.00 13.65 87 VAL B CA 1
ATOM 2853 C C . VAL B 2 86 ? 29.697 2.081 22.138 1.00 13.37 87 VAL B C 1
ATOM 2854 O O . VAL B 2 86 ? 30.893 1.955 21.811 1.00 13.08 87 VAL B O 1
ATOM 2858 N N . ASP B 2 87 ? 29.301 2.648 23.275 1.00 13.10 88 ASP B N 1
ATOM 2859 C CA . ASP B 2 87 ? 30.247 3.060 24.312 1.00 13.30 88 ASP B CA 1
ATOM 2860 C C . ASP B 2 87 ? 30.677 1.837 25.099 1.00 13.17 88 ASP B C 1
ATOM 2861 O O . ASP B 2 87 ? 29.853 1.159 25.718 1.00 13.34 88 ASP B O 1
ATOM 2866 N N . ILE B 2 88 ? 31.968 1.542 25.057 1.00 13.03 89 ILE B N 1
ATOM 2867 C CA . ILE B 2 88 ? 32.483 0.361 25.745 1.00 13.18 89 ILE B CA 1
ATOM 2868 C C . ILE B 2 88 ? 32.400 0.543 27.251 1.00 13.61 89 ILE B C 1
ATOM 2869 O O . ILE B 2 88 ? 32.991 1.466 27.818 1.00 14.09 89 ILE B O 1
ATOM 2874 N N . ILE B 2 89 ? 31.653 -0.349 27.880 1.00 13.83 90 ILE B N 1
ATOM 2875 C CA . ILE B 2 89 ? 31.379 -0.265 29.291 1.00 14.49 90 ILE B CA 1
ATOM 2876 C C . ILE B 2 89 ? 32.681 -0.551 30.055 1.00 14.87 90 ILE B C 1
ATOM 2877 O O . ILE B 2 89 ? 33.457 -1.429 29.667 1.00 14.96 90 ILE B O 1
ATOM 2882 N N . GLY B 2 90 ? 32.936 0.229 31.104 1.00 15.32 91 GLY B N 1
ATOM 2883 C CA . GLY B 2 90 ? 34.172 0.106 31.875 1.00 16.04 91 GLY B CA 1
ATOM 2884 C C . GLY B 2 90 ? 35.249 1.067 31.401 1.00 16.43 91 GLY B C 1
ATOM 2885 O O . GLY B 2 90 ? 36.356 1.075 31.941 1.00 16.80 91 GLY B O 1
ATOM 2886 N N . ASP B 2 91 ? 34.922 1.870 30.385 1.00 16.01 92 ASP B N 1
ATOM 2887 C CA . ASP B 2 91 ? 35.802 2.934 29.893 1.00 16.24 92 ASP B CA 1
ATOM 2888 C C . ASP B 2 91 ? 35.157 4.304 30.138 1.00 16.50 92 ASP B C 1
ATOM 2889 O O . ASP B 2 91 ? 33.981 4.391 30.552 1.00 16.92 92 ASP B O 1
ATOM 2894 N N . LYS B 2 92 ? 35.923 5.368 29.906 1.00 16.53 93 LYS B N 1
ATOM 2895 C CA . LYS B 2 92 ? 35.452 6.730 30.180 1.00 16.81 93 LYS B CA 1
ATOM 2896 C C . LYS B 2 92 ? 34.501 7.188 29.083 1.00 16.17 93 LYS B C 1
ATOM 2897 O O . LYS B 2 92 ? 34.929 7.626 28.027 1.00 15.51 93 LYS B O 1
ATOM 2903 N N . ASN B 2 93 ? 33.204 7.072 29.358 1.00 15.86 94 ASN B N 1
ATOM 2904 C CA . ASN B 2 93 ? 32.147 7.363 28.392 1.00 15.73 94 ASN B CA 1
ATOM 2905 C C . ASN B 2 93 ? 30.807 7.268 29.130 1.00 16.25 94 ASN B C 1
ATOM 2906 O O . ASN B 2 93 ? 30.789 7.254 30.375 1.00 16.32 94 ASN B O 1
ATOM 2911 N N . LYS B 2 94 ? 29.702 7.201 28.386 1.00 16.03 95 LYS B N 1
ATOM 2912 C CA . LYS B 2 94 ? 28.369 7.269 28.995 1.00 17.03 95 LYS B CA 1
ATOM 2913 C C . LYS B 2 94 ? 27.795 5.926 29.464 1.00 16.75 95 LYS B C 1
ATOM 2914 O O . LYS B 2 94 ? 26.729 5.884 30.076 1.00 17.30 95 LYS B O 1
ATOM 2920 N N . SER B 2 95 ? 28.486 4.827 29.172 1.00 16.07 96 SER B N 1
ATOM 2921 C CA . SER B 2 95 ? 28.043 3.529 29.668 1.00 15.81 96 SER B CA 1
ATOM 2922 C C . SER B 2 95 ? 28.247 3.433 31.189 1.00 15.98 96 SER B C 1
ATOM 2923 O O . SER B 2 95 ? 29.198 4.009 31.737 1.00 16.38 96 SER B O 1
ATOM 2926 N N . ILE B 2 96 ? 27.319 2.762 31.871 1.00 15.92 97 ILE B N 1
ATOM 2927 C CA . ILE B 2 96 ? 27.313 2.715 33.339 1.00 16.19 97 ILE B CA 1
ATOM 2928 C C . ILE B 2 96 ? 27.555 1.291 33.828 1.00 15.72 97 ILE B C 1
ATOM 2929 O O . ILE B 2 96 ? 26.639 0.472 33.835 1.00 15.82 97 ILE B O 1
ATOM 2934 N N . PRO B 2 97 ? 28.792 0.990 34.245 1.00 15.62 98 PRO B N 1
ATOM 2935 C CA . PRO B 2 97 ? 29.108 -0.373 34.664 1.00 15.64 98 PRO B CA 1
ATOM 2936 C C . PRO B 2 97 ? 28.329 -0.800 35.904 1.00 16.23 98 PRO B C 1
ATOM 2937 O O . PRO B 2 97 ? 28.165 -0.016 36.849 1.00 16.23 98 PRO B O 1
ATOM 2941 N N . SER B 2 98 ? 27.816 -2.026 35.865 1.00 16.67 99 SER B N 1
ATOM 2942 C CA . SER B 2 98 ? 27.285 -2.689 37.048 1.00 17.60 99 SER B CA 1
ATOM 2943 C C . SER B 2 98 ? 28.317 -3.755 37.436 1.00 17.73 99 SER B C 1
ATOM 2944 O O . SER B 2 98 ? 29.349 -3.418 38.023 1.00 17.75 99 SER B O 1
ATOM 2947 N N . ALA B 2 99 ? 28.067 -5.018 37.092 1.00 17.94 100 ALA B N 1
ATOM 2948 C CA . ALA B 2 99 ? 29.084 -6.064 37.260 1.00 18.77 100 ALA B CA 1
ATOM 2949 C C . ALA B 2 99 ? 30.307 -5.763 36.395 1.00 18.50 100 ALA B C 1
ATOM 2950 O O . ALA B 2 99 ? 30.178 -5.392 35.225 1.00 17.92 100 ALA B O 1
ATOM 2952 N N . ALA B 2 100 ? 31.487 -5.895 36.992 1.00 19.46 101 ALA B N 1
ATOM 2953 C CA . ALA B 2 100 ? 32.749 -5.645 36.293 1.00 19.72 101 ALA B CA 1
ATOM 2954 C C . ALA B 2 100 ? 32.970 -6.647 35.158 1.00 19.98 101 ALA B C 1
ATOM 2955 O O . ALA B 2 100 ? 32.863 -7.860 35.347 1.00 20.85 101 ALA B O 1
ATOM 2957 N N . MET B 2 101 ? 33.273 -6.117 33.982 1.00 19.67 102 MET B N 1
ATOM 2958 C CA . MET B 2 101 ? 33.572 -6.914 32.809 1.00 20.01 102 MET B CA 1
ATOM 2959 C C . MET B 2 101 ? 35.078 -7.219 32.820 1.00 21.12 102 MET B C 1
ATOM 2960 O O . MET B 2 101 ? 35.905 -6.330 32.606 1.00 21.31 102 MET B O 1
ATOM 2965 N N . GLU B 2 102 ? 35.431 -8.472 33.098 1.00 23.04 103 GLU B N 1
ATOM 2966 C CA . GLU B 2 102 ? 36.815 -8.830 33.436 1.00 23.58 103 GLU B CA 1
ATOM 2967 C C . GLU B 2 102 ? 37.543 -9.679 32.395 1.00 22.74 103 GLU B C 1
ATOM 2968 O O . GLU B 2 102 ? 38.677 -9.374 32.025 1.00 23.11 103 GLU B O 1
ATOM 2974 N N . THR B 2 103 ? 36.891 -1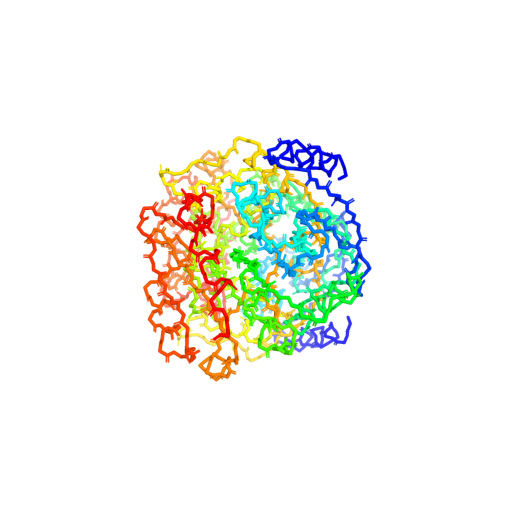0.741 31.940 1.00 21.52 104 THR B N 1
ATOM 2975 C CA . THR B 2 103 ? 37.529 -11.750 31.105 1.00 20.36 104 THR B CA 1
ATOM 2976 C C . THR B 2 103 ? 37.123 -11.555 29.648 1.00 19.15 104 THR B C 1
ATOM 2977 O O . THR B 2 103 ? 36.172 -10.831 29.347 1.00 18.43 104 THR B O 1
ATOM 2981 N N . ARG B 2 104 ? 37.841 -12.212 28.749 1.00 18.48 105 ARG B N 1
ATOM 2982 C CA . ARG B 2 104 ? 37.499 -12.166 27.323 1.00 17.62 105 ARG B CA 1
ATOM 2983 C C . ARG B 2 104 ? 36.148 -12.829 27.048 1.00 17.64 105 ARG B C 1
ATOM 2984 O O . ARG B 2 104 ? 35.406 -12.388 26.166 1.00 17.08 105 ARG B O 1
ATOM 2992 N N . ALA B 2 105 ? 35.809 -13.855 27.832 1.00 18.13 106 ALA B N 1
ATOM 2993 C CA . ALA B 2 105 ? 34.455 -14.410 27.794 1.00 18.38 106 ALA B CA 1
ATOM 2994 C C . ALA B 2 105 ? 33.409 -13.347 28.180 1.00 17.90 106 ALA B C 1
ATOM 2995 O O . ALA B 2 105 ? 32.389 -13.212 27.506 1.00 17.99 106 ALA B O 1
ATOM 2997 N N . ASP B 2 106 ? 33.678 -12.576 29.235 1.00 17.57 107 ASP B N 1
ATOM 2998 C CA . ASP B 2 106 ? 32.818 -11.446 29.616 1.00 17.28 107 ASP B CA 1
ATOM 2999 C C . ASP B 2 106 ? 32.576 -10.473 28.447 1.00 16.82 107 ASP B C 1
ATOM 3000 O O . ASP B 2 106 ? 31.430 -10.093 28.181 1.00 17.02 107 ASP B O 1
ATOM 3005 N N . PHE B 2 107 ? 33.652 -10.058 27.773 1.00 15.96 108 PHE B N 1
ATOM 3006 C CA . PHE B 2 107 ? 33.549 -9.070 26.698 1.00 15.59 108 PHE B CA 1
ATOM 3007 C C . PHE B 2 107 ? 32.536 -9.525 25.650 1.00 15.62 108 PHE B C 1
ATOM 3008 O O . PHE B 2 107 ? 31.659 -8.756 25.258 1.00 15.21 108 PHE B O 1
ATOM 3016 N N . ALA B 2 108 ? 32.669 -10.776 25.203 1.00 15.83 109 ALA B N 1
ATOM 3017 C CA . ALA B 2 108 ? 31.779 -11.321 24.175 1.00 16.37 109 ALA B CA 1
ATOM 3018 C C . ALA B 2 108 ? 30.319 -11.434 24.644 1.00 16.93 109 ALA B C 1
ATOM 3019 O O . ALA B 2 108 ? 29.400 -11.205 23.847 1.00 17.04 109 ALA B O 1
ATOM 3021 N N . GLU B 2 109 ? 30.116 -11.785 25.917 1.00 17.14 110 GLU B N 1
ATOM 3022 C CA . GLU B 2 109 ? 28.764 -11.845 26.510 1.00 18.17 110 GLU B CA 1
ATOM 3023 C C . GLU B 2 109 ? 28.121 -10.463 26.584 1.00 17.54 110 GLU B C 1
ATOM 3024 O O . GLU B 2 109 ? 26.925 -10.314 26.329 1.00 17.64 110 GLU B O 1
ATOM 3030 N N . TRP B 2 110 ? 28.913 -9.463 26.959 1.00 16.80 111 TRP B N 1
ATOM 3031 C CA . TRP B 2 110 ? 28.453 -8.081 26.929 1.00 16.59 111 TRP B CA 1
ATOM 3032 C C . TRP B 2 110 ? 27.969 -7.702 25.543 1.00 16.50 111 TRP B C 1
ATOM 3033 O O . TRP B 2 110 ? 26.894 -7.124 25.398 1.00 16.34 111 TRP B O 1
ATOM 3044 N N . MET B 2 111 ? 28.755 -8.035 24.520 1.00 16.54 112 MET B N 1
ATOM 3045 C CA . MET B 2 111 ? 28.388 -7.702 23.140 1.00 17.36 112 MET B CA 1
ATOM 3046 C C . MET B 2 111 ? 27.159 -8.471 22.662 1.00 17.90 112 MET B C 1
ATOM 3047 O O . MET B 2 111 ? 26.329 -7.924 21.939 1.00 18.10 112 MET B O 1
ATOM 3052 N N . LYS B 2 112 ? 27.038 -9.738 23.059 1.00 18.31 113 LYS B N 1
ATOM 3053 C CA . LYS B 2 112 ? 25.809 -10.479 22.777 1.00 19.26 113 LYS B CA 1
ATOM 3054 C C . LYS B 2 112 ? 24.597 -9.774 23.382 1.00 19.37 113 LYS B C 1
ATOM 3055 O O . LYS B 2 112 ? 23.589 -9.583 22.698 1.00 19.58 113 LYS B O 1
ATOM 3061 N N . ASP B 2 113 ? 24.705 -9.371 24.648 1.00 18.99 114 ASP B N 1
ATOM 3062 C CA . ASP B 2 113 ? 23.633 -8.595 25.300 1.00 19.37 114 ASP B CA 1
ATOM 3063 C C . ASP B 2 113 ? 23.281 -7.301 24.528 1.00 18.73 114 ASP B C 1
ATOM 3064 O O . ASP B 2 113 ? 22.109 -6.958 24.391 1.00 19.35 114 ASP B O 1
ATOM 3069 N N . VAL B 2 114 ? 24.296 -6.582 24.044 1.00 17.77 115 VAL B N 1
ATOM 3070 C CA . VAL B 2 114 ? 24.065 -5.386 23.206 1.00 17.28 115 VAL B CA 1
ATOM 3071 C C . VAL B 2 114 ? 23.254 -5.764 21.952 1.00 17.38 115 VAL B C 1
ATOM 3072 O O . VAL B 2 114 ? 22.239 -5.125 21.648 1.00 17.38 115 VAL B O 1
ATOM 3076 N N . PHE B 2 115 ? 23.701 -6.812 21.255 1.00 17.12 116 PHE B N 1
ATOM 3077 C CA . PHE B 2 115 ? 23.017 -7.340 20.061 1.00 17.60 116 PHE B CA 1
ATOM 3078 C C . PHE B 2 115 ? 21.554 -7.710 20.356 1.00 18.55 116 PHE B C 1
ATOM 3079 O O . PHE B 2 115 ? 20.638 -7.297 19.633 1.00 18.82 116 PHE B O 1
ATOM 3087 N N . ASP B 2 116 ? 21.340 -8.480 21.422 1.00 19.04 117 ASP B N 1
ATOM 3088 C CA . ASP B 2 116 ? 19.991 -8.885 21.816 1.00 20.16 117 ASP B CA 1
ATOM 3089 C C . ASP B 2 116 ? 19.093 -7.690 22.135 1.00 20.59 117 ASP B C 1
ATOM 3090 O O . ASP B 2 116 ? 17.968 -7.613 21.633 1.00 21.34 117 ASP B O 1
ATOM 3095 N N . SER B 2 117 ? 19.594 -6.747 22.934 1.00 20.32 118 SER B N 1
ATOM 3096 C CA . SER B 2 117 ? 18.790 -5.582 23.324 1.00 20.94 118 SER B CA 1
ATOM 3097 C C . SER B 2 117 ? 18.458 -4.675 22.139 1.00 20.83 118 SER B C 1
ATOM 3098 O O . SER B 2 117 ? 17.462 -3.966 22.166 1.00 21.24 118 SER B O 1
ATOM 3101 N N . LEU B 2 118 ? 19.296 -4.712 21.108 1.00 20.30 119 LEU B N 1
ATOM 3102 C CA . LEU B 2 118 ? 19.048 -3.991 19.863 1.00 20.68 119 LEU B CA 1
ATOM 3103 C C . LEU B 2 118 ? 18.218 -4.845 18.896 1.00 21.63 119 LEU B C 1
ATOM 3104 O O . LEU B 2 118 ? 17.769 -4.354 17.861 1.00 21.80 119 LEU B O 1
ATOM 3109 N N . GLY B 2 119 ? 18.029 -6.121 19.240 1.00 22.26 120 GLY B N 1
ATOM 3110 C CA . GLY B 2 119 ? 17.211 -7.034 18.445 1.00 23.27 120 GLY B CA 1
ATOM 3111 C C . GLY B 2 119 ? 17.896 -7.518 17.177 1.00 23.49 120 GLY B C 1
ATOM 3112 O O . GLY B 2 119 ? 17.225 -7.912 16.226 1.00 24.36 120 GLY B O 1
ATOM 3113 N N . LEU B 2 120 ? 19.229 -7.512 17.174 1.00 22.81 121 LEU B N 1
ATOM 3114 C CA . LEU B 2 120 ? 20.023 -7.924 16.014 1.00 22.77 121 LEU B CA 1
ATOM 3115 C C . LEU B 2 120 ? 20.424 -9.398 16.078 1.00 23.22 121 LEU B C 1
ATOM 3116 O O . LEU B 2 120 ? 20.873 -9.883 17.122 1.00 23.00 121 LEU B O 1
ATOM 3121 N N . GLU B 2 121 ? 20.253 -10.106 14.963 1.00 23.96 122 GLU B N 1
ATOM 3122 C CA . GLU B 2 121 ? 20.754 -11.472 14.835 1.00 24.38 122 GLU B CA 1
ATOM 3123 C C . GLU B 2 121 ? 22.235 -11.465 14.448 1.00 23.19 122 GLU B C 1
ATOM 3124 O O . GLU B 2 121 ? 23.057 -12.165 15.064 1.00 22.68 122 GLU B O 1
ATOM 3130 N N . THR B 2 122 ? 22.565 -10.687 13.413 1.00 21.92 123 THR B N 1
ATOM 3131 C CA . THR B 2 122 ? 23.945 -10.507 12.967 1.00 20.59 123 THR B CA 1
ATOM 3132 C C . THR B 2 122 ? 24.214 -9.020 12.699 1.00 19.92 123 THR B C 1
ATOM 3133 O O . THR B 2 122 ? 23.286 -8.196 12.718 1.00 19.87 123 THR B O 1
ATOM 3137 N N . ALA B 2 123 ? 25.479 -8.679 12.446 1.00 19.04 124 ALA B N 1
ATOM 3138 C CA . ALA B 2 123 ? 25.868 -7.302 12.144 1.00 18.52 124 ALA B CA 1
ATOM 3139 C C . ALA B 2 123 ? 27.288 -7.253 11.625 1.00 18.05 124 ALA B C 1
ATOM 3140 O O . ALA B 2 123 ? 28.095 -8.138 11.926 1.00 17.55 124 ALA B O 1
ATOM 3142 N N . HIS B 2 124 ? 27.587 -6.200 10.867 1.00 17.80 125 HIS B N 1
ATOM 3143 C CA . HIS B 2 124 ? 28.963 -5.815 10.615 1.00 17.62 125 HIS B CA 1
ATOM 3144 C C . HIS B 2 124 ? 29.488 -5.147 11.857 1.00 16.77 125 HIS B C 1
ATOM 3145 O O . HIS B 2 124 ? 28.728 -4.563 12.624 1.00 16.64 125 HIS B O 1
ATOM 3152 N N . LEU B 2 125 ? 30.796 -5.214 12.054 1.00 16.16 126 LEU B N 1
ATOM 3153 C CA . LEU B 2 125 ? 31.439 -4.498 13.146 1.00 15.57 126 LEU B CA 1
ATOM 3154 C C . LEU B 2 125 ? 32.668 -3.763 12.630 1.00 15.38 126 LEU B C 1
ATOM 3155 O O . LEU B 2 125 ? 33.390 -4.270 11.752 1.00 15.52 126 LEU B O 1
ATOM 3160 N N . ALA B 2 126 ? 32.905 -2.572 13.173 1.00 14.98 127 ALA B N 1
ATOM 3161 C CA . ALA B 2 126 ? 34.123 -1.817 12.870 1.00 14.74 127 ALA B CA 1
ATOM 3162 C C . ALA B 2 126 ? 34.624 -1.173 14.150 1.00 14.48 127 ALA B C 1
ATOM 3163 O O . ALA B 2 126 ? 33.832 -0.693 14.968 1.00 14.24 127 ALA B O 1
ATOM 3165 N N . GLY B 2 127 ? 35.937 -1.184 14.344 1.00 14.32 128 GLY B N 1
ATOM 3166 C CA . GLY B 2 127 ? 36.481 -0.658 15.585 1.00 14.28 128 GLY B CA 1
ATOM 3167 C C . GLY B 2 127 ? 37.935 -0.268 15.521 1.00 14.30 128 GLY B C 1
ATOM 3168 O O . GLY B 2 127 ? 38.690 -0.734 14.654 1.00 14.30 128 GLY B O 1
ATOM 3169 N N . LEU B 2 128 ? 38.319 0.584 16.465 1.00 14.01 129 LEU B N 1
ATOM 3170 C CA . LEU B 2 128 ? 39.680 1.069 16.542 1.00 14.08 129 LEU B CA 1
ATOM 3171 C C . LEU B 2 128 ? 40.285 0.677 17.879 1.00 13.90 129 LEU B C 1
ATOM 3172 O O . LEU B 2 128 ? 39.627 0.765 18.920 1.00 13.72 129 LEU B O 1
ATOM 3177 N N . SER B 2 129 ? 41.536 0.237 17.845 1.00 13.88 130 SER B N 1
ATOM 3178 C CA . SER B 2 129 ? 42.305 0.016 19.064 1.00 14.03 130 SER B CA 1
ATOM 3179 C C . SER B 2 129 ? 41.589 -0.955 20.010 1.00 13.69 130 SER B C 1
ATOM 3180 O O . SER B 2 129 ? 41.351 -2.094 19.631 1.00 13.64 130 SER B O 1
ATOM 3183 N N . LEU B 2 130 ? 41.229 -0.513 21.217 1.00 13.54 131 LEU B N 1
ATOM 3184 C CA . LEU B 2 130 ? 40.408 -1.340 22.126 1.00 13.32 131 LEU B CA 1
ATOM 3185 C C . LEU B 2 130 ? 39.165 -1.958 21.462 1.00 13.01 131 LEU B C 1
ATOM 3186 O O . LEU B 2 130 ? 38.897 -3.144 21.624 1.00 13.15 131 LEU B O 1
ATOM 3191 N N . GLY B 2 131 ? 38.402 -1.167 20.716 1.00 12.98 132 GLY B N 1
ATOM 3192 C CA . GLY B 2 131 ? 37.207 -1.696 20.061 1.00 12.77 132 GLY B CA 1
ATOM 3193 C C . GLY B 2 131 ? 37.560 -2.713 18.989 1.00 12.86 132 GLY B C 1
ATOM 3194 O O . GLY B 2 131 ? 36.822 -3.674 18.757 1.00 12.85 132 GLY B O 1
ATOM 3195 N N . GLY B 2 132 ? 38.691 -2.487 18.321 1.00 12.92 133 GLY B N 1
ATOM 3196 C CA . GLY B 2 132 ? 39.232 -3.454 17.372 1.00 13.12 133 GLY B CA 1
ATOM 3197 C C . GLY B 2 132 ? 39.534 -4.806 18.012 1.00 13.18 133 GLY B C 1
ATOM 3198 O O . GLY B 2 132 ? 39.218 -5.853 17.432 1.00 13.28 133 GLY B O 1
ATOM 3199 N N . SER B 2 133 ? 40.132 -4.791 19.204 1.00 13.10 134 SER B N 1
ATOM 3200 C CA . SER B 2 133 ? 40.424 -6.042 19.928 1.00 13.26 134 SER B CA 1
ATOM 3201 C C . SER B 2 133 ? 39.152 -6.699 20.432 1.00 12.88 134 SER B C 1
ATOM 3202 O O . SER B 2 133 ? 39.057 -7.908 20.433 1.00 13.15 134 SER B O 1
ATOM 3205 N N . HIS B 2 134 ? 38.170 -5.900 20.848 1.00 12.86 135 HIS B N 1
ATOM 3206 C CA . HIS B 2 134 ? 36.824 -6.440 21.144 1.00 12.71 135 HIS B CA 1
ATOM 3207 C C . HIS B 2 134 ? 36.244 -7.177 19.965 1.00 12.64 135 HIS B C 1
ATOM 3208 O O . HIS B 2 134 ? 35.644 -8.237 20.109 1.00 12.62 135 HIS B O 1
ATOM 3215 N N . ILE B 2 135 ? 36.425 -6.612 18.775 1.00 12.47 136 ILE B N 1
ATOM 3216 C CA . ILE B 2 135 ? 35.869 -7.208 17.563 1.00 12.62 136 ILE B CA 1
ATOM 3217 C C . ILE B 2 135 ? 36.523 -8.553 17.224 1.00 12.93 136 ILE B C 1
ATOM 3218 O O . ILE B 2 135 ? 35.812 -9.510 16.898 1.00 13.26 136 ILE B O 1
ATOM 3223 N N . VAL B 2 136 ? 37.853 -8.630 17.317 1.00 12.89 137 VAL B N 1
ATOM 3224 C CA . VAL B 2 136 ? 38.569 -9.886 17.064 1.00 13.45 137 VAL B CA 1
ATOM 3225 C C . VAL B 2 136 ? 38.104 -10.956 18.051 1.00 13.81 137 VAL B C 1
ATOM 3226 O O . VAL B 2 136 ? 37.810 -12.095 17.659 1.00 14.07 137 VAL B O 1
ATOM 3230 N N . ASN B 2 137 ? 38.031 -10.576 19.325 1.00 13.91 138 ASN B N 1
ATOM 3231 C CA . ASN B 2 137 ? 37.525 -11.460 20.379 1.00 14.17 138 ASN B CA 1
ATOM 3232 C C . ASN B 2 137 ? 36.106 -11.946 20.082 1.00 14.52 138 ASN B C 1
ATOM 3233 O O . ASN B 2 137 ? 35.801 -13.128 20.267 1.00 14.81 138 ASN B O 1
ATOM 3238 N N . PHE B 2 138 ? 35.255 -11.029 19.615 1.00 14.45 139 PHE B N 1
ATOM 3239 C CA . PHE B 2 138 ? 33.839 -11.320 19.318 1.00 14.99 139 PHE B CA 1
ATOM 3240 C C . PHE B 2 138 ? 33.626 -12.271 18.132 1.00 15.68 139 PHE B C 1
ATOM 3241 O O . PHE B 2 138 ? 32.797 -13.178 18.202 1.00 16.07 139 PHE B O 1
ATOM 3249 N N . LEU B 2 139 ? 34.375 -12.073 17.049 1.00 15.70 140 LEU B N 1
ATOM 3250 C CA . LEU B 2 139 ? 34.226 -12.927 15.881 1.00 16.39 140 LEU B CA 1
ATOM 3251 C C . LEU B 2 139 ? 34.794 -14.325 16.145 1.00 17.14 140 LEU B C 1
ATOM 3252 O O . LEU B 2 139 ? 34.393 -15.298 15.494 1.00 18.14 140 LEU B O 1
ATOM 3257 N N . LEU B 2 140 ? 35.714 -14.422 17.108 1.00 17.22 141 LEU B N 1
ATOM 3258 C CA . LEU B 2 140 ? 36.239 -15.709 17.549 1.00 17.79 141 LEU B CA 1
ATOM 3259 C C . LEU B 2 140 ? 35.215 -16.462 18.370 1.00 18.55 141 LEU B C 1
ATOM 3260 O O . LEU B 2 140 ? 35.002 -17.657 18.170 1.00 19.71 141 LEU B O 1
ATOM 3265 N N . ARG B 2 141 ? 34.570 -15.757 19.289 1.00 18.37 142 ARG B N 1
ATOM 3266 C CA . ARG B 2 141 ? 33.655 -16.389 20.218 1.00 18.86 142 ARG B CA 1
ATOM 3267 C C . ARG B 2 141 ? 32.207 -16.430 19.714 1.00 18.88 142 ARG B C 1
ATOM 3268 O O . ARG B 2 141 ? 31.418 -17.238 20.179 1.00 19.79 142 ARG B O 1
ATOM 3276 N N . ALA B 2 142 ? 31.849 -15.550 18.788 1.00 18.23 143 ALA B N 1
ATOM 3277 C CA . ALA B 2 142 ? 30.469 -15.486 18.316 1.00 18.13 143 ALA B CA 1
ATOM 3278 C C . ALA B 2 142 ? 30.405 -15.272 16.809 1.00 18.03 143 ALA B C 1
ATOM 3279 O O . ALA B 2 142 ? 29.759 -14.319 16.347 1.00 17.74 143 ALA B O 1
ATOM 3281 N N . PRO B 2 143 ? 31.063 -16.162 16.027 1.00 18.15 144 PRO B N 1
ATOM 3282 C CA . PRO B 2 143 ? 31.142 -15.902 14.587 1.00 18.20 144 PRO B CA 1
ATOM 3283 C C . PRO B 2 143 ? 29.761 -15.832 13.966 1.00 18.87 144 PRO B C 1
ATOM 3284 O O . PRO B 2 143 ? 29.553 -15.089 13.012 1.00 18.74 144 PRO B O 1
ATOM 3288 N N . GLU B 2 144 ? 28.815 -16.581 14.538 1.00 19.74 145 GLU B N 1
ATOM 3289 C CA . GLU B 2 144 ? 27.451 -16.658 14.011 1.00 20.63 145 GLU B CA 1
ATOM 3290 C C . GLU B 2 144 ? 26.690 -15.322 14.116 1.00 20.30 145 GLU B C 1
ATOM 3291 O O . GLU B 2 144 ? 25.621 -15.169 13.519 1.00 20.54 145 GLU B O 1
ATOM 3297 N N . ARG B 2 145 ? 27.247 -14.370 14.878 1.00 19.60 146 ARG B N 1
ATOM 3298 C CA . ARG B 2 145 ? 26.654 -13.035 15.040 1.00 19.12 146 ARG B CA 1
ATOM 3299 C C . ARG B 2 145 ? 27.325 -11.990 14.155 1.00 18.50 146 ARG B C 1
ATOM 3300 O O . ARG B 2 145 ? 26.912 -10.839 14.130 1.00 18.38 146 ARG B O 1
ATOM 3308 N N . VAL B 2 146 ? 28.349 -12.398 13.418 1.00 18.46 147 VAL B N 1
ATOM 3309 C CA . VAL B 2 146 ? 29.161 -11.468 12.643 1.00 18.11 147 VAL B CA 1
ATOM 3310 C C . VAL B 2 146 ? 28.965 -11.646 11.139 1.00 18.98 147 VAL B C 1
ATOM 3311 O O . VAL B 2 146 ? 28.998 -12.772 10.627 1.00 19.50 147 VAL B O 1
ATOM 3315 N N . GLU B 2 147 ? 28.770 -10.525 10.443 1.00 18.99 148 GLU B N 1
ATOM 3316 C CA . GLU B 2 147 ? 28.809 -10.503 8.985 1.00 19.69 148 GLU B CA 1
ATOM 3317 C C . GLU B 2 147 ? 30.256 -10.315 8.531 1.00 19.23 148 GLU B C 1
ATOM 3318 O O . GLU B 2 147 ? 30.956 -11.295 8.303 1.00 19.69 148 GLU B O 1
ATOM 3324 N N . ARG B 2 148 ? 30.696 -9.064 8.426 1.00 18.62 149 ARG B N 1
ATOM 3325 C CA . ARG B 2 148 ? 32.084 -8.720 8.111 1.00 18.19 149 ARG B CA 1
ATOM 3326 C C . ARG B 2 148 ? 32.663 -7.852 9.227 1.00 17.08 149 ARG B C 1
ATOM 3327 O O . ARG B 2 148 ? 31.942 -7.071 9.845 1.00 17.10 149 ARG B O 1
ATOM 3335 N N . ALA B 2 149 ? 33.960 -7.988 9.481 1.00 16.19 150 ALA B N 1
ATOM 3336 C CA . ALA B 2 149 ? 34.602 -7.297 10.585 1.00 15.18 150 ALA B CA 1
ATOM 3337 C C . ALA B 2 149 ? 35.769 -6.436 10.130 1.00 14.77 150 ALA B C 1
ATOM 3338 O O . ALA B 2 149 ? 36.571 -6.868 9.305 1.00 15.09 150 ALA B O 1
ATOM 3340 N N . VAL B 2 150 ? 35.859 -5.233 10.694 1.00 14.05 151 VAL B N 1
ATOM 3341 C CA . VAL B 2 150 ? 36.905 -4.268 10.372 1.00 14.04 151 VAL B CA 1
ATOM 3342 C C . VAL B 2 150 ? 37.682 -3.952 11.647 1.00 13.68 151 VAL B C 1
ATOM 3343 O O . VAL B 2 150 ? 37.103 -3.531 12.654 1.00 13.68 151 VAL B O 1
ATOM 3347 N N . VAL B 2 151 ? 38.991 -4.173 11.605 1.00 13.65 152 VAL B N 1
ATOM 3348 C CA . VAL B 2 151 ? 39.847 -3.988 12.772 1.00 13.37 152 VAL B CA 1
ATOM 3349 C C . VAL B 2 151 ? 40.918 -2.954 12.422 1.00 13.42 152 VAL B C 1
ATOM 3350 O O . VAL B 2 151 ? 41.772 -3.204 11.570 1.00 13.89 152 VAL B O 1
ATOM 3354 N N . ILE B 2 152 ? 40.854 -1.798 13.074 1.00 13.15 153 ILE B N 1
ATOM 3355 C CA . ILE B 2 152 ? 41.797 -0.698 12.823 1.00 13.40 153 ILE B CA 1
ATOM 3356 C C . ILE B 2 152 ? 42.666 -0.438 14.046 1.00 13.38 153 ILE B C 1
ATOM 3357 O O . ILE B 2 152 ? 42.156 -0.219 15.149 1.00 12.79 153 ILE B O 1
ATOM 3362 N N . SER B 2 153 ? 43.980 -0.473 13.835 1.00 13.86 154 SER B N 1
ATOM 3363 C CA . SER B 2 153 ? 44.965 -0.174 14.874 1.00 14.07 154 SER B CA 1
ATOM 3364 C C . SER B 2 153 ? 44.616 -0.877 16.185 1.00 13.98 154 SER B C 1
ATOM 3365 O O . SER B 2 153 ? 44.460 -0.225 17.222 1.00 13.85 154 SER B O 1
ATOM 3368 N N . PRO B 2 154 ? 44.463 -2.215 16.135 1.00 14.15 155 PRO B N 1
ATOM 3369 C CA . PRO B 2 154 ? 44.027 -2.969 17.318 1.00 14.02 155 PRO B CA 1
ATOM 3370 C C . PRO B 2 154 ? 45.000 -2.796 18.490 1.00 14.39 155 PRO B C 1
ATOM 3371 O O . PRO B 2 154 ? 46.219 -2.676 18.280 1.00 14.80 155 PRO B O 1
ATOM 3375 N N . ALA B 2 155 ? 44.453 -2.733 19.705 1.00 14.65 156 ALA B N 1
ATOM 3376 C CA . ALA B 2 155 ? 45.257 -2.735 20.918 1.00 15.24 156 ALA B CA 1
ATOM 3377 C C . ALA B 2 155 ? 45.794 -4.157 21.091 1.00 15.97 156 ALA B C 1
ATOM 3378 O O . ALA B 2 155 ? 45.061 -5.050 21.555 1.00 15.94 156 ALA B O 1
ATOM 3380 N N . GLU B 2 156 ? 47.060 -4.357 20.703 1.00 16.25 157 GLU B N 1
ATOM 3381 C CA . GLU B 2 156 ? 47.677 -5.689 20.642 1.00 16.93 157 GLU B CA 1
ATOM 3382 C C . GLU B 2 156 ? 46.958 -6.615 19.662 1.00 16.61 157 GLU B C 1
ATOM 3383 O O . GLU B 2 156 ? 46.900 -6.311 18.468 1.00 16.95 157 GLU B O 1
ATOM 3389 N N . ALA B 2 157 ? 46.426 -7.733 20.162 1.00 16.47 158 ALA B N 1
ATOM 3390 C CA . ALA B 2 157 ? 45.709 -8.735 19.349 1.00 16.14 158 ALA B CA 1
ATOM 3391 C C . ALA B 2 157 ? 46.588 -9.529 18.374 1.00 16.80 158 ALA B C 1
ATOM 3392 O O . ALA B 2 157 ? 46.579 -10.759 18.400 1.00 16.94 158 ALA B O 1
ATOM 3394 N N . PHE B 2 158 ? 47.333 -8.830 17.514 1.00 16.90 159 PHE B N 1
ATOM 3395 C CA . PHE B 2 158 ? 48.203 -9.486 16.540 1.00 17.46 159 PHE B CA 1
ATOM 3396 C C . PHE B 2 158 ? 49.692 -9.489 16.905 1.00 18.26 159 PHE B C 1
ATOM 3397 O O . PHE B 2 158 ? 50.442 -10.346 16.423 1.00 18.93 159 PHE B O 1
ATOM 3405 N N . ILE B 2 159 ? 50.104 -8.534 17.746 1.00 18.02 160 ILE B N 1
ATOM 3406 C CA . ILE B 2 159 ? 51.472 -8.433 18.247 1.00 18.75 160 ILE B CA 1
ATOM 3407 C C . ILE B 2 159 ? 51.502 -7.666 19.586 1.00 18.66 160 ILE B C 1
ATOM 3408 O O . ILE B 2 159 ? 50.586 -6.877 19.879 1.00 17.97 160 ILE B O 1
ATOM 3413 N N . SER B 2 160 ? 52.556 -7.911 20.377 1.00 19.25 161 SER B N 1
ATOM 3414 C CA . SER B 2 160 ? 52.756 -7.313 21.705 1.00 19.31 161 SER B CA 1
ATOM 3415 C C . SER B 2 160 ? 53.029 -5.816 21.652 1.00 19.26 161 SER B C 1
ATOM 3416 O O . SER B 2 160 ? 53.677 -5.331 20.713 1.00 19.36 161 SER B O 1
ATOM 3419 N N . PHE B 2 161 ? 52.575 -5.096 22.675 1.00 18.87 162 PHE B N 1
ATOM 3420 C CA . PHE B 2 161 ? 52.908 -3.678 22.819 1.00 19.33 162 PHE B CA 1
ATOM 3421 C C . PHE B 2 161 ? 54.414 -3.487 22.998 1.00 20.47 162 PHE B C 1
ATOM 3422 O O . PHE B 2 161 ? 55.097 -4.373 23.542 1.00 21.03 162 PHE B O 1
ATOM 3430 N N . HIS B 2 162 ? 54.928 -2.339 22.553 1.00 20.89 163 HIS B N 1
ATOM 3431 C CA . HIS B 2 162 ? 56.196 -1.828 23.098 1.00 22.32 163 HIS B CA 1
ATOM 3432 C C . HIS B 2 162 ? 56.008 -1.684 24.579 1.00 22.65 163 HIS B C 1
ATOM 3433 O O . HIS B 2 162 ? 54.938 -1.279 25.012 1.00 21.55 163 HIS B O 1
ATOM 3440 N N . PRO B 2 163 ? 57.044 -2.009 25.378 1.00 24.47 164 PRO B N 1
ATOM 3441 C CA . PRO B 2 163 ? 57.015 -1.785 26.831 1.00 25.13 164 PRO B CA 1
ATOM 3442 C C . PRO B 2 163 ? 56.542 -0.372 27.210 1.00 25.61 164 PRO B C 1
ATOM 3443 O O . PRO B 2 163 ? 55.754 -0.230 28.143 1.00 25.55 164 PRO B O 1
ATOM 3447 N N . ASP B 2 164 ? 57.015 0.644 26.479 1.00 26.59 165 ASP B N 1
ATOM 3448 C CA . ASP B 2 164 ? 56.553 2.046 26.589 1.00 27.01 165 ASP B CA 1
ATOM 3449 C C . ASP B 2 164 ? 55.063 2.227 26.875 1.00 25.52 165 ASP B C 1
ATOM 3450 O O . ASP B 2 164 ? 54.681 3.043 27.722 1.00 25.06 165 ASP B O 1
ATOM 3455 N N . VAL B 2 165 ? 54.231 1.479 26.144 1.00 24.09 166 VAL B N 1
ATOM 3456 C CA . VAL B 2 165 ? 52.770 1.602 26.230 1.00 22.59 166 VAL B CA 1
ATOM 3457 C C . VAL B 2 165 ? 52.287 1.547 27.682 1.00 22.61 166 VAL B C 1
ATOM 3458 O O . VAL B 2 165 ? 51.422 2.331 28.109 1.00 22.00 166 VAL B O 1
ATOM 3462 N N . TYR B 2 166 ? 52.868 0.621 28.437 1.00 22.98 167 TYR B N 1
ATOM 3463 C CA . TYR B 2 166 ? 52.512 0.442 29.834 1.00 23.27 167 TYR B CA 1
ATOM 3464 C C . TYR B 2 166 ? 52.819 1.667 30.690 1.00 23.66 167 TYR B C 1
ATOM 3465 O O . TYR B 2 166 ? 52.064 1.975 31.599 1.00 23.73 167 TYR B O 1
ATOM 3474 N N . LYS B 2 167 ? 53.890 2.392 30.378 1.00 24.47 168 LYS B N 1
ATOM 3475 C CA . LYS B 2 167 ? 54.188 3.606 31.128 1.00 25.14 168 LYS B CA 1
ATOM 3476 C C . LYS B 2 167 ? 53.137 4.697 30.864 1.00 24.71 168 LYS B C 1
ATOM 3477 O O . LYS B 2 167 ? 52.627 5.317 31.806 1.00 24.93 168 LYS B O 1
ATOM 3483 N N . TYR B 2 168 ? 52.806 4.919 29.596 1.00 23.84 169 TYR B N 1
ATOM 3484 C CA . TYR B 2 168 ? 51.741 5.861 29.246 1.00 23.54 169 TYR B CA 1
ATOM 3485 C C . TYR B 2 168 ? 50.401 5.501 29.902 1.00 22.95 169 TYR B C 1
ATOM 3486 O O . TYR B 2 168 ? 49.711 6.379 30.429 1.00 23.01 169 TYR B O 1
ATOM 3495 N N . ALA B 2 169 ? 50.043 4.215 29.879 1.00 22.55 170 ALA B N 1
ATOM 3496 C CA . ALA B 2 169 ? 48.836 3.729 30.549 1.00 22.13 170 ALA B CA 1
ATOM 3497 C C . ALA B 2 169 ? 48.871 4.043 32.054 1.00 22.83 170 ALA B C 1
ATOM 3498 O O . ALA B 2 169 ? 47.900 4.562 32.600 1.00 23.24 170 ALA B O 1
ATOM 3500 N N . ALA B 2 170 ? 50.004 3.772 32.701 1.00 23.30 171 ALA B N 1
ATOM 3501 C CA . ALA B 2 170 ? 50.156 3.956 34.150 1.00 23.98 171 ALA B CA 1
ATOM 3502 C C . ALA B 2 170 ? 50.050 5.411 34.597 1.00 24.63 171 ALA B C 1
ATOM 3503 O O . ALA B 2 170 ? 49.643 5.697 35.725 1.00 24.92 171 ALA B O 1
ATOM 3505 N N . GLU B 2 171 ? 50.416 6.329 33.705 1.00 24.63 172 GLU B N 1
ATOM 3506 C CA . GLU B 2 171 ? 50.408 7.754 34.023 1.00 25.02 172 GLU B CA 1
ATOM 3507 C C . GLU B 2 171 ? 49.069 8.452 33.739 1.00 24.18 172 GLU B C 1
ATOM 3508 O O . GLU B 2 171 ? 48.963 9.675 33.841 1.00 24.85 172 GLU B O 1
ATOM 3514 N N . LEU B 2 172 ? 48.042 7.666 33.438 1.00 22.96 173 LEU B N 1
ATOM 3515 C CA . LEU B 2 172 ? 46.702 8.196 33.185 1.00 22.66 173 LEU B CA 1
ATOM 3516 C C . LEU B 2 172 ? 45.949 8.428 34.500 1.00 23.18 173 LEU B C 1
ATOM 3517 O O . LEU B 2 172 ? 44.912 7.814 34.773 1.00 22.57 173 LEU B O 1
ATOM 3522 N N . THR B 2 173 ? 46.481 9.344 35.303 1.00 24.51 174 THR B N 1
ATOM 3523 C CA . THR B 2 173 ? 45.956 9.595 36.639 1.00 25.39 174 THR B CA 1
ATOM 3524 C C . THR B 2 173 ? 45.448 11.017 36.794 1.00 26.04 174 THR B C 1
ATOM 3525 O O . THR B 2 173 ? 44.826 11.351 37.803 1.00 26.88 174 THR B O 1
ATOM 3529 N N . GLY B 2 174 ? 45.722 11.845 35.788 1.00 25.95 175 GLY B N 1
ATOM 3530 C CA . GLY B 2 174 ? 45.373 13.271 35.801 1.00 26.42 175 GLY B CA 1
ATOM 3531 C C . GLY B 2 174 ? 45.562 13.880 34.419 1.00 26.19 175 GLY B C 1
ATOM 3532 O O . GLY B 2 174 ? 45.883 13.168 33.464 1.00 25.01 175 GLY B O 1
ATOM 3533 N N . ALA B 2 175 ? 45.373 15.195 34.317 1.00 32.58 176 ALA B N 1
ATOM 3534 C CA . ALA B 2 175 ? 45.439 15.900 33.033 1.00 30.87 176 ALA B CA 1
ATOM 3535 C C . ALA B 2 175 ? 46.802 15.787 32.368 1.00 29.67 176 ALA B C 1
ATOM 3536 O O . ALA B 2 175 ? 46.883 15.610 31.158 1.00 28.32 176 ALA B O 1
ATOM 3538 N N . ARG B 2 176 ? 47.864 15.897 33.161 1.00 31.41 177 ARG B N 1
ATOM 3539 C CA . ARG B 2 176 ? 49.226 15.895 32.639 1.00 31.11 177 ARG B CA 1
ATOM 3540 C C . ARG B 2 176 ? 49.563 14.565 31.968 1.00 29.16 177 ARG B C 1
ATOM 3541 O O . ARG B 2 176 ? 50.156 14.543 30.881 1.00 28.02 177 ARG B O 1
ATOM 3549 N N . GLY B 2 177 ? 49.165 13.465 32.605 1.00 28.91 178 GLY B N 1
ATOM 3550 C CA . GLY B 2 177 ? 49.311 12.137 32.012 1.00 27.55 178 GLY B CA 1
ATOM 3551 C C . GLY B 2 177 ? 48.495 11.967 30.737 1.00 25.57 178 GLY B C 1
ATOM 3552 O O . GLY B 2 177 ? 48.970 11.377 29.759 1.00 24.27 178 GLY B O 1
ATOM 3553 N N . ALA B 2 178 ? 47.275 12.502 30.739 1.00 25.25 179 ALA B N 1
ATOM 3554 C CA . ALA B 2 178 ? 46.394 12.417 29.572 1.00 24.32 179 ALA B CA 1
ATOM 3555 C C . ALA B 2 178 ? 46.979 13.137 28.345 1.00 23.45 179 ALA B C 1
ATOM 3556 O O . ALA B 2 178 ? 46.938 12.615 27.220 1.00 22.20 179 ALA B O 1
ATOM 3558 N N . GLU B 2 179 ? 47.544 14.323 28.566 1.00 24.06 180 GLU B N 1
ATOM 3559 C CA . GLU B 2 179 ? 48.145 15.088 27.477 1.00 24.27 180 GLU B CA 1
ATOM 3560 C C . GLU B 2 179 ? 49.420 14.430 26.970 1.00 24.52 180 GLU B C 1
ATOM 3561 O O . GLU B 2 179 ? 49.690 14.429 25.765 1.00 24.32 180 GLU B O 1
ATOM 3567 N N . SER B 2 180 ? 50.188 13.851 27.892 1.00 25.55 181 SER B N 1
ATOM 3568 C CA . SER B 2 180 ? 51.376 13.073 27.534 1.00 26.32 181 SER B CA 1
ATOM 3569 C C . SER B 2 180 ? 50.994 11.908 26.609 1.00 25.26 181 SER B C 1
ATOM 3570 O O . SER B 2 180 ? 51.644 11.663 25.594 1.00 25.47 181 SER B O 1
ATOM 3573 N N . TYR B 2 181 ? 49.916 11.220 26.959 1.00 24.81 182 TYR B N 1
ATOM 3574 C CA . TYR B 2 181 ? 49.424 10.086 26.187 1.00 24.73 182 TYR B CA 1
ATOM 3575 C C . TYR B 2 181 ? 49.012 10.525 24.789 1.00 22.89 182 TYR B C 1
ATOM 3576 O O . TYR B 2 181 ? 49.367 9.893 23.799 1.00 22.52 182 TYR B O 1
ATOM 3585 N N . ILE B 2 182 ? 48.256 11.615 24.735 1.00 21.95 183 ILE B N 1
ATOM 3586 C CA . ILE B 2 182 ? 47.736 12.159 23.484 1.00 21.13 183 ILE B CA 1
ATOM 3587 C C . ILE B 2 182 ? 48.857 12.593 22.552 1.00 21.23 183 ILE B C 1
ATOM 3588 O O . ILE B 2 182 ? 48.807 12.310 21.358 1.00 21.32 183 ILE B O 1
ATOM 3593 N N . LYS B 2 183 ? 49.863 13.272 23.102 1.00 21.89 184 LYS B N 1
ATOM 3594 C CA . LYS B 2 183 ? 50.979 13.779 22.307 1.00 23.48 184 LYS B CA 1
ATOM 3595 C C . LYS B 2 183 ? 51.738 12.604 21.695 1.00 24.45 184 LYS B C 1
ATOM 3596 O O . LYS B 2 183 ? 52.165 12.652 20.537 1.00 25.70 184 LYS B O 1
ATOM 3602 N N . TRP B 2 184 ? 51.865 11.534 22.475 1.00 24.21 185 TRP B N 1
ATOM 3603 C CA . TRP B 2 184 ? 52.559 10.334 22.039 1.00 25.40 185 TRP B CA 1
ATOM 3604 C C . TRP B 2 184 ? 51.770 9.571 21.009 1.00 25.35 185 TRP B C 1
ATOM 3605 O O . TRP B 2 184 ? 52.286 9.278 19.928 1.00 27.31 185 TRP B O 1
ATOM 3616 N N . ILE B 2 185 ? 50.506 9.277 21.308 1.00 24.03 186 ILE B N 1
ATOM 3617 C CA . ILE B 2 185 ? 49.672 8.468 20.416 1.00 24.97 186 ILE B CA 1
ATOM 3618 C C . ILE B 2 185 ? 49.290 9.137 19.073 1.00 25.00 186 ILE B C 1
ATOM 3619 O O . ILE B 2 185 ? 49.192 8.455 18.060 1.00 26.14 186 ILE B O 1
ATOM 3624 N N . THR B 2 186 ? 49.092 10.456 19.065 1.00 24.06 187 THR B N 1
ATOM 3625 C CA . THR B 2 186 ? 48.758 11.163 17.816 1.00 24.71 187 THR B CA 1
ATOM 3626 C C . THR B 2 186 ? 49.961 11.266 16.888 1.00 27.36 187 THR B C 1
ATOM 3627 O O . THR B 2 186 ? 49.809 11.153 15.683 1.00 29.44 187 THR B O 1
ATOM 3631 N N . GLY B 2 187 ? 51.149 11.471 17.459 1.00 28.94 188 GLY B N 1
ATOM 3632 C CA . GLY B 2 187 ? 52.372 11.694 16.684 1.00 32.57 188 GLY B CA 1
ATOM 3633 C C . GLY B 2 187 ? 52.521 13.154 16.291 1.00 34.29 188 GLY B C 1
ATOM 3634 O O . GLY B 2 187 ? 51.625 13.969 16.546 1.00 33.07 188 GLY B O 1
ATOM 3635 N N . ASP B 2 188 ? 53.638 13.489 15.653 1.00 37.80 189 ASP B N 1
ATOM 3636 C CA . ASP B 2 188 ? 53.978 14.886 15.348 1.00 39.90 189 ASP B CA 1
ATOM 3637 C C . ASP B 2 188 ? 53.177 15.565 14.233 1.00 39.50 189 ASP B C 1
ATOM 3638 O O . ASP B 2 188 ? 53.181 16.792 14.138 1.00 39.94 189 ASP B O 1
ATOM 3643 N N . SER B 2 189 ? 52.508 14.782 13.393 1.00 38.73 190 SER B N 1
ATOM 3644 C CA . SER B 2 189 ? 51.781 15.350 12.252 1.00 39.11 190 SER B CA 1
ATOM 3645 C C . SER B 2 189 ? 50.259 15.397 12.420 1.00 35.37 190 SER B C 1
ATOM 3646 O O . SER B 2 189 ? 49.549 15.877 11.530 1.00 36.35 190 SER B O 1
ATOM 3649 N N . TYR B 2 190 ? 49.753 14.914 13.552 1.00 31.15 191 TYR B N 1
ATOM 3650 C CA . TYR B 2 190 ? 48.318 14.963 13.791 1.00 27.80 191 TYR B CA 1
ATOM 3651 C C . TYR B 2 190 ? 47.964 15.598 15.123 1.00 25.20 191 TYR B C 1
ATOM 3652 O O . TYR B 2 190 ? 48.572 15.280 16.145 1.00 24.67 191 TYR B O 1
ATOM 3661 N N . ASP B 2 191 ? 46.977 16.491 15.099 1.00 23.71 192 ASP B N 1
ATOM 3662 C CA . ASP B 2 191 ? 46.374 17.043 16.312 1.00 21.62 192 ASP B CA 1
ATOM 3663 C C . ASP B 2 191 ? 44.912 16.663 16.325 1.00 20.34 192 ASP B C 1
ATOM 3664 O O . ASP B 2 191 ? 44.237 16.761 15.304 1.00 20.82 192 ASP B O 1
ATOM 3669 N N . LEU B 2 192 ? 44.414 16.246 17.483 1.00 19.02 193 LEU B N 1
ATOM 3670 C CA . LEU B 2 192 ? 42.991 15.973 17.640 1.00 18.69 193 LEU B CA 1
ATOM 3671 C C . LEU B 2 192 ? 42.239 17.284 17.449 1.00 18.92 193 LEU B C 1
ATOM 3672 O O . LEU B 2 192 ? 42.826 18.362 17.597 1.00 18.95 193 LEU B O 1
ATOM 3677 N N . HIS B 2 193 ? 40.956 17.195 17.102 1.00 19.36 194 HIS B N 1
ATOM 3678 C CA . HIS B 2 193 ? 40.069 18.346 17.235 1.00 19.82 194 HIS B CA 1
ATOM 3679 C C . HIS B 2 193 ? 40.113 18.787 18.685 1.00 19.36 194 HIS B C 1
ATOM 3680 O O . HIS B 2 193 ? 40.131 17.939 19.589 1.00 18.98 194 HIS B O 1
ATOM 3687 N N . PRO B 2 194 ? 40.149 20.110 18.932 1.00 19.93 195 PRO B N 1
ATOM 3688 C CA . PRO B 2 194 ? 40.205 20.629 20.313 1.00 20.29 195 PRO B CA 1
ATOM 3689 C C . PRO B 2 194 ? 39.132 20.055 21.248 1.00 20.94 195 PRO B C 1
ATOM 3690 O O . PRO B 2 194 ? 39.406 19.822 22.431 1.00 20.89 195 PRO B O 1
ATOM 3694 N N . LEU B 2 195 ? 37.928 19.828 20.723 1.00 20.04 196 LEU B N 1
ATOM 3695 C CA . LEU B 2 195 ? 36.838 19.241 21.521 1.00 19.81 196 LEU B CA 1
ATOM 3696 C C . LEU B 2 195 ? 37.128 17.808 21.972 1.00 18.75 196 LEU B C 1
ATOM 3697 O O . LEU B 2 195 ? 36.785 17.427 23.100 1.00 18.42 196 LEU B O 1
ATOM 3702 N N . LEU B 2 196 ? 37.762 17.019 21.103 1.00 18.69 197 LEU B N 1
ATOM 3703 C CA . LEU B 2 196 ? 38.162 15.653 21.465 1.00 18.16 197 LEU B CA 1
ATOM 3704 C C . LEU B 2 196 ? 39.319 15.651 22.453 1.00 17.99 197 LEU B C 1
ATOM 3705 O O . LEU B 2 196 ? 39.326 14.873 23.403 1.00 17.16 197 LEU B O 1
ATOM 3710 N N . GLN B 2 197 ? 40.275 16.544 22.218 1.00 19.03 198 GLN B N 1
ATOM 3711 C CA . GLN B 2 197 ? 41.362 16.816 23.144 1.00 19.81 198 GLN B CA 1
ATOM 3712 C C . GLN B 2 197 ? 40.828 17.114 24.550 1.00 20.09 198 GLN B C 1
ATOM 3713 O O . GLN B 2 197 ? 41.262 16.491 25.522 1.00 19.98 198 GLN B O 1
ATOM 3719 N N . ARG B 2 198 ? 39.873 18.036 24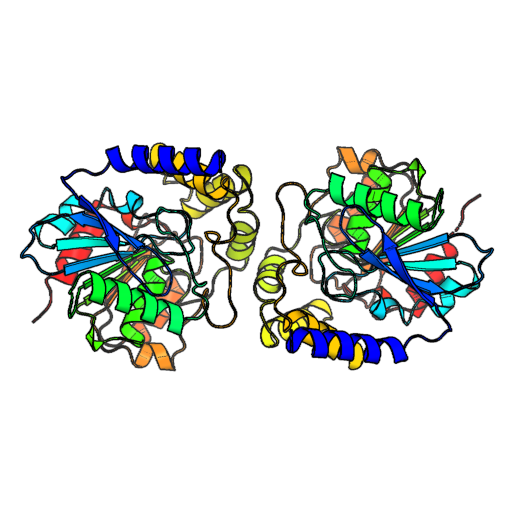.656 1.00 21.24 199 ARG B N 1
ATOM 3720 C CA . ARG B 2 198 ? 39.367 18.439 25.969 1.00 22.47 199 ARG B CA 1
ATOM 3721 C C . ARG B 2 198 ? 38.577 17.326 26.644 1.00 21.47 199 ARG B C 1
ATOM 3722 O O . ARG B 2 198 ? 38.700 17.129 27.854 1.00 21.74 199 ARG B O 1
ATOM 3730 N N . GLN B 2 199 ? 37.783 16.594 25.862 1.00 20.59 200 GLN B N 1
ATOM 3731 C CA . GLN B 2 199 ? 36.997 15.482 26.395 1.00 19.77 200 GLN B CA 1
ATOM 3732 C C . GLN B 2 199 ? 37.859 14.379 27.002 1.00 19.19 200 GLN B C 1
ATOM 3733 O O . GLN B 2 199 ? 37.615 13.942 28.139 1.00 19.14 200 GLN B O 1
ATOM 3739 N N . ILE B 2 200 ? 38.862 13.936 26.249 1.00 18.67 201 ILE B N 1
ATOM 3740 C CA . ILE B 2 200 ? 39.754 12.869 26.709 1.00 18.47 201 ILE B CA 1
ATOM 3741 C C . ILE B 2 200 ? 40.470 13.266 27.998 1.00 18.77 201 ILE B C 1
ATOM 3742 O O . ILE B 2 200 ? 40.516 12.479 28.945 1.00 18.78 201 ILE B O 1
ATOM 3747 N N . VAL B 2 201 ? 41.001 14.489 28.040 1.00 19.29 202 VAL B N 1
ATOM 3748 C CA . VAL B 2 201 ? 41.636 15.024 29.254 1.00 20.03 202 VAL B CA 1
ATOM 3749 C C . VAL B 2 201 ? 40.646 15.037 30.429 1.00 20.31 202 VAL B C 1
ATOM 3750 O O . VAL B 2 201 ? 40.945 14.497 31.503 1.00 20.70 202 VAL B O 1
ATOM 3754 N N . ALA B 2 202 ? 39.459 15.601 30.205 1.00 20.22 203 ALA B N 1
ATOM 3755 C CA . ALA B 2 202 ? 38.374 15.581 31.197 1.00 20.64 203 ALA B CA 1
ATOM 3756 C C . ALA B 2 202 ? 37.993 14.161 31.656 1.00 20.39 203 ALA B C 1
ATOM 3757 O O . ALA B 2 202 ? 37.602 13.962 32.813 1.00 21.15 203 ALA B O 1
ATOM 3759 N N . GLY B 2 203 ? 38.090 13.191 30.742 1.00 19.17 204 GLY B N 1
ATOM 3760 C CA . GLY B 2 203 ? 37.822 11.789 31.054 1.00 18.71 204 GLY B CA 1
ATOM 3761 C C . GLY B 2 203 ? 38.814 11.209 32.046 1.00 18.96 204 GLY B C 1
ATOM 3762 O O . GLY B 2 203 ? 38.430 10.617 33.050 1.00 19.18 204 GLY B O 1
ATOM 3763 N N . VAL B 2 204 ? 40.094 11.396 31.763 1.00 19.25 205 VAL B N 1
ATOM 3764 C CA . VAL B 2 204 ? 41.156 10.942 32.642 1.00 20.40 205 VAL B CA 1
ATOM 3765 C C . VAL B 2 204 ? 41.124 11.689 33.984 1.00 21.99 205 VAL B C 1
ATOM 3766 O O . VAL B 2 204 ? 41.401 11.103 35.025 1.00 22.88 205 VAL B O 1
ATOM 3770 N N . GLU B 2 205 ? 40.777 12.976 33.957 1.00 23.00 206 GLU B N 1
ATOM 3771 C CA . GLU B 2 205 ? 40.677 13.769 35.183 1.00 25.38 206 GLU B CA 1
ATOM 3772 C C . GLU B 2 205 ? 39.597 13.240 36.122 1.00 25.43 206 GLU B C 1
ATOM 3773 O O . GLU B 2 205 ? 39.735 13.320 37.336 1.00 26.70 206 GLU B O 1
ATOM 3779 N N . TRP B 2 206 ? 38.530 12.698 35.539 1.00 24.42 207 TRP B N 1
ATOM 3780 C CA . TRP B 2 206 ? 37.446 12.105 36.309 1.00 25.28 207 TRP B CA 1
ATOM 3781 C C . TRP B 2 206 ? 37.907 10.822 36.946 1.00 25.90 207 TRP B C 1
ATOM 3782 O O . TRP B 2 206 ? 38.184 9.838 36.261 1.00 24.77 207 TRP B O 1
ATOM 3793 N N . GLN B 2 207 ? 38.013 10.844 38.272 1.00 28.89 208 GLN B N 1
ATOM 3794 C CA . GLN B 2 207 ? 38.423 9.685 39.057 1.00 30.53 208 GLN B CA 1
ATOM 3795 C C . GLN B 2 207 ? 37.268 8.716 39.283 1.00 30.76 208 GLN B C 1
ATOM 3796 O O . GLN B 2 207 ? 36.482 8.877 40.223 1.00 32.38 208 GLN B O 1
ATOM 3802 N N . ASP B 2 208 ? 37.162 7.714 38.418 1.00 29.54 209 ASP B N 1
ATOM 3803 C CA . ASP B 2 208 ? 36.177 6.659 38.606 1.00 30.10 209 ASP B CA 1
ATOM 3804 C C . ASP B 2 208 ? 36.790 5.307 38.259 1.00 29.80 209 ASP B C 1
ATOM 3805 O O . ASP B 2 208 ? 37.089 5.034 37.089 1.00 28.64 209 ASP B O 1
ATOM 3810 N N . GLU B 2 209 ? 36.975 4.475 39.285 1.00 31.05 210 GLU B N 1
ATOM 3811 C CA . GLU B 2 209 ? 37.603 3.153 39.145 1.00 31.81 210 GLU B CA 1
ATOM 3812 C C . GLU B 2 209 ? 36.811 2.215 38.233 1.00 30.12 210 GLU B C 1
ATOM 3813 O O . GLU B 2 209 ? 37.404 1.427 37.486 1.00 30.10 210 GLU B O 1
ATOM 3819 N N . GLN B 2 210 ? 35.481 2.309 38.306 1.00 29.24 211 GLN B N 1
ATOM 3820 C CA . GLN B 2 210 ? 34.568 1.487 37.499 1.00 28.48 211 GLN B CA 1
ATOM 3821 C C . GLN B 2 210 ? 34.666 1.801 35.996 1.00 26.94 211 GLN B C 1
ATOM 3822 O O . GLN B 2 210 ? 34.315 0.976 35.161 1.00 26.97 211 GLN B O 1
ATOM 3828 N N . ARG B 2 211 ? 35.157 2.989 35.659 1.00 25.82 212 ARG B N 1
ATOM 3829 C CA . ARG B 2 211 ? 35.301 3.405 34.256 1.00 24.98 212 ARG B CA 1
ATOM 3830 C C . ARG B 2 211 ? 36.769 3.558 33.846 1.00 24.59 212 ARG B C 1
ATOM 3831 O O . ARG B 2 211 ? 37.082 4.162 32.815 1.00 24.32 212 ARG B O 1
ATOM 3839 N N . SER B 2 212 ? 37.664 2.988 34.651 1.00 26.04 213 SER B N 1
ATOM 3840 C CA . SER B 2 212 ? 39.099 3.049 34.384 1.00 26.80 213 SER B CA 1
ATOM 3841 C C . SER B 2 212 ? 39.593 1.731 33.828 1.00 28.13 213 SER B C 1
ATOM 3842 O O . SER B 2 212 ? 39.572 0.709 34.516 1.00 29.98 213 SER B O 1
ATOM 3845 N N . LEU B 2 213 ? 40.038 1.770 32.579 1.00 27.37 214 LEU B N 1
ATOM 3846 C CA . LEU B 2 213 ? 40.603 0.611 31.904 1.00 27.15 214 LEU B CA 1
ATOM 3847 C C . LEU B 2 213 ? 41.781 0.079 32.686 1.00 27.80 214 LEU B C 1
ATOM 3848 O O . LEU B 2 213 ? 42.591 0.852 33.197 1.00 28.64 214 LEU B O 1
ATOM 3853 N N . LYS B 2 214 ? 41.861 -1.243 32.769 1.00 28.07 215 LYS B N 1
ATOM 3854 C CA . LYS B 2 214 ? 42.796 -1.929 33.644 1.00 29.52 215 LYS B CA 1
ATOM 3855 C C . LYS B 2 214 ? 43.133 -3.307 33.068 1.00 28.04 215 LYS B C 1
ATOM 3856 O O . LYS B 2 214 ? 42.231 -4.034 32.652 1.00 28.21 215 LYS B O 1
ATOM 3862 N N . PRO B 2 215 ? 44.424 -3.678 33.053 1.00 27.34 216 PRO B N 1
ATOM 3863 C CA . PRO B 2 215 ? 44.786 -5.045 32.663 1.00 26.52 216 PRO B CA 1
ATOM 3864 C C . PRO B 2 215 ? 44.150 -6.070 33.606 1.00 26.77 216 PRO B C 1
ATOM 3865 O O . PRO B 2 215 ? 44.210 -5.913 34.826 1.00 26.76 216 PRO B O 1
ATOM 3869 N N . THR B 2 216 ? 43.514 -7.093 33.050 1.00 26.36 217 THR B N 1
ATOM 3870 C CA . THR B 2 216 ? 42.989 -8.175 33.884 1.00 27.08 217 THR B CA 1
ATOM 3871 C C . THR B 2 216 ? 43.560 -9.505 33.444 1.00 27.45 217 THR B C 1
ATOM 3872 O O . THR B 2 216 ? 43.955 -9.678 32.280 1.00 27.12 217 THR B O 1
ATOM 3876 N N . GLU B 2 217 ? 43.585 -10.432 34.397 1.00 28.37 218 GLU B N 1
ATOM 3877 C CA . GLU B 2 217 ? 44.118 -11.774 34.233 1.00 29.50 218 GLU B CA 1
ATOM 3878 C C . GLU B 2 217 ? 43.765 -12.420 32.881 1.00 28.34 218 GLU B C 1
ATOM 3879 O O . GLU B 2 217 ? 44.641 -12.647 32.037 1.00 28.68 218 GLU B O 1
ATOM 3885 N N . ASN B 2 218 ? 42.490 -12.690 32.657 1.00 26.78 219 ASN B N 1
ATOM 3886 C CA . ASN B 2 218 ? 42.097 -13.336 31.404 1.00 25.12 219 ASN B CA 1
ATOM 3887 C C . ASN B 2 218 ? 41.271 -12.414 30.511 1.00 23.06 219 ASN B C 1
ATOM 3888 O O . ASN B 2 218 ? 40.330 -12.852 29.851 1.00 22.91 219 ASN B O 1
ATOM 3893 N N . GLY B 2 219 ? 41.652 -11.134 30.502 1.00 21.99 220 GLY B N 1
ATOM 3894 C CA . GLY B 2 219 ? 41.021 -10.105 29.663 1.00 20.19 220 GLY B CA 1
ATOM 3895 C C . GLY B 2 219 ? 41.986 -9.466 28.671 1.00 19.14 220 GLY B C 1
ATOM 3896 O O . GLY B 2 219 ? 42.664 -10.152 27.897 1.00 18.67 220 GLY B O 1
ATOM 3897 N N . PHE B 2 220 ? 42.033 -8.139 28.681 1.00 18.61 221 PHE B N 1
ATOM 3898 C CA . PHE B 2 220 ? 42.971 -7.399 27.855 1.00 17.94 221 PHE B CA 1
ATOM 3899 C C . PHE B 2 220 ? 44.053 -6.763 28.734 1.00 18.51 221 PHE B C 1
ATOM 3900 O O . PHE B 2 220 ? 43.872 -6.671 29.940 1.00 19.35 221 PHE B O 1
ATOM 3908 N N . PRO B 2 221 ? 45.196 -6.359 28.140 1.00 18.58 222 PRO B N 1
ATOM 3909 C CA . PRO B 2 221 ? 45.527 -6.547 26.716 1.00 17.60 222 PRO B CA 1
ATOM 3910 C C . PRO B 2 221 ? 45.910 -7.990 26.401 1.00 17.30 222 PRO B C 1
ATOM 3911 O O . PRO B 2 221 ? 46.344 -8.715 27.288 1.00 17.81 222 PRO B O 1
ATOM 3915 N N . TYR B 2 222 ? 45.729 -8.399 25.148 1.00 16.48 223 TYR B N 1
ATOM 3916 C CA . TYR B 2 222 ? 45.913 -9.796 24.767 1.00 16.63 223 TYR B CA 1
ATOM 3917 C C . TYR B 2 222 ? 46.391 -9.937 23.320 1.00 16.05 223 TYR B C 1
ATOM 3918 O O . TYR B 2 222 ? 45.889 -9.255 22.437 1.00 15.44 223 TYR B O 1
ATOM 3927 N N . VAL B 2 223 ? 47.366 -10.819 23.109 1.00 16.24 224 VAL B N 1
ATOM 3928 C CA . VAL B 2 223 ? 47.811 -11.239 21.770 1.00 15.87 224 VAL B CA 1
ATOM 3929 C C . VAL B 2 223 ? 47.203 -12.619 21.456 1.00 16.08 224 VAL B C 1
ATOM 3930 O O . VAL B 2 223 ? 47.458 -13.596 22.158 1.00 16.30 224 VAL B O 1
ATOM 3934 N N . PHE B 2 224 ? 46.383 -12.691 20.414 1.00 15.78 225 PHE B N 1
ATOM 3935 C CA . PHE B 2 224 ? 45.747 -13.959 20.027 1.00 16.03 225 PHE B CA 1
ATOM 3936 C C . PHE B 2 224 ? 46.771 -14.980 19.518 1.00 16.71 225 PHE B C 1
ATOM 3937 O O . PHE B 2 224 ? 47.691 -14.626 18.781 1.00 17.02 225 PHE B O 1
ATOM 3945 N N . THR B 2 225 ? 46.643 -16.230 19.961 1.00 17.30 226 THR B N 1
ATOM 3946 C CA . THR B 2 225 ? 47.595 -17.279 19.597 1.00 17.97 226 THR B CA 1
ATOM 3947 C C . THR B 2 225 ? 47.477 -17.617 18.107 1.00 17.85 226 THR B C 1
ATOM 3948 O O . THR B 2 225 ? 46.505 -17.237 17.449 1.00 17.10 226 THR B O 1
ATOM 3952 N N . ASP B 2 226 ? 48.469 -18.332 17.584 1.00 18.47 227 ASP B N 1
ATOM 3953 C CA . ASP B 2 226 ? 48.398 -18.889 16.236 1.00 18.87 227 ASP B CA 1
ATOM 3954 C C . ASP B 2 226 ? 47.141 -19.750 16.100 1.00 18.90 227 ASP B C 1
ATOM 3955 O O . ASP B 2 226 ? 46.423 -19.648 15.110 1.00 18.36 227 ASP B O 1
ATOM 3960 N N . GLN B 2 227 ? 46.882 -20.563 17.126 1.00 19.43 228 GLN B N 1
ATOM 3961 C CA . GLN B 2 227 ? 45.707 -21.434 17.208 1.00 19.77 228 GLN B CA 1
ATOM 3962 C C . GLN B 2 227 ? 44.397 -20.656 17.056 1.00 18.94 228 GLN B C 1
ATOM 3963 O O . GLN B 2 227 ? 43.524 -21.061 16.300 1.00 19.27 228 GLN B O 1
ATOM 3969 N N . GLU B 2 228 ? 44.254 -19.550 17.778 1.00 18.13 229 GLU B N 1
ATOM 3970 C CA . GLU B 2 228 ? 43.024 -18.756 17.691 1.00 17.59 229 GLU B CA 1
ATOM 3971 C C . GLU B 2 228 ? 42.872 -18.092 16.325 1.00 16.99 229 GLU B C 1
ATOM 3972 O O . GLU B 2 228 ? 41.829 -18.196 15.709 1.00 16.80 229 GLU B O 1
ATOM 3978 N N . LEU B 2 229 ? 43.931 -17.442 15.852 1.00 16.97 230 LEU B N 1
ATOM 3979 C CA . LEU B 2 229 ? 43.883 -16.682 14.600 1.00 16.84 230 LEU B CA 1
ATOM 3980 C C . LEU B 2 229 ? 43.619 -17.564 13.372 1.00 17.85 230 LEU B C 1
ATOM 3981 O O . LEU B 2 229 ? 42.866 -17.167 12.471 1.00 17.46 230 LEU B O 1
ATOM 3986 N N . LYS B 2 230 ? 44.191 -18.770 13.355 1.00 18.83 231 LYS B N 1
ATOM 3987 C CA . LYS B 2 230 ? 43.927 -19.717 12.267 1.00 20.04 231 LYS B CA 1
ATOM 3988 C C . LYS B 2 230 ? 42.460 -20.166 12.170 1.00 20.42 231 LYS B C 1
ATOM 3989 O O . LYS B 2 230 ? 42.005 -20.552 11.093 1.00 20.75 231 LYS B O 1
ATOM 3995 N N . SER B 2 231 ? 41.727 -20.094 13.286 1.00 20.38 232 SER B N 1
ATOM 3996 C CA . SER B 2 231 ? 40.330 -20.552 13.358 1.00 20.48 232 SER B CA 1
ATOM 3997 C C . SER B 2 231 ? 39.293 -19.511 12.912 1.00 20.29 232 SER B C 1
ATOM 3998 O O . SER B 2 231 ? 38.107 -19.828 12.787 1.00 20.71 232 SER B O 1
ATOM 4001 N N . ILE B 2 232 ? 39.735 -18.278 12.669 1.00 19.78 233 ILE B N 1
ATOM 4002 C CA . ILE B 2 232 ? 38.836 -17.208 12.239 1.00 19.35 233 ILE B CA 1
ATOM 4003 C C . ILE B 2 232 ? 38.050 -17.619 10.994 1.00 20.11 233 ILE B C 1
ATOM 4004 O O . ILE B 2 232 ? 38.634 -18.044 9.989 1.00 20.08 233 ILE B O 1
ATOM 4009 N N . GLN B 2 233 ? 36.727 -17.483 11.102 1.00 20.78 234 GLN B N 1
ATOM 4010 C CA . GLN B 2 233 ? 35.742 -17.912 10.102 1.00 22.12 234 GLN B CA 1
ATOM 4011 C C . GLN B 2 233 ? 35.056 -16.782 9.319 1.00 21.19 234 GLN B C 1
ATOM 4012 O O . GLN B 2 233 ? 34.140 -17.062 8.540 1.00 21.56 234 GLN B O 1
ATOM 4018 N N . VAL B 2 234 ? 35.424 -15.522 9.547 1.00 19.65 235 VAL B N 1
ATOM 4019 C CA . VAL B 2 234 ? 34.651 -14.412 8.960 1.00 18.89 235 VAL B CA 1
ATOM 4020 C C . VAL B 2 234 ? 35.567 -13.449 8.212 1.00 17.92 235 VAL B C 1
ATOM 4021 O O . VAL B 2 234 ? 36.751 -13.342 8.549 1.00 17.67 235 VAL B O 1
ATOM 4025 N N . PRO B 2 235 ? 35.031 -12.749 7.193 1.00 17.18 236 PRO B N 1
ATOM 4026 C CA . PRO B 2 235 ? 35.866 -11.776 6.491 1.00 16.39 236 PRO B CA 1
ATOM 4027 C C . PRO B 2 235 ? 36.336 -10.642 7.421 1.00 15.42 236 PRO B C 1
ATOM 4028 O O . PRO B 2 235 ? 35.520 -9.980 8.084 1.00 14.75 236 PRO B O 1
ATOM 4032 N N . VAL B 2 236 ? 37.652 -10.454 7.474 1.00 14.92 237 VAL B N 1
ATOM 4033 C CA . VAL B 2 236 ? 38.262 -9.408 8.275 1.00 14.29 237 VAL B CA 1
ATOM 4034 C C . VAL B 2 236 ? 39.014 -8.442 7.372 1.00 14.29 237 VAL B C 1
ATOM 4035 O O . VAL B 2 236 ? 39.727 -8.865 6.464 1.00 14.85 237 VAL B O 1
ATOM 4039 N N . LEU B 2 237 ? 38.822 -7.149 7.626 1.00 13.82 238 LEU B N 1
ATOM 4040 C CA . LEU B 2 237 ? 39.668 -6.086 7.116 1.00 13.55 238 LEU B CA 1
ATOM 4041 C C . LEU B 2 237 ? 40.468 -5.527 8.294 1.00 13.26 238 LEU B C 1
ATOM 4042 O O . LEU B 2 237 ? 39.889 -5.052 9.284 1.00 13.03 238 LEU B O 1
ATOM 4047 N N . LEU B 2 238 ? 41.788 -5.605 8.180 1.00 13.40 239 LEU B N 1
ATOM 4048 C CA . LEU B 2 238 ? 42.703 -5.159 9.221 1.00 13.35 239 LEU B CA 1
ATOM 4049 C C . LEU B 2 238 ? 43.581 -4.028 8.697 1.00 13.97 239 LEU B C 1
ATOM 4050 O O . LEU B 2 238 ? 44.233 -4.172 7.653 1.00 14.34 239 LEU B O 1
ATOM 4055 N N . MET B 2 239 ? 43.595 -2.913 9.422 1.00 14.13 240 MET B N 1
ATOM 4056 C CA . MET B 2 239 ? 44.298 -1.718 8.978 1.00 14.96 240 MET B CA 1
ATOM 4057 C C . MET B 2 239 ? 45.265 -1.214 10.053 1.00 14.97 240 MET B C 1
ATOM 4058 O O . MET B 2 239 ? 44.887 -1.072 11.222 1.00 15.26 240 MET B O 1
ATOM 4063 N N . PHE B 2 240 ? 46.509 -0.957 9.660 1.00 14.92 241 PHE B N 1
ATOM 4064 C CA . PHE B 2 240 ? 47.479 -0.277 10.537 1.00 14.62 241 PHE B CA 1
ATOM 4065 C C . PHE B 2 240 ? 47.932 1.047 9.922 1.00 15.06 241 PHE B C 1
ATOM 4066 O O . PHE B 2 240 ? 47.860 1.234 8.702 1.00 15.15 241 PHE B O 1
ATOM 4074 N N . GLY B 2 241 ? 48.408 1.961 10.763 1.00 15.22 242 GLY B N 1
ATOM 4075 C CA . GLY B 2 241 ? 49.100 3.166 10.281 1.00 15.88 242 GLY B CA 1
ATOM 4076 C C . GLY B 2 241 ? 50.599 2.926 10.249 1.00 16.51 242 GLY B C 1
ATOM 4077 O O . GLY B 2 241 ? 51.141 2.314 11.160 1.00 16.26 242 GLY B O 1
ATOM 4078 N N . GLU B 2 242 ? 51.277 3.419 9.208 1.00 17.30 243 GLU B N 1
ATOM 4079 C CA . GLU B 2 242 ? 52.728 3.216 9.078 1.00 18.29 243 GLU B CA 1
ATOM 4080 C C . GLU B 2 242 ? 53.536 3.815 10.230 1.00 18.72 243 GLU B C 1
ATOM 4081 O O . GLU B 2 242 ? 54.669 3.382 10.485 1.00 19.35 243 GLU B O 1
ATOM 4087 N N . HIS B 2 243 ? 52.948 4.803 10.912 1.00 18.62 244 HIS B N 1
ATOM 4088 C CA . HIS B 2 243 ? 53.564 5.467 12.071 1.00 19.19 244 HIS B CA 1
ATOM 4089 C C . HIS B 2 243 ? 53.033 5.005 13.428 1.00 18.86 244 HIS B C 1
ATOM 4090 O O . HIS B 2 243 ? 53.212 5.703 14.421 1.00 19.50 244 HIS B O 1
ATOM 4097 N N . GLU B 2 244 ? 52.380 3.838 13.485 1.00 18.07 245 GLU B N 1
ATOM 4098 C CA . GLU B 2 244 ? 51.856 3.264 14.737 1.00 17.61 245 GLU B CA 1
ATOM 4099 C C . GLU B 2 244 ? 52.899 3.270 15.868 1.00 18.58 245 GLU B C 1
ATOM 4100 O O . GLU B 2 244 ? 53.934 2.596 15.770 1.00 18.73 245 GLU B O 1
ATOM 4106 N N . ALA B 2 245 ? 52.607 4.017 16.937 1.00 18.85 246 ALA B N 1
ATOM 4107 C CA . ALA B 2 245 ? 53.548 4.209 18.039 1.00 19.87 246 ALA B CA 1
ATOM 4108 C C . ALA B 2 245 ? 53.502 3.107 19.103 1.00 19.72 246 ALA B C 1
ATOM 4109 O O . ALA B 2 245 ? 54.411 2.991 19.916 1.00 20.62 246 ALA B O 1
ATOM 4111 N N . MET B 2 246 ? 52.456 2.292 19.080 1.00 19.35 247 MET B N 1
ATOM 4112 C CA . MET B 2 246 ? 52.181 1.346 20.156 1.00 19.40 247 MET B CA 1
ATOM 4113 C C . MET B 2 246 ? 52.829 -0.032 19.997 1.00 19.36 247 MET B C 1
ATOM 4114 O O . MET B 2 246 ? 52.897 -0.792 20.970 1.00 18.98 247 MET B O 1
ATOM 4119 N N . TYR B 2 247 ? 53.272 -0.361 18.778 1.00 18.82 248 TYR B N 1
ATOM 4120 C CA . TYR B 2 247 ? 53.894 -1.663 18.478 1.00 18.74 248 TYR B CA 1
ATOM 4121 C C . TYR B 2 247 ? 54.542 -1.686 17.095 1.00 18.97 248 TYR B C 1
ATOM 4122 O O . TYR B 2 247 ? 54.511 -0.676 16.379 1.00 18.67 248 TYR B O 1
ATOM 4131 N N . HIS B 2 248 ? 55.141 -2.822 16.729 1.00 19.34 249 HIS B N 1
ATOM 4132 C CA . HIS B 2 248 ? 55.734 -2.990 15.391 1.00 20.18 249 HIS B CA 1
ATOM 4133 C C . HIS B 2 248 ? 54.711 -3.445 14.415 1.00 19.46 249 HIS B C 1
ATOM 4134 O O . HIS B 2 248 ? 54.542 -4.649 14.200 1.00 19.18 249 HIS B O 1
ATOM 4141 N N . GLN B 2 249 ? 54.020 -2.495 13.791 1.00 19.11 250 GLN B N 1
ATOM 4142 C CA . GLN B 2 249 ? 52.887 -2.851 12.927 1.00 19.06 250 GLN B CA 1
ATOM 4143 C C . GLN B 2 249 ? 53.274 -3.738 11.733 1.00 19.56 250 GLN B C 1
ATOM 4144 O O . GLN B 2 249 ? 52.421 -4.420 11.180 1.00 19.39 250 GLN B O 1
ATOM 4150 N N . GLN B 2 250 ? 54.553 -3.744 11.350 1.00 21.15 251 GLN B N 1
ATOM 4151 C CA . GLN B 2 250 ? 55.017 -4.636 10.264 1.00 22.21 251 GLN B CA 1
ATOM 4152 C C . GLN B 2 250 ? 54.875 -6.100 10.692 1.00 21.63 251 GLN B C 1
ATOM 4153 O O . GLN B 2 250 ? 54.286 -6.907 9.975 1.00 21.10 251 GLN B O 1
ATOM 4159 N N . MET B 2 251 ? 55.389 -6.418 11.880 1.00 21.73 252 MET B N 1
ATOM 4160 C CA . MET B 2 251 ? 55.284 -7.757 12.463 1.00 21.27 252 MET B CA 1
ATOM 4161 C C . MET B 2 251 ? 53.823 -8.186 12.688 1.00 19.83 252 MET B C 1
ATOM 4162 O O . MET B 2 251 ? 53.479 -9.354 12.526 1.00 19.57 252 MET B O 1
ATOM 4167 N N . ALA B 2 252 ? 52.974 -7.238 13.079 1.00 18.59 253 ALA B N 1
ATOM 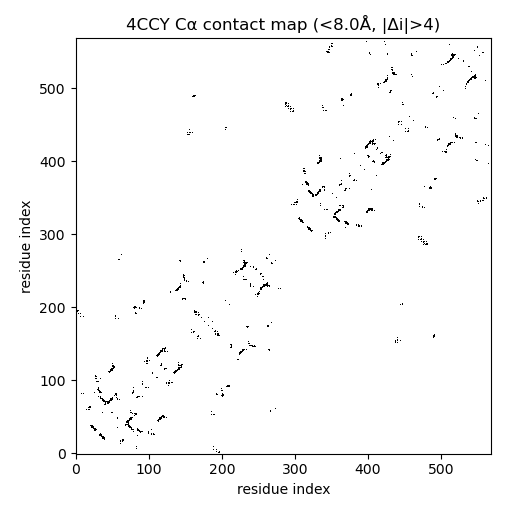4168 C CA . ALA B 2 252 ? 51.559 -7.503 13.300 1.00 17.47 253 ALA B CA 1
ATOM 4169 C C . ALA B 2 252 ? 50.873 -7.814 11.984 1.00 17.06 253 ALA B C 1
ATOM 4170 O O . ALA B 2 252 ? 50.050 -8.723 11.914 1.00 17.12 253 ALA B O 1
ATOM 4172 N N . PHE B 2 253 ? 51.206 -7.045 10.950 1.00 16.75 254 PHE B N 1
ATOM 4173 C CA . PHE B 2 253 ? 50.668 -7.256 9.603 1.00 16.77 254 PHE B CA 1
ATOM 4174 C C . PHE B 2 253 ? 51.118 -8.601 9.035 1.00 17.46 254 PHE B C 1
ATOM 4175 O O . PHE B 2 253 ? 50.305 -9.374 8.514 1.00 17.09 254 PHE B O 1
ATOM 4183 N N . GLU B 2 254 ? 52.413 -8.879 9.151 1.00 18.58 255 GLU B N 1
ATOM 4184 C CA . GLU B 2 254 ? 52.976 -10.121 8.624 1.00 20.07 255 GLU B CA 1
ATOM 4185 C C . GLU B 2 254 ? 52.356 -11.346 9.292 1.00 19.80 255 GLU B C 1
ATOM 4186 O O . GLU B 2 254 ? 51.906 -12.271 8.606 1.00 19.63 255 GLU B O 1
ATOM 4192 N N . ARG B 2 255 ? 52.257 -11.307 10.621 1.00 19.32 256 ARG B N 1
ATOM 4193 C CA . ARG B 2 255 ? 51.645 -12.400 11.379 1.00 19.41 256 ARG B CA 1
ATOM 4194 C C . ARG B 2 255 ? 50.172 -12.652 11.003 1.00 18.84 256 ARG B C 1
ATOM 4195 O O . ARG B 2 255 ? 49.783 -13.798 10.736 1.00 19.20 256 ARG B O 1
ATOM 4203 N N . ALA B 2 256 ? 49.370 -11.591 10.973 1.00 18.07 257 ALA B N 1
ATOM 4204 C CA . ALA B 2 256 ? 47.961 -11.685 10.589 1.00 17.53 257 ALA B CA 1
ATOM 4205 C C . ALA B 2 256 ? 47.784 -12.189 9.159 1.00 18.05 257 ALA B C 1
ATOM 4206 O O . ALA B 2 256 ? 46.916 -13.028 8.880 1.00 18.43 257 ALA B O 1
ATOM 4208 N N . SER B 2 257 ? 48.605 -11.667 8.253 1.00 18.17 258 SER B N 1
ATOM 4209 C CA . SER B 2 257 ? 48.564 -12.084 6.854 1.00 18.44 258 SER B CA 1
ATOM 4210 C C . SER B 2 257 ? 48.781 -13.577 6.682 1.00 19.05 258 SER B C 1
ATOM 4211 O O . SER B 2 257 ? 48.134 -14.201 5.852 1.00 19.28 258 SER B O 1
ATOM 4214 N N . VAL B 2 258 ? 49.703 -14.135 7.465 1.00 19.60 259 VAL B N 1
ATOM 4215 C CA . VAL B 2 258 ? 50.025 -15.556 7.408 1.00 20.29 259 VAL B CA 1
ATOM 4216 C C . VAL B 2 258 ? 48.907 -16.394 8.036 1.00 19.84 259 VAL B C 1
ATOM 4217 O O . VAL B 2 258 ? 48.544 -17.453 7.516 1.00 20.13 259 VAL B O 1
ATOM 4221 N N . LEU B 2 259 ? 48.351 -15.917 9.144 1.00 18.83 260 LEU B N 1
ATOM 4222 C CA . LEU B 2 259 ? 47.501 -16.778 9.963 1.00 18.79 260 LEU B CA 1
ATOM 4223 C C . LEU B 2 259 ? 46.000 -16.731 9.680 1.00 18.16 260 LEU B C 1
ATOM 4224 O O . LEU B 2 259 ? 45.344 -17.757 9.730 1.00 18.66 260 LEU B O 1
ATOM 4229 N N . VAL B 2 260 ? 45.462 -15.551 9.382 1.00 17.41 261 VAL B N 1
ATOM 4230 C CA . VAL B 2 260 ? 44.016 -15.384 9.282 1.00 16.81 261 VAL B CA 1
ATOM 4231 C C . VAL B 2 260 ? 43.561 -15.664 7.857 1.00 17.13 261 VAL B C 1
ATOM 4232 O O . VAL B 2 260 ? 43.956 -14.947 6.949 1.00 17.12 261 VAL B O 1
ATOM 4236 N N . PRO B 2 261 ? 42.712 -16.695 7.657 1.00 17.95 262 PRO B N 1
ATOM 4237 C CA . PRO B 2 261 ? 42.290 -17.067 6.299 1.00 18.84 262 PRO B CA 1
ATOM 4238 C C . PRO B 2 261 ? 41.408 -15.994 5.630 1.00 18.75 262 PRO B C 1
ATOM 4239 O O . PRO B 2 261 ? 40.482 -15.474 6.248 1.00 18.46 262 PRO B O 1
ATOM 4243 N N . GLY B 2 262 ? 41.724 -15.653 4.384 1.00 19.28 263 GLY B N 1
ATOM 4244 C CA . GLY B 2 262 ? 40.989 -14.620 3.636 1.00 19.16 263 GLY B CA 1
ATOM 4245 C C . GLY B 2 262 ? 41.191 -13.171 4.077 1.00 18.66 263 GLY B C 1
ATOM 4246 O O . GLY B 2 262 ? 40.606 -12.255 3.472 1.00 18.42 263 GLY B O 1
ATOM 4247 N N . ILE B 2 263 ? 42.017 -12.941 5.106 1.00 18.01 264 ILE B N 1
ATOM 4248 C CA . ILE B 2 263 ? 42.196 -11.582 5.654 1.00 17.41 264 ILE B CA 1
ATOM 4249 C C . ILE B 2 263 ? 42.638 -10.566 4.593 1.00 17.60 264 ILE B C 1
ATOM 4250 O O . ILE B 2 263 ? 43.419 -10.878 3.697 1.00 17.99 264 ILE B O 1
ATOM 4255 N N . GLN B 2 264 ? 42.096 -9.357 4.683 1.00 17.25 265 GLN B N 1
ATOM 4256 C CA . GLN B 2 264 ? 42.630 -8.241 3.918 1.00 17.29 265 GLN B CA 1
ATOM 4257 C C . GLN B 2 264 ? 43.308 -7.312 4.902 1.00 16.75 265 GLN B C 1
ATOM 4258 O O . GLN B 2 264 ? 42.644 -6.683 5.721 1.00 17.21 265 GLN B O 1
ATOM 4264 N N . ALA B 2 265 ? 44.636 -7.278 4.854 1.00 16.69 266 ALA B N 1
ATOM 4265 C CA . ALA B 2 265 ? 45.447 -6.507 5.801 1.00 15.95 266 ALA B CA 1
ATOM 4266 C C . ALA B 2 265 ? 46.333 -5.501 5.060 1.00 16.24 266 ALA B C 1
ATOM 4267 O O . ALA B 2 265 ? 46.853 -5.797 3.980 1.00 16.02 266 ALA B O 1
ATOM 4269 N N . GLU B 2 266 ? 46.469 -4.303 5.632 1.00 15.74 267 GLU B N 1
ATOM 4270 C CA . GLU B 2 266 ? 47.246 -3.237 5.006 1.00 15.98 267 GLU B CA 1
ATOM 4271 C C . GLU B 2 266 ? 47.844 -2.285 6.021 1.00 15.77 267 GLU B C 1
ATOM 4272 O O . GLU B 2 266 ? 47.383 -2.199 7.180 1.00 15.39 267 GLU B O 1
ATOM 4278 N N . ILE B 2 267 ? 48.877 -1.584 5.569 1.00 15.65 268 ILE B N 1
ATOM 4279 C CA . ILE B 2 267 ? 49.525 -0.549 6.346 1.00 15.96 268 ILE B CA 1
ATOM 4280 C C . ILE B 2 267 ? 49.441 0.754 5.550 1.00 16.45 268 ILE B C 1
ATOM 4281 O O . ILE B 2 267 ? 49.890 0.824 4.403 1.00 16.98 268 ILE B O 1
ATOM 4286 N N . VAL B 2 268 ? 48.854 1.777 6.163 1.00 16.72 269 VAL B N 1
ATOM 4287 C CA . VAL B 2 268 ? 48.458 2.993 5.449 1.00 17.32 269 VAL B CA 1
ATOM 4288 C C . VAL B 2 268 ? 49.504 4.092 5.652 1.00 18.38 269 VAL B C 1
ATOM 4289 O O . VAL B 2 268 ? 49.912 4.361 6.789 1.00 18.67 269 VAL B O 1
ATOM 4293 N N . LYS B 2 269 ? 49.956 4.690 4.541 1.00 19.41 270 LYS B N 1
ATOM 4294 C CA . LYS B 2 269 ? 50.921 5.802 4.551 1.00 20.58 270 LYS B CA 1
ATOM 4295 C C . LYS B 2 269 ? 50.401 7.017 5.298 1.00 19.87 270 LYS B C 1
ATOM 4296 O O . LYS B 2 269 ? 49.204 7.311 5.268 1.00 19.20 270 LYS B O 1
ATOM 4302 N N . ASN B 2 270 ? 51.321 7.730 5.942 1.00 20.36 271 ASN B N 1
ATOM 4303 C CA . ASN B 2 270 ? 51.045 9.047 6.535 1.00 20.60 271 ASN B CA 1
ATOM 4304 C C . ASN B 2 270 ? 49.968 8.991 7.603 1.00 19.55 271 ASN B C 1
ATOM 4305 O O . ASN B 2 270 ? 49.120 9.881 7.713 1.00 19.95 271 ASN B O 1
ATOM 4310 N N . ALA B 2 271 ? 49.980 7.910 8.360 1.00 18.41 272 ALA B N 1
ATOM 4311 C CA . ALA B 2 271 ? 49.044 7.754 9.449 1.00 17.66 272 ALA B CA 1
ATOM 4312 C C . ALA B 2 271 ? 49.727 7.032 10.580 1.00 17.04 272 ALA B C 1
ATOM 4313 O O . ALA B 2 271 ? 50.637 6.242 10.350 1.00 16.67 272 ALA B O 1
ATOM 4315 N N . GLY B 2 272 ? 49.291 7.317 11.808 1.00 16.93 273 GLY B N 1
ATOM 4316 C CA . GLY B 2 272 ? 49.740 6.565 12.979 1.00 16.50 273 GLY B CA 1
ATOM 4317 C C . GLY B 2 272 ? 48.631 5.690 13.531 1.00 15.57 273 GLY B C 1
ATOM 4318 O O . GLY B 2 272 ? 47.839 5.133 12.773 1.00 15.22 273 GLY B O 1
ATOM 4319 N N . HIS B 2 273 ? 48.573 5.578 14.856 1.00 15.30 274 HIS B N 1
ATOM 4320 C CA . HIS B 2 273 ? 47.533 4.794 15.555 1.00 14.66 274 HIS B CA 1
ATOM 4321 C C . HIS B 2 273 ? 46.128 5.239 15.229 1.00 14.48 274 HIS B C 1
ATOM 4322 O O . HIS B 2 273 ? 45.232 4.402 15.047 1.00 14.06 274 HIS B O 1
ATOM 4329 N N . LEU B 2 274 ? 45.924 6.556 15.165 1.00 14.80 275 LEU B N 1
ATOM 4330 C CA . LEU B 2 274 ? 44.585 7.153 15.045 1.00 14.84 275 LEU B CA 1
ATOM 4331 C C . LEU B 2 274 ? 44.105 7.265 13.601 1.00 14.90 275 LEU B C 1
ATOM 4332 O O . LEU B 2 274 ? 43.699 8.337 13.129 1.00 15.34 275 LEU B O 1
ATOM 4337 N N . LEU B 2 275 ? 44.116 6.128 12.916 1.00 14.80 276 LEU B N 1
ATOM 4338 C CA . LEU B 2 275 ? 43.982 6.096 11.463 1.00 14.75 276 LEU B CA 1
ATOM 4339 C C . LEU B 2 275 ? 42.612 6.605 10.989 1.00 14.82 276 LEU B C 1
ATOM 4340 O O . LEU B 2 275 ? 42.518 7.332 9.996 1.00 15.25 276 LEU B O 1
ATOM 4345 N N . SER B 2 276 ? 41.556 6.264 11.718 1.00 14.50 277 SER B N 1
ATOM 4346 C CA . SER B 2 276 ? 40.214 6.693 11.321 1.00 14.84 277 SER B CA 1
ATOM 4347 C C . SER B 2 276 ? 40.018 8.207 11.477 1.00 15.55 277 SER B C 1
ATOM 4348 O O . SER B 2 276 ? 39.163 8.792 10.806 1.00 15.87 277 SER B O 1
ATOM 4351 N N . LEU B 2 277 ? 40.812 8.831 12.347 1.00 15.90 278 LEU B N 1
ATOM 4352 C CA . LEU B 2 277 ? 40.765 10.281 12.525 1.00 16.89 278 LEU B CA 1
ATOM 4353 C C . LEU B 2 277 ? 41.746 10.952 11.592 1.00 17.86 278 LEU B C 1
ATOM 4354 O O . LEU B 2 277 ? 41.474 12.035 11.066 1.00 18.64 278 LEU B O 1
ATOM 4359 N N . GLU B 2 278 ? 42.877 10.292 11.368 1.00 17.94 279 GLU B N 1
ATOM 4360 C CA . GLU B 2 278 ? 43.978 10.891 10.633 1.00 18.81 279 GLU B CA 1
ATOM 4361 C C . GLU B 2 278 ? 43.766 10.845 9.111 1.00 18.80 279 GLU B C 1
ATOM 4362 O O . GLU B 2 278 ? 44.093 11.796 8.407 1.00 19.45 279 GLU B O 1
ATOM 4368 N N . GLN B 2 279 ? 43.224 9.734 8.615 1.00 18.06 280 GLN B N 1
ATOM 4369 C CA . GLN B 2 279 ? 42.946 9.571 7.182 1.00 18.08 280 GLN B CA 1
ATOM 4370 C C . GLN B 2 279 ? 41.490 9.174 6.952 1.00 17.62 280 GLN B C 1
ATOM 4371 O O . GLN B 2 279 ? 41.236 8.105 6.393 1.00 17.14 280 GLN B O 1
ATOM 4377 N N . PRO B 2 280 ? 40.533 10.034 7.380 1.00 17.79 281 PRO B N 1
ATOM 4378 C CA . PRO B 2 280 ? 39.136 9.651 7.305 1.00 17.68 281 PRO B CA 1
ATOM 4379 C C . PRO B 2 280 ? 38.638 9.426 5.865 1.00 18.17 281 PRO B C 1
ATOM 4380 O O . PRO B 2 280 ? 37.801 8.562 5.662 1.00 17.64 281 PRO B O 1
ATOM 4384 N N . GLU B 2 281 ? 39.145 10.175 4.885 1.00 19.12 282 GLU B N 1
ATOM 4385 C CA . GLU B 2 281 ? 38.681 9.995 3.499 1.00 20.05 282 GLU B CA 1
ATOM 4386 C C . GLU B 2 281 ? 38.991 8.582 2.994 1.00 18.97 282 GLU B C 1
ATOM 4387 O O . GLU B 2 281 ? 38.117 7.915 2.428 1.00 19.06 282 GLU B O 1
ATOM 4393 N N . TYR B 2 282 ? 40.233 8.139 3.196 1.00 18.01 283 TYR B N 1
ATOM 4394 C CA . TYR B 2 282 ? 40.626 6.795 2.801 1.00 17.30 283 TYR B CA 1
ATOM 4395 C C . TYR B 2 282 ? 39.869 5.716 3.590 1.00 16.18 283 TYR B C 1
ATOM 4396 O O . TYR B 2 282 ? 39.249 4.837 2.993 1.00 15.93 283 TYR B O 1
ATOM 4405 N N . VAL B 2 283 ? 39.929 5.797 4.919 1.00 15.43 284 VAL B N 1
ATOM 4406 C CA . VAL B 2 283 ? 39.278 4.823 5.798 1.00 14.48 284 VAL B CA 1
ATOM 4407 C C . VAL B 2 283 ? 37.783 4.698 5.500 1.00 14.60 284 VAL B C 1
ATOM 4408 O O . VAL B 2 283 ? 37.274 3.576 5.447 1.00 14.31 284 VAL B O 1
ATOM 4412 N N . ASN B 2 284 ? 37.101 5.828 5.262 1.00 14.62 285 ASN B N 1
ATOM 4413 C CA . ASN B 2 284 ? 35.663 5.820 4.946 1.00 14.87 285 ASN B CA 1
ATOM 4414 C C . ASN B 2 284 ? 35.320 4.937 3.745 1.00 14.94 285 ASN B C 1
ATOM 4415 O O . ASN B 2 284 ? 34.527 3.990 3.860 1.00 14.61 285 ASN B O 1
ATOM 4420 N N . GLN B 2 285 ? 35.931 5.249 2.603 1.00 15.34 286 GLN B N 1
ATOM 4421 C CA . GLN B 2 285 ? 35.726 4.466 1.387 1.00 15.79 286 GLN B CA 1
ATOM 4422 C C . GLN B 2 285 ? 36.248 3.018 1.486 1.00 15.34 286 GLN B C 1
ATOM 4423 O O . GLN B 2 285 ? 35.588 2.091 1.008 1.00 15.47 286 GLN B O 1
ATOM 4429 N N . ARG B 2 286 ? 37.408 2.825 2.111 1.00 15.21 287 ARG B N 1
ATOM 4430 C CA . ARG B 2 286 ? 38.005 1.484 2.235 1.00 14.93 287 ARG B CA 1
ATOM 4431 C C . ARG B 2 286 ? 37.097 0.516 2.993 1.00 14.84 287 ARG B C 1
ATOM 4432 O O . ARG B 2 286 ? 36.943 -0.648 2.611 1.00 14.81 287 ARG B O 1
ATOM 4440 N N . VAL B 2 287 ? 36.502 1.023 4.068 1.00 14.93 288 VAL B N 1
ATOM 4441 C CA . VAL B 2 287 ? 35.540 0.293 4.869 1.00 14.97 288 VAL B CA 1
ATOM 4442 C C . VAL B 2 287 ? 34.227 0.040 4.111 1.00 15.76 288 VAL B C 1
ATOM 4443 O O . VAL B 2 287 ? 33.715 -1.085 4.131 1.00 15.81 288 VAL B O 1
ATOM 4447 N N . LEU B 2 288 ? 33.692 1.065 3.446 1.00 16.47 289 LEU B N 1
ATOM 4448 C CA . LEU B 2 288 ? 32.488 0.892 2.627 1.00 17.45 289 LEU B CA 1
ATOM 4449 C C . LEU B 2 288 ? 32.695 -0.146 1.529 1.00 17.90 289 LEU B C 1
ATOM 4450 O O . LEU B 2 288 ? 31.835 -0.998 1.297 1.00 18.77 289 LEU B O 1
ATOM 4455 N N . SER B 2 289 ? 33.839 -0.074 0.856 1.00 18.03 290 SER B N 1
ATOM 4456 C CA . SER B 2 289 ? 34.183 -1.051 -0.176 1.00 18.60 290 SER B CA 1
ATOM 4457 C C . SER B 2 289 ? 34.174 -2.459 0.415 1.00 18.37 290 SER B C 1
ATOM 4458 O O . SER B 2 289 ? 33.564 -3.374 -0.146 1.00 19.09 290 SER B O 1
ATOM 4461 N N . PHE B 2 290 ? 34.839 -2.616 1.562 1.00 17.82 291 PHE B N 1
ATOM 4462 C CA . PHE B 2 290 ? 34.966 -3.915 2.199 1.00 17.52 291 PHE B CA 1
ATOM 4463 C C . PHE B 2 290 ? 33.622 -4.442 2.698 1.00 18.13 291 PHE B C 1
ATOM 4464 O O . PHE B 2 290 ? 33.258 -5.574 2.407 1.00 18.22 291 PHE B O 1
ATOM 4472 N N . LEU B 2 291 ? 32.882 -3.614 3.430 1.00 18.40 292 LEU B N 1
ATOM 4473 C CA . LEU B 2 291 ? 31.595 -4.036 3.990 1.00 19.49 292 LEU B CA 1
ATOM 4474 C C . LEU B 2 291 ? 30.565 -4.476 2.942 1.00 21.36 292 LEU B C 1
ATOM 4475 O O . LEU B 2 291 ? 29.764 -5.373 3.208 1.00 21.51 292 LEU B O 1
ATOM 4480 N N . CYS B 2 292 ? 30.606 -3.847 1.763 1.00 22.96 293 CYS B N 1
ATOM 4481 C CA . CYS B 2 292 ? 29.698 -4.147 0.658 1.00 24.97 293 CYS B CA 1
ATOM 4482 C C . CYS B 2 292 ? 30.225 -5.234 -0.285 1.00 26.91 293 CYS B C 1
ATOM 4483 O O . CYS B 2 292 ? 29.636 -5.475 -1.340 1.00 28.21 293 CYS B O 1
ATOM 4486 N N . GLY B 2 293 ? 31.319 -5.892 0.099 1.00 28.31 294 GLY B N 1
ATOM 4487 C CA . GLY B 2 293 ? 31.987 -6.880 -0.750 1.00 30.20 294 GLY B CA 1
ATOM 4488 C C . GLY B 2 293 ? 31.468 -8.299 -0.621 1.00 33.84 294 GLY B C 1
ATOM 4489 O O . GLY B 2 293 ? 31.975 -9.210 -1.279 1.00 33.76 294 GLY B O 1
ATOM 4490 N N . GLY B 2 294 ? 30.455 -8.494 0.220 1.00 28.07 295 GLY B N 1
ATOM 4491 C CA . GLY B 2 294 ? 29.882 -9.820 0.438 1.00 32.78 295 GLY B CA 1
ATOM 4492 C C . GLY B 2 294 ? 29.065 -10.374 -0.722 1.00 36.82 295 GLY B C 1
ATOM 4493 O O . GLY B 2 294 ? 28.569 -9.620 -1.566 1.00 37.95 295 GLY B O 1
ATOM 4494 N N . ILE B 2 295 ? 28.926 -11.703 -0.721 1.00 41.39 296 ILE B N 1
ATOM 4495 C CA . ILE B 2 295 ? 28.206 -12.516 -1.727 1.00 43.62 296 ILE B CA 1
ATOM 4496 C C . ILE B 2 295 ? 28.588 -12.262 -3.187 1.00 45.40 296 ILE B C 1
ATOM 4497 O O . ILE B 2 295 ? 29.497 -12.904 -3.715 1.00 46.85 296 ILE B O 1
#